Protein 3CQJ (pdb70)

B-factor: mean 32.21, std 7.66, range [15.88, 65.93]

Solvent-accessible surface area: 21437 Å² total; per-residue (Å²): 155,67,6,10,0,0,6,3,27,0,2,62,71,42,88,73,14,71,115,10,0,87,47,0,117,113,16,50,8,67,9,0,0,0,0,0,6,40,55,92,129,31,22,56,4,6,97,29,51,131,130,90,23,29,59,3,6,67,5,11,15,109,8,50,4,41,4,12,2,0,13,1,10,0,4,61,98,26,9,5,0,7,86,77,90,66,38,36,59,84,0,25,71,15,0,100,55,0,7,76,0,0,39,14,9,12,0,9,0,0,2,4,10,0,1,1,1,94,145,127,164,47,48,111,105,1,97,150,64,2,63,67,0,2,82,82,0,4,58,34,0,4,62,10,3,0,4,0,0,0,17,0,5,38,36,72,31,0,17,6,0,49,88,0,33,42,37,10,151,102,15,80,26,10,7,2,8,0,1,0,0,0,0,4,0,21,5,82,152,41,91,24,41,89,11,0,118,51,0,22,15,62,4,2,3,0,1,0,12,3,0,86,92,64,61,36,115,100,14,71,36,50,117,24,81,15,64,8,48,130,0,0,61,19,0,100,153,36,50,24,38,4,3,6,1,0,15,30,40,11,46,125,37,179,66,18,28,41,69,0,24,134,8,43,79,58,0,104,53,69,9,66,141,11,52,49,171,66,10,10,0,0,11,1,37,0,0,61,77,75,89,24,62,118,11,0,80,53,0,117,115,18,54,8,75,11,0,0,0,0,0,8,43,61,100,141,36,22,51,21,7,92,45,50,145,125,84,21,23,58,4,7,62,8,13,14,103,10,48,3,38,4,12,2,0,16,0,12,0,4,60,97,26,8,5,0,2,93,75,97,66,39,43,55,90,0,26,70,18,0,104,56,0,6,79,0,0,37,17,8,13,0,8,0,0,3,3,10,0,2,0,1,84,147,121,157,35,58,101,58,2,101,109,50,2,96,67,0,2,106,80,0,5,56,26,0,3,65,11,2,0,3,0,0,0,18,0,6,42,35,76,30,0,19,5,0,54,90,0,30,41,39,9,146,113,25,86,31,9,7,2,7,0,1,0,0,0,0,5,0,18,6,78,153,42,92,26,38,93,14,0,118,47,0,23,16,60,4,1,2,0,2,0,13,3,0,97,90,58,70,35,106,117,15,72,40,48,124,22,82,14,66,8,62,135,0,0,77,18,0,95,145,33,45,19,34,3,3,2,1,0,19,29,53,7,43,123,42,170,77,27,33,54,73,1,25,152,8,46,71,65,0,101,41,53,8,69,151,14,56,53

Structure (mmCIF, N/CA/C/O backbone):
data_3CQJ
#
_entry.id   3CQJ
#
_cell.length_a   104.208
_cell.length_b   132.596
_cell.length_c   81.798
_cell.angle_alpha   90.000
_cell.angle_beta   90.000
_cell.angle_gamma   90.000
#
_symmetry.space_group_name_H-M   'C 2 2 21'
#
loop_
_entity.id
_entity.type
_entity.pdbx_description
1 polymer 'L-ribulose-5-phosphate 3-epimerase ulaE'
2 non-polymer 'ZINC ION'
3 water water
#
loop_
_atom_site.group_PDB
_atom_site.id
_atom_site.type_symbol
_atom_site.label_atom_id
_atom_site.label_alt_id
_atom_site.label_comp_id
_atom_site.label_asym_id
_atom_site.label_entity_id
_atom_site.label_seq_id
_atom_site.pdbx_PDB_ins_code
_atom_site.Cartn_x
_atom_site.Cartn_y
_atom_site.Cartn_z
_atom_site.occupancy
_atom_site.B_iso_or_equiv
_atom_site.auth_seq_id
_atom_site.auth_comp_id
_atom_site.auth_asym_id
_atom_site.auth_atom_id
_atom_site.pdbx_PDB_model_num
ATOM 1 N N . GLN A 1 16 ? 8.171 50.890 10.940 1.00 47.27 5 GLN A N 1
ATOM 2 C CA . GLN A 1 16 ? 8.769 50.691 12.296 1.00 47.12 5 GLN A CA 1
ATOM 3 C C . GLN A 1 16 ? 9.616 51.885 12.731 1.00 45.43 5 GLN A C 1
ATOM 4 O O . GLN A 1 16 ? 10.233 52.577 11.902 1.00 46.20 5 GLN A O 1
ATOM 10 N N . ILE A 1 17 ? 9.609 52.128 14.041 1.00 42.76 6 ILE A N 1
ATOM 11 C CA . ILE A 1 17 ? 10.435 53.135 14.689 1.00 39.86 6 ILE A CA 1
ATOM 12 C C . ILE A 1 17 ? 11.132 52.410 15.846 1.00 37.03 6 ILE A C 1
ATOM 13 O O . ILE A 1 17 ? 10.482 52.055 16.833 1.00 37.06 6 ILE A O 1
ATOM 18 N N . PRO A 1 18 ? 12.441 52.139 15.709 1.00 33.93 7 PRO A N 1
ATOM 19 C CA . PRO A 1 18 ? 13.148 51.463 16.806 1.00 31.58 7 PRO A CA 1
ATOM 20 C C . PRO A 1 18 ? 13.305 52.422 17.990 1.00 29.21 7 PRO A C 1
ATOM 21 O O . PRO A 1 18 ? 13.747 53.559 17.810 1.00 27.68 7 PRO A O 1
ATOM 25 N N . LEU A 1 19 ? 12.923 51.968 19.179 1.00 27.12 8 LEU A N 1
ATOM 26 C CA . LEU A 1 19 ? 12.948 52.822 20.366 1.00 26.46 8 LEU A CA 1
ATOM 27 C C . LEU A 1 19 ? 13.801 52.214 21.469 1.00 25.57 8 LEU A C 1
ATOM 28 O O . LEU A 1 19 ? 13.612 51.058 21.851 1.00 25.46 8 LEU A O 1
ATOM 33 N N . GLY A 1 20 ? 14.764 52.991 21.954 1.00 24.79 9 GLY A N 1
ATOM 34 C CA . GLY A 1 20 ? 15.700 52.507 22.956 1.00 24.08 9 GLY A CA 1
ATOM 35 C C . GLY A 1 20 ? 15.661 53.258 24.277 1.00 23.81 9 GLY A C 1
ATOM 36 O O . GLY A 1 20 ? 15.125 54.372 24.378 1.00 23.14 9 GLY A O 1
ATOM 37 N N . ILE A 1 21 ? 16.237 52.639 25.301 1.00 23.49 10 ILE A N 1
ATOM 38 C CA . ILE A 1 21 ? 16.338 53.260 26.612 1.00 23.10 10 ILE A CA 1
ATOM 39 C C . ILE A 1 21 ? 17.805 53.316 27.039 1.00 23.96 10 ILE A C 1
ATOM 40 O O . ILE A 1 21 ? 18.559 52.356 26.828 1.00 23.15 10 ILE A O 1
ATOM 45 N N . TYR A 1 22 ? 18.201 54.462 27.599 1.00 24.63 11 TYR A N 1
ATOM 46 C CA . TYR A 1 22 ? 19.536 54.679 28.148 1.00 26.14 11 TYR A CA 1
ATOM 47 C C . TYR A 1 22 ? 19.811 53.733 29.333 1.00 26.74 11 TYR A C 1
ATOM 48 O O . TYR A 1 22 ? 18.960 53.568 30.218 1.00 26.06 11 TYR A O 1
ATOM 57 N N . GLU A 1 23 ? 20.990 53.109 29.353 1.00 27.59 12 GLU A N 1
ATOM 58 C CA . GLU A 1 23 ? 21.339 52.194 30.450 1.00 28.77 12 GLU A CA 1
ATOM 59 C C . GLU A 1 23 ? 20.990 52.810 31.814 1.00 29.09 12 GLU A C 1
ATOM 60 O O . GLU A 1 23 ? 20.446 52.145 32.698 1.00 29.04 12 GLU A O 1
ATOM 66 N N . LYS A 1 24 ? 21.302 54.092 31.971 1.00 29.54 13 LYS A N 1
ATOM 67 C CA . LYS A 1 24 ? 21.203 54.750 33.272 1.00 30.29 13 LYS A CA 1
ATOM 68 C C . LYS A 1 24 ? 19.791 55.187 33.675 1.00 30.39 13 LYS A C 1
ATOM 69 O O . LYS A 1 24 ? 19.618 55.855 34.701 1.00 30.84 13 LYS A O 1
ATOM 75 N N . ALA A 1 25 ? 18.793 54.804 32.880 1.00 29.71 14 ALA A N 1
ATOM 76 C CA . ALA A 1 25 ? 17.390 54.980 33.251 1.00 29.81 14 ALA A CA 1
ATOM 77 C C . ALA A 1 25 ? 16.873 53.780 34.058 1.00 30.12 14 ALA A C 1
ATOM 78 O O . ALA A 1 25 ? 15.828 53.862 34.709 1.00 29.28 14 ALA A O 1
ATOM 80 N N . LEU A 1 26 ? 17.605 52.669 33.978 1.00 30.61 15 LEU A N 1
ATOM 81 C CA . LEU A 1 26 ? 17.207 51.395 34.569 1.00 31.93 15 LEU A CA 1
ATOM 82 C C . LEU A 1 26 ? 18.100 51.084 35.793 1.00 32.96 15 LEU A C 1
ATOM 83 O O . LEU A 1 26 ? 19.161 51.709 35.950 1.00 33.17 15 LEU A O 1
ATOM 88 N N . PRO A 1 27 ? 17.673 50.140 36.667 1.00 33.68 16 PRO A N 1
ATOM 89 C CA . PRO A 1 27 ? 18.459 49.737 37.853 1.00 34.67 16 PRO A CA 1
ATOM 90 C C . PRO A 1 27 ? 19.911 49.357 37.539 1.00 35.53 16 PRO A C 1
ATOM 91 O O . PRO A 1 27 ? 20.180 48.772 36.494 1.00 35.03 16 PRO A O 1
ATOM 95 N N . ALA A 1 28 ? 20.815 49.651 38.475 1.00 37.06 17 ALA A N 1
ATOM 96 C CA . ALA A 1 28 ? 22.271 49.687 38.213 1.00 38.55 17 ALA A CA 1
ATOM 97 C C . ALA A 1 28 ? 23.069 48.360 38.143 1.00 39.60 17 ALA A C 1
ATOM 98 O O . ALA A 1 28 ? 24.260 48.379 37.790 1.00 40.36 17 ALA A O 1
ATOM 100 N N . GLY A 1 29 ? 22.432 47.226 38.427 1.00 40.17 18 GLY A N 1
ATOM 101 C CA . GLY A 1 29 ? 23.124 45.912 38.403 1.00 41.06 18 GLY A CA 1
ATOM 102 C C . GLY A 1 29 ? 23.829 45.471 37.116 1.00 41.57 18 GLY A C 1
ATOM 103 O O . GLY A 1 29 ? 23.214 45.441 36.047 1.00 42.23 18 GLY A O 1
ATOM 104 N N . GLU A 1 30 ? 25.113 45.098 37.225 1.00 41.28 19 GLU A N 1
ATOM 105 C CA . GLU A 1 30 ? 25.943 44.643 36.083 1.00 40.94 19 GLU A CA 1
ATOM 106 C C . GLU A 1 30 ? 25.429 43.315 35.480 1.00 40.42 19 GLU A C 1
ATOM 107 O O . GLU A 1 30 ? 26.127 42.607 34.732 1.00 40.42 19 GLU A O 1
ATOM 113 N N . CYS A 1 31 ? 24.181 43.007 35.804 1.00 39.51 20 CYS A N 1
ATOM 114 C CA . CYS A 1 31 ? 23.496 41.834 35.312 1.00 38.62 20 CYS A CA 1
ATOM 115 C C . CYS A 1 31 ? 22.772 42.178 33.989 1.00 37.21 20 CYS A C 1
ATOM 116 O O . CYS A 1 31 ? 21.619 42.626 33.986 1.00 36.72 20 CYS A O 1
ATOM 119 N N . TRP A 1 32 ? 23.460 41.967 32.870 1.00 35.69 21 TRP A N 1
ATOM 120 C CA . TRP A 1 32 ? 22.964 42.429 31.565 1.00 34.21 21 TRP A CA 1
ATOM 121 C C . TRP A 1 32 ? 21.756 41.684 31.008 1.00 33.66 21 TRP A C 1
ATOM 122 O O . TRP A 1 32 ? 20.934 42.286 30.340 1.00 33.27 21 TRP A O 1
ATOM 133 N N . LEU A 1 33 ? 21.634 40.390 31.298 1.00 32.97 22 LEU A N 1
ATOM 134 C CA . LEU A 1 33 ? 20.470 39.632 30.841 1.00 32.71 22 LEU A CA 1
ATOM 135 C C . LEU A 1 33 ? 19.194 40.170 31.486 1.00 32.34 22 LEU A C 1
ATOM 136 O O . LEU A 1 33 ? 18.167 40.326 30.822 1.00 31.98 22 LEU A O 1
ATOM 141 N N . GLU A 1 34 ? 19.288 40.461 32.779 1.00 31.91 23 GLU A N 1
ATOM 142 C CA . GLU A 1 34 ? 18.213 41.066 33.545 1.00 32.49 23 GLU A CA 1
ATOM 143 C C . GLU A 1 34 ? 17.862 42.465 32.998 1.00 31.14 23 GLU A C 1
ATOM 144 O O . GLU A 1 34 ? 16.684 42.780 32.820 1.00 30.74 23 GLU A O 1
ATOM 150 N N . ARG A 1 35 ? 18.884 43.276 32.719 1.00 29.74 24 ARG A N 1
ATOM 151 C CA . ARG A 1 35 ? 18.705 44.605 32.120 1.00 29.31 24 ARG A CA 1
ATOM 152 C C . ARG A 1 35 ? 17.916 44.551 30.798 1.00 27.92 24 ARG A C 1
ATOM 153 O O . ARG A 1 35 ? 16.976 45.326 30.585 1.00 27.58 24 ARG A O 1
ATOM 161 N N . LEU A 1 36 ? 18.299 43.622 29.929 1.00 27.17 25 LEU A N 1
ATOM 162 C CA . LEU A 1 36 ? 17.688 43.474 28.603 1.00 26.51 25 LEU A CA 1
ATOM 163 C C . LEU A 1 36 ? 16.260 42.909 28.671 1.00 26.36 25 LEU A C 1
ATOM 164 O O . LEU A 1 36 ? 15.377 43.351 27.928 1.00 25.27 25 LEU A O 1
ATOM 169 N N . GLN A 1 37 ? 16.038 41.947 29.572 1.00 26.26 26 GLN A N 1
ATOM 170 C CA . GLN A 1 37 ? 14.692 41.440 29.850 1.00 27.23 26 GLN A CA 1
ATOM 171 C C . GLN A 1 37 ? 13.777 42.557 30.328 1.00 26.42 26 GLN A C 1
ATOM 172 O O . GLN A 1 37 ? 12.615 42.613 29.939 1.00 26.34 26 GLN A O 1
ATOM 178 N N . LEU A 1 38 ? 14.294 43.430 31.190 1.00 26.79 27 LEU A N 1
ATOM 179 C CA . LEU A 1 38 ? 13.502 44.555 31.706 1.00 27.23 27 LEU A CA 1
ATOM 180 C C . LEU A 1 38 ? 13.119 45.527 30.580 1.00 27.14 27 LEU A C 1
ATOM 181 O O . LEU A 1 38 ? 11.978 45.990 30.508 1.00 26.57 27 LEU A O 1
ATOM 186 N N . ALA A 1 39 ? 14.078 45.817 29.706 1.00 26.88 28 ALA A N 1
ATOM 187 C CA . ALA A 1 39 ? 13.853 46.729 28.583 1.00 27.44 28 ALA A CA 1
ATOM 188 C C . ALA A 1 39 ? 12.792 46.161 27.634 1.00 27.81 28 ALA A C 1
ATOM 189 O O . ALA A 1 39 ? 11.908 46.883 27.167 1.00 27.69 28 ALA A O 1
ATOM 191 N N . LYS A 1 40 ? 12.859 44.851 27.395 1.00 28.32 29 LYS A N 1
ATOM 192 C CA . LYS A 1 40 ? 11.878 44.154 26.581 1.00 28.92 29 LYS A CA 1
ATOM 193 C C . LYS A 1 40 ? 10.483 44.283 27.197 1.00 29.24 29 LYS A C 1
ATOM 194 O O . LYS A 1 40 ? 9.529 44.654 26.506 1.00 28.75 29 LYS A O 1
ATOM 200 N N . THR A 1 41 ? 10.387 43.981 28.497 1.00 28.92 30 THR A N 1
ATOM 201 C CA . THR A 1 41 ? 9.155 44.125 29.273 1.00 29.90 30 THR A CA 1
ATOM 202 C C . THR A 1 41 ? 8.563 45.538 29.163 1.00 29.82 30 THR A C 1
ATOM 203 O O . THR A 1 41 ? 7.345 45.701 29.037 1.00 30.20 30 THR A O 1
ATOM 207 N N . LEU A 1 42 ? 9.434 46.545 29.191 1.00 29.99 31 LEU A N 1
ATOM 208 C CA . LEU A 1 42 ? 9.032 47.957 29.113 1.00 30.04 31 LEU A CA 1
ATOM 209 C C . LEU A 1 42 ? 8.745 48.424 27.681 1.00 30.14 31 LEU A C 1
ATOM 210 O O . LEU A 1 42 ? 8.389 49.579 27.456 1.00 30.22 31 LEU A O 1
ATOM 215 N N . GLY A 1 43 ? 8.914 47.526 26.719 1.00 30.11 32 GLY A N 1
ATOM 216 C CA . GLY A 1 43 ? 8.559 47.814 25.329 1.00 30.09 32 GLY A CA 1
ATOM 217 C C . GLY A 1 43 ? 9.667 48.408 24.473 1.00 29.75 32 GLY A C 1
ATOM 218 O O . GLY A 1 43 ? 9.393 48.952 23.410 1.00 30.70 32 GLY A O 1
ATOM 219 N N . PHE A 1 44 ? 10.915 48.298 24.915 1.00 28.68 33 PHE A N 1
ATOM 220 C CA . PHE A 1 44 ? 12.026 48.863 24.154 1.00 27.82 33 PHE A CA 1
ATOM 221 C C . PHE A 1 44 ? 12.648 47.832 23.216 1.00 27.21 33 PHE A C 1
ATOM 222 O O . PHE A 1 44 ? 12.576 46.633 23.472 1.00 27.23 33 PHE A O 1
ATOM 230 N N . ASP A 1 45 ? 13.218 48.313 22.114 1.00 26.96 34 ASP A N 1
ATOM 231 C CA . ASP A 1 45 ? 13.860 47.457 21.122 1.00 26.52 34 ASP A CA 1
ATOM 232 C C . ASP A 1 45 ? 15.334 47.298 21.430 1.00 25.71 34 ASP A C 1
ATOM 233 O O . ASP A 1 45 ? 15.956 46.345 20.976 1.00 26.03 34 ASP A O 1
ATOM 238 N N . PHE A 1 46 ? 15.902 48.258 22.156 1.00 24.00 35 PHE A N 1
ATOM 239 C CA . PHE A 1 46 ? 17.335 48.250 22.447 1.00 23.61 35 PHE A CA 1
ATOM 240 C C . PHE A 1 46 ? 17.684 49.037 23.695 1.00 23.29 35 PHE A C 1
ATOM 241 O O . PHE A 1 46 ? 16.843 49.728 24.255 1.00 23.27 35 PHE A O 1
ATOM 249 N N . VAL A 1 47 ? 18.928 48.881 24.130 1.00 23.42 36 VAL A N 1
ATOM 250 C CA . VAL A 1 47 ? 19.481 49.578 25.277 1.00 23.61 36 VAL A CA 1
ATOM 251 C C . VAL A 1 47 ? 20.792 50.167 24.794 1.00 23.62 36 VAL A C 1
ATOM 252 O O . VAL A 1 47 ? 21.561 49.494 24.101 1.00 23.04 36 VAL A O 1
ATOM 256 N N . GLU A 1 48 ? 21.033 51.432 25.119 1.00 23.43 37 GLU A N 1
ATOM 257 C CA . GLU A 1 48 ? 22.329 52.026 24.869 1.00 23.72 37 GLU A CA 1
ATOM 258 C C . GLU A 1 48 ? 23.214 51.883 26.095 1.00 24.35 37 GLU A C 1
ATOM 259 O O . GLU A 1 48 ? 22.852 52.334 27.183 1.00 23.51 37 GLU A O 1
ATOM 265 N N . MET A 1 49 ? 24.374 51.260 25.908 1.00 25.00 38 MET A N 1
ATOM 266 C CA . MET A 1 49 ? 25.323 51.078 27.001 1.00 27.28 38 MET A CA 1
ATOM 267 C C . MET A 1 49 ? 26.025 52.406 27.271 1.00 27.77 38 MET A C 1
ATOM 268 O O . MET A 1 49 ? 26.243 53.195 26.354 1.00 27.32 38 MET A O 1
ATOM 273 N N . SER A 1 50 ? 26.360 52.660 28.534 1.00 29.04 39 SER A N 1
ATOM 274 C CA . SER A 1 50 ? 27.178 53.808 28.891 1.00 30.33 39 SER A CA 1
ATOM 275 C C . SER A 1 50 ? 28.565 53.334 29.339 1.00 30.98 39 SER A C 1
ATOM 276 O O . SER A 1 50 ? 28.668 52.437 30.174 1.00 31.15 39 SER A O 1
ATOM 279 N N . VAL A 1 51 ? 29.620 53.917 28.771 1.00 31.00 40 VAL A N 1
ATOM 280 C CA . VAL A 1 51 ? 30.976 53.761 29.305 1.00 31.05 40 VAL A CA 1
ATOM 281 C C . VAL A 1 51 ? 31.432 55.160 29.724 1.00 31.76 40 VAL A C 1
ATOM 282 O O . VAL A 1 51 ? 31.968 55.932 28.920 1.00 31.71 40 VAL A O 1
ATOM 286 N N . ASP A 1 52 ? 31.176 55.483 30.991 1.00 32.34 41 ASP A N 1
ATOM 287 C CA . ASP A 1 52 ? 31.275 56.858 31.490 1.00 33.16 41 ASP A CA 1
ATOM 288 C C . ASP A 1 52 ? 32.572 57.100 32.261 1.00 33.49 41 ASP A C 1
ATOM 289 O O . ASP A 1 52 ? 33.561 56.399 32.044 1.00 33.27 41 ASP A O 1
ATOM 294 N N . GLU A 1 53 ? 32.561 58.093 33.152 1.00 34.25 42 GLU A N 1
ATOM 295 C CA . GLU A 1 53 ? 33.747 58.471 33.929 1.00 35.20 42 GLU A CA 1
ATOM 296 C C . GLU A 1 53 ? 34.016 57.537 35.118 1.00 35.01 42 GLU A C 1
ATOM 297 O O . GLU A 1 53 ? 35.096 57.599 35.715 1.00 35.21 42 GLU A O 1
ATOM 303 N N . THR A 1 54 ? 33.037 56.707 35.483 1.00 35.02 43 THR A N 1
ATOM 304 C CA . THR A 1 54 ? 33.182 55.825 36.655 1.00 35.08 43 THR A CA 1
ATOM 305 C C . THR A 1 54 ? 34.091 54.648 36.331 1.00 35.18 43 THR A C 1
ATOM 306 O O . THR A 1 54 ? 33.999 54.068 35.243 1.00 34.41 43 THR A O 1
ATOM 310 N N . ASP A 1 55 ? 34.956 54.297 37.284 1.00 35.39 44 ASP A N 1
ATOM 311 C CA . ASP A 1 55 ? 35.877 53.163 37.144 1.00 35.23 44 ASP A CA 1
ATOM 312 C C . ASP A 1 55 ? 35.127 51.860 36.901 1.00 34.82 44 ASP A C 1
ATOM 313 O O . ASP A 1 55 ? 35.636 50.965 36.226 1.00 34.88 44 ASP A O 1
ATOM 318 N N . GLU A 1 56 ? 33.922 51.764 37.457 1.00 34.50 45 GLU A N 1
ATOM 319 C CA . GLU A 1 56 ? 33.076 50.576 37.323 1.00 34.13 45 GLU A CA 1
ATOM 320 C C . GLU A 1 56 ? 32.680 50.317 35.866 1.00 33.23 45 GLU A C 1
ATOM 321 O O . GLU A 1 56 ? 32.785 49.191 35.373 1.00 32.82 45 GLU A O 1
ATOM 327 N N . ARG A 1 57 ? 32.2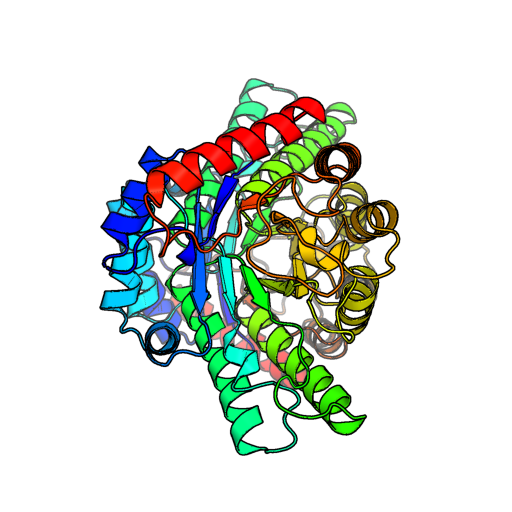29 51.360 35.172 1.00 32.18 46 ARG A N 1
ATOM 328 C CA . ARG A 1 57 ? 31.819 51.196 33.772 1.00 30.66 46 ARG A CA 1
ATOM 329 C C . ARG A 1 57 ? 33.026 51.174 32.831 1.00 30.27 46 ARG A C 1
ATOM 330 O O . ARG A 1 57 ? 33.014 50.497 31.811 1.00 29.73 46 ARG A O 1
ATOM 338 N N . LEU A 1 58 ? 34.071 51.904 33.197 1.00 29.67 47 LEU A N 1
ATOM 339 C CA . LEU A 1 58 ? 35.307 51.924 32.442 1.00 30.23 47 LEU A CA 1
ATOM 340 C C . LEU A 1 58 ? 35.936 50.530 32.401 1.00 29.96 47 LEU A C 1
ATOM 341 O O . LEU A 1 58 ? 36.545 50.134 31.398 1.00 29.85 47 LEU A O 1
ATOM 346 N N . SER A 1 59 ? 35.770 49.787 33.494 1.00 29.44 48 SER A N 1
ATOM 347 C CA . SER A 1 59 ? 36.319 48.441 33.615 1.00 29.24 48 SER A CA 1
ATOM 348 C C . SER A 1 59 ? 35.686 47.453 32.633 1.00 28.87 48 SER A C 1
ATOM 349 O O . SER A 1 59 ? 36.242 46.378 32.399 1.00 28.60 48 SER A O 1
ATOM 352 N N . ARG A 1 60 ? 34.540 47.819 32.052 1.00 28.24 49 ARG A N 1
ATOM 353 C CA . ARG A 1 60 ? 33.929 47.009 30.978 1.00 28.05 49 ARG A CA 1
ATOM 354 C C . ARG A 1 60 ? 34.889 46.813 29.798 1.00 27.83 49 ARG A C 1
ATOM 355 O O . ARG A 1 60 ? 34.882 45.770 29.153 1.00 27.60 49 ARG A O 1
ATOM 363 N N . LEU A 1 61 ? 35.723 47.820 29.541 1.00 27.30 50 LEU A N 1
ATOM 364 C CA . LEU A 1 61 ? 36.745 47.752 28.495 1.00 27.55 50 LEU A CA 1
ATOM 365 C C . LEU A 1 61 ? 37.844 46.737 28.806 1.00 27.40 50 LEU A C 1
ATOM 366 O O . LEU A 1 61 ? 38.643 46.393 27.935 1.00 27.50 50 LEU A O 1
ATOM 371 N N . ASP A 1 62 ? 37.886 46.255 30.047 1.00 27.63 51 ASP A N 1
ATOM 372 C CA . ASP A 1 62 ? 38.837 45.203 30.413 1.00 27.81 51 ASP A CA 1
ATOM 373 C C . ASP A 1 62 ? 38.163 43.855 30.636 1.00 27.22 51 ASP A C 1
ATOM 374 O O . ASP A 1 62 ? 38.797 42.922 31.132 1.00 26.67 51 ASP A O 1
ATOM 379 N N . TRP A 1 63 ? 36.879 43.758 30.270 1.00 26.52 52 TRP A N 1
ATOM 380 C CA . TRP A 1 63 ? 36.129 42.502 30.352 1.00 25.83 52 TRP A CA 1
ATOM 381 C C . TRP A 1 63 ? 36.873 41.353 29.670 1.00 25.48 52 TRP A C 1
ATOM 382 O O . TRP A 1 63 ? 37.515 41.539 28.630 1.00 24.63 52 TRP A O 1
ATOM 393 N N . SER A 1 64 ? 36.772 40.167 30.264 1.00 25.12 53 SER A N 1
ATOM 394 C CA . SER A 1 64 ? 37.270 38.941 29.649 1.00 24.78 53 SER A CA 1
ATOM 395 C C . SER A 1 64 ? 36.429 38.555 28.431 1.00 25.60 53 SER A C 1
ATOM 396 O O . SER A 1 64 ? 35.302 39.039 28.260 1.00 25.32 53 SER A O 1
ATOM 399 N N . ARG A 1 65 ? 36.970 37.650 27.616 1.00 26.28 54 ARG A N 1
ATOM 400 C CA . ARG A 1 65 ? 36.255 37.087 26.470 1.00 27.51 54 ARG A CA 1
ATOM 401 C C . ARG A 1 65 ? 34.921 36.483 26.902 1.00 26.40 54 ARG A C 1
ATOM 402 O O . ARG A 1 65 ? 33.884 36.739 26.287 1.00 26.36 54 ARG A O 1
ATOM 410 N N . GLU A 1 66 ? 34.936 35.725 27.995 1.00 25.81 55 GLU A N 1
ATOM 411 C CA . GLU A 1 66 ? 33.700 35.146 28.533 1.00 24.76 55 GLU A CA 1
ATOM 412 C C . GLU A 1 66 ? 32.673 36.196 28.957 1.00 23.91 55 GLU A C 1
ATOM 413 O O . GLU A 1 66 ? 31.484 35.992 28.773 1.00 23.54 55 GLU A O 1
ATOM 419 N N . GLN A 1 67 ? 33.122 37.311 29.525 1.00 23.46 56 GLN A N 1
ATOM 420 C CA . GLN A 1 67 ? 32.199 38.406 29.861 1.00 23.63 56 GLN A CA 1
ATOM 421 C C . GLN A 1 67 ? 31.606 39.058 28.598 1.00 23.61 56 GLN A C 1
ATOM 422 O O . GLN A 1 67 ? 30.395 39.305 28.525 1.00 23.05 56 GLN A O 1
ATOM 428 N N . ARG A 1 68 ? 32.460 39.312 27.611 1.00 23.59 57 ARG A N 1
ATOM 429 C CA . ARG A 1 68 ? 32.018 39.872 26.319 1.00 24.32 57 ARG A CA 1
ATOM 430 C C . ARG A 1 68 ? 31.000 38.950 25.656 1.00 23.86 57 ARG A C 1
ATOM 431 O O . ARG A 1 68 ? 29.935 39.392 25.214 1.00 24.33 57 ARG A O 1
ATOM 439 N N . LEU A 1 69 ? 31.300 37.655 25.658 1.00 23.64 58 LEU A N 1
ATOM 440 C CA . LEU A 1 69 ? 30.464 36.664 25.009 1.00 23.16 58 LEU A CA 1
ATOM 441 C C . LEU A 1 69 ? 29.155 36.423 25.743 1.00 23.24 58 LEU A C 1
ATOM 442 O O . LEU A 1 69 ? 28.155 36.094 25.106 1.00 23.28 58 LEU A O 1
ATOM 447 N N . ALA A 1 70 ? 29.158 36.592 27.067 1.00 22.79 59 ALA A N 1
ATOM 448 C CA . ALA A 1 70 ? 27.923 36.539 27.860 1.00 22.72 59 ALA A CA 1
ATOM 449 C C . ALA A 1 70 ? 26.976 37.675 27.488 1.00 22.45 59 ALA A C 1
ATOM 450 O O . ALA A 1 70 ? 25.765 37.484 27.446 1.00 21.87 59 ALA A O 1
ATOM 452 N N . LEU A 1 71 ? 27.520 38.868 27.262 1.00 22.64 60 LEU A N 1
ATOM 453 C CA . LEU A 1 71 ? 26.682 39.960 26.752 1.00 23.42 60 LEU A CA 1
ATOM 454 C C . LEU A 1 71 ? 26.053 39.592 25.394 1.00 22.92 60 LEU A C 1
ATOM 455 O O . LEU A 1 71 ? 24.849 39.740 25.216 1.00 22.87 60 LEU A O 1
ATOM 460 N N . VAL A 1 72 ? 26.861 39.091 24.458 1.00 23.27 61 VAL A N 1
ATOM 461 C CA . VAL A 1 72 ? 26.354 38.683 23.136 1.00 23.68 61 VAL A CA 1
ATOM 462 C C . VAL A 1 72 ? 25.239 37.643 23.289 1.00 24.53 61 VAL A C 1
ATOM 463 O O . VAL A 1 72 ? 24.180 37.749 22.658 1.00 24.27 61 VAL A O 1
ATOM 467 N N . ASN A 1 73 ? 25.468 36.663 24.166 1.00 25.04 62 ASN A N 1
ATOM 468 C CA . ASN A 1 73 ? 24.446 35.677 24.522 1.00 25.81 62 ASN A CA 1
ATOM 469 C C . ASN A 1 73 ? 23.115 36.267 24.983 1.00 25.21 62 ASN A C 1
ATOM 470 O O . ASN A 1 73 ? 22.060 35.876 24.477 1.00 24.46 62 ASN A O 1
ATOM 475 N N . ALA A 1 74 ? 23.167 37.185 25.952 1.00 24.94 63 ALA A N 1
ATOM 476 C CA . ALA A 1 74 ? 21.958 37.852 26.460 1.00 25.07 63 ALA A CA 1
ATOM 477 C C . ALA A 1 74 ? 21.190 38.643 25.381 1.00 25.11 63 ALA A C 1
ATOM 478 O O . ALA A 1 74 ? 19.948 38.653 25.367 1.00 25.15 63 ALA A O 1
ATOM 480 N N . ILE A 1 75 ? 21.927 39.310 24.502 1.00 25.32 64 ILE A N 1
ATOM 481 C CA . ILE A 1 75 ? 21.336 40.063 23.392 1.00 26.13 64 ILE A CA 1
ATOM 482 C C . ILE A 1 75 ? 20.581 39.110 22.448 1.00 27.29 64 ILE A C 1
ATOM 483 O O . ILE A 1 75 ? 19.403 39.312 22.157 1.00 27.06 64 ILE A O 1
ATOM 488 N N . VAL A 1 76 ? 21.264 38.048 22.026 1.00 28.73 65 VAL A N 1
ATOM 489 C CA . VAL A 1 76 ? 20.720 37.062 21.084 1.00 30.18 65 VAL A CA 1
ATOM 490 C C . VAL A 1 76 ? 19.516 36.316 21.683 1.00 31.09 65 VAL A C 1
ATOM 491 O O . VAL A 1 76 ? 18.512 36.110 20.997 1.00 31.46 65 VAL A O 1
ATOM 495 N N . GLU A 1 77 ? 19.605 35.953 22.965 1.00 31.73 66 GLU A N 1
ATOM 496 C CA . GLU A 1 77 ? 18.504 35.294 23.691 1.00 32.86 66 GLU A CA 1
ATOM 497 C C . GLU A 1 77 ? 17.237 36.160 23.860 1.00 32.06 66 GLU A C 1
ATOM 498 O O . GLU A 1 77 ? 16.123 35.673 23.652 1.00 32.16 66 GLU A O 1
ATOM 504 N N . THR A 1 78 ? 17.407 37.424 24.260 1.00 30.97 67 THR A N 1
ATOM 505 C CA . THR A 1 78 ? 16.268 38.316 24.509 1.00 30.33 67 THR A CA 1
ATOM 506 C C . THR A 1 78 ? 15.721 39.019 23.268 1.00 30.25 67 THR A C 1
ATOM 507 O O . THR A 1 78 ? 14.581 39.488 23.283 1.00 29.93 67 THR A O 1
ATOM 511 N N . GLY A 1 79 ? 16.536 39.122 22.216 1.00 29.47 68 GLY A N 1
ATOM 512 C CA . GLY A 1 79 ? 16.180 39.949 21.062 1.00 28.89 68 GLY A CA 1
ATOM 513 C C . GLY A 1 79 ? 16.370 41.447 21.276 1.00 28.25 68 GLY A C 1
ATOM 514 O O . GLY A 1 79 ? 16.100 42.247 20.372 1.00 28.84 68 GLY A O 1
ATOM 515 N N . VAL A 1 80 ? 16.832 41.847 22.456 1.00 27.17 69 VAL A N 1
ATOM 516 C CA . VAL A 1 80 ? 17.063 43.272 22.729 1.00 26.47 69 VAL A CA 1
ATOM 517 C C . VAL A 1 80 ? 18.507 43.650 22.421 1.00 26.22 69 VAL A C 1
ATOM 518 O O . VAL A 1 80 ? 19.452 43.167 23.074 1.00 26.64 69 VAL A O 1
ATOM 522 N N . ARG A 1 81 ? 18.679 44.536 21.445 1.00 25.78 70 ARG A N 1
ATOM 523 C CA . ARG A 1 81 ? 20.020 44.869 20.945 1.00 25.40 70 ARG A CA 1
ATOM 524 C C . ARG A 1 81 ? 20.723 45.864 21.855 1.00 24.42 70 ARG A C 1
ATOM 525 O O . ARG A 1 81 ? 20.074 46.560 22.626 1.00 23.71 70 ARG A O 1
ATOM 533 N N . VAL A 1 82 ? 22.050 45.904 21.782 1.00 23.57 71 VAL A N 1
ATOM 534 C CA . VAL A 1 82 ? 22.850 46.984 22.384 1.00 23.61 71 VAL A CA 1
ATOM 535 C C . VAL A 1 82 ? 23.648 47.557 21.215 1.00 23.68 71 VAL A C 1
ATOM 536 O O . VAL A 1 82 ? 24.807 47.205 21.016 1.00 23.39 71 VAL A O 1
ATOM 540 N N . PRO A 1 83 ? 22.983 48.380 20.381 1.00 23.92 72 PRO A N 1
ATOM 541 C CA . PRO A 1 83 ? 23.581 48.848 19.123 1.00 24.07 72 PRO A CA 1
ATOM 542 C C . PRO A 1 83 ? 24.521 50.042 19.290 1.00 24.78 72 PRO A C 1
ATOM 543 O O . PRO A 1 83 ? 25.262 50.382 18.373 1.00 24.25 72 PRO A O 1
ATOM 547 N N . SER A 1 84 ? 24.485 50.677 20.452 1.00 25.30 73 SER A N 1
ATOM 548 C CA . SER A 1 84 ? 25.244 51.892 20.647 1.00 26.41 73 SER A CA 1
ATOM 549 C C . SER A 1 84 ? 25.830 51.959 22.051 1.00 27.16 73 SER A C 1
ATOM 550 O O . SER A 1 84 ? 25.307 51.365 22.996 1.00 26.92 73 SER A O 1
ATOM 553 N N . MET A 1 85 ? 26.965 52.631 22.140 1.00 28.22 74 MET A N 1
ATOM 554 C CA . MET A 1 85 ? 27.644 52.886 23.396 1.00 29.50 74 MET A CA 1
ATOM 555 C C . MET A 1 85 ? 27.835 54.396 23.528 1.00 29.67 74 MET A C 1
ATOM 556 O O . MET A 1 85 ? 28.356 55.045 22.623 1.00 29.78 74 MET A O 1
ATOM 561 N N . CYS A 1 86 ? 27.402 54.952 24.647 1.00 31.17 75 CYS A N 1
ATOM 562 C CA . CYS A 1 86 ? 27.698 56.348 24.945 1.00 31.73 75 CYS A CA 1
ATOM 563 C C . CYS A 1 86 ? 29.052 56.380 25.636 1.00 31.37 75 CYS A C 1
ATOM 564 O O . CYS A 1 86 ? 29.198 55.826 26.727 1.00 31.27 75 CYS A O 1
ATOM 567 N N . LEU A 1 87 ? 30.040 57.015 25.009 1.00 30.86 76 LEU A N 1
ATOM 568 C CA . LEU A 1 87 ? 31.395 57.032 25.556 1.00 31.15 76 LEU A CA 1
ATOM 569 C C . LEU A 1 87 ? 31.759 58.353 26.264 1.00 31.65 76 LEU A C 1
ATOM 570 O O . LEU A 1 87 ? 32.620 59.113 25.807 1.00 32.18 76 LEU A O 1
ATOM 575 N N . SER A 1 88 ? 31.111 58.606 27.394 1.00 31.88 77 SER A N 1
ATOM 576 C CA . SER A 1 88 ? 31.283 59.877 28.104 1.00 32.66 77 SER A CA 1
ATOM 577 C C . SER A 1 88 ? 32.523 59.905 29.000 1.00 32.96 77 SER A C 1
ATOM 578 O O . SER A 1 88 ? 32.790 60.912 29.655 1.00 32.99 77 SER A O 1
ATOM 581 N N . ALA A 1 89 ? 33.273 58.797 29.007 1.00 33.04 78 ALA A N 1
ATOM 582 C CA . ALA A 1 89 ? 34.564 58.689 29.696 1.00 33.27 78 ALA A CA 1
ATOM 583 C C . ALA A 1 89 ? 35.561 59.757 29.257 1.00 33.46 78 ALA A C 1
ATOM 584 O O . ALA A 1 89 ? 36.447 60.132 30.017 1.00 33.54 78 ALA A O 1
ATOM 586 N N . HIS A 1 90 ? 35.426 60.232 28.023 1.00 33.53 79 HIS A N 1
ATOM 587 C CA . HIS A 1 90 ? 36.292 61.294 27.525 1.00 33.75 79 HIS A CA 1
ATOM 588 C C . HIS A 1 90 ? 36.099 62.639 28.242 1.00 33.98 79 HIS A C 1
ATOM 589 O O . HIS A 1 90 ? 36.968 63.501 28.165 1.00 33.89 79 HIS A O 1
ATOM 596 N N . ARG A 1 91 ? 34.986 62.804 28.960 1.00 34.21 80 ARG A N 1
ATOM 597 C CA . ARG A 1 91 ? 34.822 63.962 29.855 1.00 35.09 80 ARG A CA 1
ATOM 598 C C . ARG A 1 91 ? 35.922 63.966 30.932 1.00 35.39 80 ARG A C 1
ATOM 599 O O . ARG A 1 91 ? 36.443 65.022 31.297 1.00 35.97 80 ARG A O 1
ATOM 607 N N . ARG A 1 92 ? 36.280 62.779 31.417 1.00 35.41 81 ARG A N 1
ATOM 608 C CA . ARG A 1 92 ? 37.351 62.613 32.407 1.00 35.56 81 ARG A CA 1
ATOM 609 C C . ARG A 1 92 ? 38.744 62.534 31.767 1.00 35.25 81 ARG A C 1
ATOM 610 O O . ARG A 1 92 ? 39.728 63.029 32.325 1.00 35.25 81 ARG A O 1
ATOM 618 N N . PHE A 1 93 ? 38.827 61.892 30.606 1.00 34.95 82 PHE A N 1
ATOM 619 C CA . PHE A 1 93 ? 40.091 61.739 29.898 1.00 34.83 82 PHE A CA 1
ATOM 620 C C . PHE A 1 93 ? 39.962 62.346 28.498 1.00 35.03 82 PHE A C 1
ATOM 621 O O . PHE A 1 93 ? 39.867 61.609 27.510 1.00 35.02 82 PHE A O 1
ATOM 629 N N . PRO A 1 94 ? 39.954 63.695 28.401 1.00 35.07 83 PRO A N 1
ATOM 630 C CA . PRO A 1 94 ? 39.628 64.295 27.104 1.00 35.01 83 PRO A CA 1
ATOM 631 C C . PRO A 1 94 ? 40.769 64.209 26.104 1.00 34.98 83 PRO A C 1
ATOM 632 O O . PRO A 1 94 ? 41.950 64.267 26.491 1.00 34.79 83 PRO A O 1
ATOM 636 N N . LEU A 1 95 ? 40.396 64.088 24.829 1.00 34.44 84 LEU A N 1
ATOM 637 C CA . LEU A 1 95 ? 41.343 63.990 23.722 1.00 34.52 84 LEU A CA 1
ATOM 638 C C . LEU A 1 95 ? 42.100 65.289 23.462 1.00 34.46 84 LEU A C 1
ATOM 639 O O . LEU A 1 95 ? 43.101 65.288 22.749 1.00 34.67 84 LEU A O 1
ATOM 644 N N . GLY A 1 96 ? 41.617 66.389 24.032 1.00 34.61 85 GLY A N 1
ATOM 645 C CA . GLY A 1 96 ? 42.263 67.692 23.868 1.00 35.25 85 GLY A CA 1
ATOM 646 C C . GLY A 1 96 ? 43.175 68.101 25.018 1.00 35.85 85 GLY A C 1
ATOM 647 O O . GLY A 1 96 ? 43.763 69.178 24.985 1.00 35.07 85 GLY A O 1
ATOM 648 N N . SER A 1 97 ? 43.298 67.234 26.026 1.00 36.54 86 SER A N 1
ATOM 649 C CA . SER A 1 97 ? 44.120 67.509 27.210 1.00 37.82 86 SER A CA 1
ATOM 650 C C . SER A 1 97 ? 45.548 67.923 26.848 1.00 38.52 86 SER A C 1
ATOM 651 O O . SER A 1 97 ? 46.200 67.268 26.034 1.00 38.55 86 SER A O 1
ATOM 654 N N . GLU A 1 98 ? 46.029 69.016 27.442 1.00 39.80 87 GLU A N 1
ATOM 655 C CA . GLU A 1 98 ? 47.458 69.346 27.340 1.00 41.09 87 GLU A CA 1
ATOM 656 C C . GLU A 1 98 ? 48.320 68.534 28.317 1.00 41.70 87 GLU A C 1
ATOM 657 O O . GLU A 1 98 ? 49.553 68.656 28.331 1.00 42.03 87 GLU A O 1
ATOM 663 N N . ASP A 1 99 ? 47.670 67.708 29.132 1.00 42.34 88 ASP A N 1
ATOM 664 C CA . ASP A 1 99 ? 48.368 66.688 29.898 1.00 42.86 88 ASP A CA 1
ATOM 665 C C . ASP A 1 99 ? 48.480 65.463 29.001 1.00 43.16 88 ASP A C 1
ATOM 666 O O . ASP A 1 99 ? 47.502 64.727 28.808 1.00 42.73 88 ASP A O 1
ATOM 671 N N . ASP A 1 100 ? 49.677 65.255 28.453 1.00 43.46 89 ASP A N 1
ATOM 672 C CA . ASP A 1 100 ? 49.923 64.187 27.477 1.00 43.86 89 ASP A CA 1
ATOM 673 C C . ASP A 1 100 ? 49.617 62.783 28.006 1.00 43.60 89 ASP A C 1
ATOM 674 O O . ASP A 1 100 ? 49.249 61.892 27.231 1.00 43.47 89 ASP A O 1
ATOM 679 N N . ALA A 1 101 ? 49.756 62.604 29.320 1.00 43.00 90 ALA A N 1
ATOM 680 C CA . ALA A 1 101 ? 49.334 61.375 29.998 1.00 42.34 90 ALA A CA 1
ATOM 681 C C . ALA A 1 101 ? 47.808 61.186 29.972 1.00 41.70 90 ALA A C 1
ATOM 682 O O . ALA A 1 101 ? 47.314 60.086 29.693 1.00 41.58 90 ALA A O 1
ATOM 684 N N . VAL A 1 102 ? 47.074 62.255 30.277 1.00 40.70 91 VAL A N 1
ATOM 685 C CA . VAL A 1 102 ? 45.611 62.222 30.287 1.00 39.88 91 VAL A CA 1
ATOM 686 C C . VAL A 1 102 ? 45.068 61.970 28.873 1.00 39.47 91 VAL A C 1
ATOM 687 O O . VAL A 1 102 ? 44.126 61.193 28.694 1.00 39.38 91 VAL A O 1
ATOM 691 N N . ARG A 1 103 ? 45.694 62.607 27.883 1.00 38.76 92 ARG A N 1
ATOM 692 C CA . ARG A 1 103 ? 45.342 62.441 26.473 1.00 38.36 92 ARG A CA 1
ATOM 693 C C . ARG A 1 103 ? 45.641 61.026 25.949 1.00 38.09 92 ARG A C 1
ATOM 694 O O . ARG A 1 103 ? 44.838 60.452 25.207 1.00 37.93 92 ARG A O 1
ATOM 702 N N . ALA A 1 104 ? 46.797 60.476 26.320 1.00 37.54 93 ALA A N 1
ATOM 703 C CA . ALA A 1 104 ? 47.135 59.103 25.960 1.00 36.91 93 ALA A CA 1
ATOM 704 C C . ALA A 1 104 ? 46.109 58.124 26.528 1.00 36.79 93 ALA A C 1
ATOM 705 O O . ALA A 1 104 ? 45.774 57.129 25.872 1.00 36.77 93 ALA A O 1
ATOM 707 N N . GLN A 1 105 ? 45.614 58.419 27.732 1.00 36.00 94 GLN A N 1
ATOM 708 C CA . GLN A 1 105 ? 44.567 57.626 28.383 1.00 36.19 94 GLN A CA 1
ATOM 709 C C . GLN A 1 105 ? 43.227 57.696 27.637 1.00 35.31 94 GLN A C 1
ATOM 710 O O . GLN A 1 105 ? 42.500 56.703 27.576 1.00 35.10 94 GLN A O 1
ATOM 716 N N . GLY A 1 106 ? 42.906 58.870 27.091 1.00 34.28 95 GLY A N 1
ATOM 717 C CA . GLY A 1 106 ? 41.695 59.053 26.285 1.00 34.00 95 GLY A CA 1
ATOM 718 C C . GLY A 1 106 ? 41.769 58.256 24.995 1.00 33.58 95 GLY A C 1
ATOM 719 O O . GLY A 1 106 ? 40.770 57.701 24.534 1.00 33.54 95 GLY A O 1
ATOM 720 N N . LEU A 1 107 ? 42.969 58.195 24.423 1.00 33.21 96 LEU A N 1
ATOM 721 C CA . LEU A 1 107 ? 43.194 57.472 23.179 1.00 32.98 96 LEU A CA 1
ATOM 722 C C . LEU A 1 107 ? 43.204 55.957 23.362 1.00 32.70 96 LEU A C 1
ATOM 723 O O . LEU A 1 107 ? 42.825 55.228 22.445 1.00 32.55 96 LEU A O 1
ATOM 728 N N . GLU A 1 108 ? 43.653 55.486 24.528 1.00 32.00 97 GLU A N 1
ATOM 729 C CA . GLU A 1 108 ? 43.614 54.059 24.816 1.00 31.54 97 GLU A CA 1
ATOM 730 C C . GLU A 1 108 ? 42.184 53.613 25.089 1.00 30.40 97 GLU A C 1
ATOM 731 O O . GLU A 1 108 ? 41.777 52.549 24.645 1.00 29.99 97 GLU A O 1
ATOM 737 N N . ILE A 1 109 ? 41.432 54.429 25.820 1.00 29.23 98 ILE A N 1
ATOM 738 C CA . ILE A 1 109 ? 40.004 54.182 26.014 1.00 29.00 98 ILE A CA 1
ATOM 739 C C . ILE A 1 109 ? 39.292 54.072 24.654 1.00 28.46 98 ILE A C 1
ATOM 740 O O . ILE A 1 109 ? 38.542 53.132 24.434 1.00 28.98 98 ILE A O 1
ATOM 745 N N . MET A 1 110 ? 39.575 54.996 23.740 1.00 28.06 99 MET A N 1
ATOM 746 C CA . MET A 1 110 ? 38.999 54.962 22.376 1.00 28.05 99 MET A CA 1
ATOM 747 C C . MET A 1 110 ? 39.271 53.622 21.662 1.00 27.84 99 MET A C 1
ATOM 748 O O . MET A 1 110 ? 38.351 52.966 21.167 1.00 27.54 99 MET A O 1
ATOM 753 N N . ARG A 1 111 ? 40.539 53.229 21.638 1.00 28.01 100 ARG A N 1
ATOM 754 C CA . ARG A 1 111 ? 40.981 51.939 21.104 1.00 28.64 100 ARG A CA 1
ATOM 755 C C . ARG A 1 111 ? 40.268 50.764 21.771 1.00 27.41 100 ARG A C 1
ATOM 756 O O . ARG A 1 111 ? 39.788 49.858 21.100 1.00 27.42 100 ARG A O 1
ATOM 764 N N . LYS A 1 112 ? 40.209 50.771 23.095 1.00 26.35 101 LYS A N 1
ATOM 765 C CA . LYS A 1 112 ? 39.592 49.658 23.811 1.00 26.28 101 LYS A CA 1
ATOM 766 C C . LYS A 1 112 ? 38.073 49.640 23.573 1.00 25.37 101 LYS A C 1
ATOM 767 O O . LYS A 1 112 ? 37.471 48.568 23.485 1.00 25.39 101 LYS A O 1
ATOM 773 N N . ALA A 1 113 ? 37.471 50.823 23.457 1.00 24.52 102 ALA A N 1
ATOM 774 C CA . ALA A 1 113 ? 36.026 50.927 23.133 1.00 24.66 102 ALA A CA 1
ATOM 775 C C . ALA A 1 113 ? 35.699 50.385 21.732 1.00 24.83 102 ALA A C 1
ATOM 776 O O . ALA A 1 113 ? 34.667 49.725 21.528 1.00 24.54 102 ALA A O 1
ATOM 778 N N . ILE A 1 114 ? 36.587 50.661 20.774 1.00 25.18 103 ILE A N 1
ATOM 779 C CA . ILE A 1 114 ? 36.460 50.147 19.411 1.00 25.47 103 ILE A CA 1
ATOM 780 C C . ILE A 1 114 ? 36.587 48.609 19.382 1.00 25.91 103 ILE A C 1
ATOM 781 O O . ILE A 1 114 ? 35.749 47.933 18.779 1.00 25.20 103 ILE A O 1
ATOM 786 N N . GLN A 1 115 ? 37.613 48.067 20.043 1.00 26.40 104 GLN A N 1
ATOM 787 C CA . GLN A 1 115 ? 37.767 46.606 20.164 1.00 27.98 104 GLN A CA 1
ATOM 788 C C . GLN A 1 115 ? 36.549 45.964 20.847 1.00 26.71 104 GLN A C 1
ATOM 789 O O . GLN A 1 115 ? 36.068 44.922 20.402 1.00 26.78 104 GLN A O 1
ATOM 795 N N . PHE A 1 116 ? 36.060 46.604 21.910 1.00 25.60 105 PHE A N 1
ATOM 796 C CA . PHE A 1 116 ? 34.888 46.145 22.648 1.00 25.36 105 PHE A CA 1
ATOM 797 C C . PHE A 1 116 ? 33.662 46.089 21.719 1.00 24.64 105 PHE A C 1
ATOM 798 O O . PHE A 1 116 ? 32.979 45.077 21.652 1.00 23.28 105 PHE A O 1
ATOM 806 N N . ALA A 1 117 ? 33.418 47.182 20.988 1.00 24.41 106 ALA A N 1
ATOM 807 C CA . ALA A 1 117 ? 32.354 47.233 19.984 1.00 24.47 106 ALA A CA 1
ATOM 808 C C . ALA A 1 117 ? 32.487 46.127 18.924 1.00 24.63 106 ALA A C 1
ATOM 809 O O . ALA A 1 117 ? 31.487 45.535 18.526 1.00 24.32 106 ALA A O 1
ATOM 811 N N . GLN A 1 118 ? 33.712 45.864 18.463 1.00 24.45 107 GLN A N 1
ATOM 812 C CA . GLN A 1 118 ? 33.969 44.757 17.542 1.00 25.79 107 GLN A CA 1
ATOM 813 C C . GLN A 1 118 ? 33.555 43.420 18.162 1.00 25.38 107 GLN A C 1
ATOM 814 O O . GLN A 1 118 ? 32.974 42.580 17.492 1.00 25.03 107 GLN A O 1
ATOM 820 N N . ASP A 1 119 ? 33.878 43.240 19.441 1.00 25.63 108 ASP A N 1
ATOM 821 C CA . ASP A 1 119 ? 33.614 41.991 20.162 1.00 25.65 108 ASP A CA 1
ATOM 822 C C . ASP A 1 119 ? 32.129 41.694 20.391 1.00 25.73 108 ASP A C 1
ATOM 823 O O . ASP A 1 119 ? 31.670 40.574 20.159 1.00 25.47 108 ASP A O 1
ATOM 828 N N . VAL A 1 120 ? 31.389 42.691 20.867 1.00 25.29 109 VAL A N 1
ATOM 829 C CA . VAL A 1 120 ? 29.993 42.480 21.230 1.00 25.46 109 VAL A CA 1
ATOM 830 C C . VAL A 1 120 ? 29.002 42.945 20.148 1.00 25.58 109 VAL A C 1
ATOM 831 O O . VAL A 1 120 ? 27.792 42.824 20.324 1.00 26.24 109 VAL A O 1
ATOM 835 N N . GLY A 1 121 ? 29.522 43.445 19.029 1.00 25.20 110 GLY A N 1
ATOM 836 C CA . GLY A 1 121 ? 28.681 43.838 17.899 1.00 25.15 110 GLY A CA 1
ATOM 837 C C . GLY A 1 121 ? 27.942 45.149 18.094 1.00 24.85 110 GLY A C 1
ATOM 838 O O . GLY A 1 121 ? 26.828 45.330 17.572 1.00 24.62 110 GLY A O 1
ATOM 839 N N . ILE A 1 122 ? 28.540 46.061 18.862 1.00 24.53 111 ILE A N 1
ATOM 840 C CA . ILE A 1 122 ? 27.991 47.419 18.980 1.00 24.20 111 ILE A CA 1
ATOM 841 C C . ILE A 1 122 ? 28.170 48.122 17.624 1.00 23.27 111 ILE A C 1
ATOM 842 O O . ILE A 1 122 ? 29.254 48.088 17.051 1.00 23.66 111 ILE A O 1
ATOM 847 N N . ARG A 1 123 ? 27.093 48.718 17.113 1.00 23.35 112 ARG A N 1
ATOM 848 C CA . ARG A 1 123 ? 27.088 49.393 15.803 1.00 22.94 112 ARG A CA 1
ATOM 849 C C . ARG A 1 123 ? 27.726 50.790 15.821 1.00 23.41 112 ARG A C 1
ATOM 850 O O . ARG A 1 123 ? 28.430 51.169 14.882 1.00 22.52 112 ARG A O 1
ATOM 858 N N . VAL A 1 124 ? 27.425 51.555 16.868 1.00 23.16 113 VAL A N 1
ATOM 859 C CA . VAL A 1 124 ? 27.742 52.968 16.922 1.00 23.77 113 VAL A CA 1
ATOM 860 C C . VAL A 1 124 ? 28.378 53.336 18.266 1.00 24.08 113 VAL A C 1
ATOM 861 O O . VAL A 1 124 ? 27.826 53.046 19.310 1.00 23.95 113 VAL A O 1
ATOM 865 N N . ILE A 1 125 ? 29.544 53.970 18.237 1.00 25.45 114 ILE A N 1
ATOM 866 C CA . ILE A 1 125 ? 30.077 54.583 19.452 1.00 26.00 114 ILE A CA 1
ATOM 867 C C . ILE A 1 125 ? 29.815 56.077 19.426 1.00 27.22 114 ILE A C 1
ATOM 868 O O . ILE A 1 125 ? 30.331 56.795 18.556 1.00 27.53 114 ILE A O 1
ATOM 873 N N . GLN A 1 126 ? 29.021 56.543 20.388 1.00 28.20 115 GLN A N 1
ATOM 874 C CA . GLN A 1 126 ? 28.717 57.966 20.514 1.00 29.48 115 GLN A CA 1
ATOM 875 C C . GLN A 1 126 ? 29.828 58.676 21.273 1.00 29.93 115 GLN A C 1
ATOM 876 O O . GLN A 1 126 ? 30.089 58.385 22.450 1.00 29.07 115 GLN A O 1
ATOM 882 N N . LEU A 1 127 ? 30.481 59.597 20.573 1.00 30.97 116 LEU A N 1
ATOM 883 C CA . LEU A 1 127 ? 31.582 60.368 21.103 1.00 31.96 116 LEU A CA 1
ATOM 884 C C . LEU A 1 127 ? 31.092 61.636 21.776 1.00 32.86 116 LEU A C 1
ATOM 885 O O . LEU A 1 127 ? 30.086 62.240 21.356 1.00 32.72 116 LEU A O 1
ATOM 890 N N . ALA A 1 128 ? 31.819 62.039 22.810 1.00 33.10 117 ALA A N 1
ATOM 891 C CA . ALA A 1 128 ? 31.575 63.305 23.481 1.00 33.95 117 ALA A CA 1
ATOM 892 C C . ALA A 1 128 ? 32.462 64.394 22.862 1.00 34.16 117 ALA A C 1
ATOM 893 O O . ALA A 1 128 ? 33.682 64.235 22.775 1.00 34.35 117 ALA A O 1
ATOM 895 N N . GLY A 1 129 ? 31.844 65.487 22.420 1.00 34.54 118 GLY A N 1
ATOM 896 C CA . GLY A 1 129 ? 32.580 66.596 21.810 1.00 35.04 118 GLY A CA 1
ATOM 897 C C . GLY A 1 129 ? 33.181 67.586 22.799 1.00 35.64 118 GLY A C 1
ATOM 898 O O . GLY A 1 129 ? 32.929 68.792 22.708 1.00 35.38 118 GLY A O 1
ATOM 899 N N . TYR A 1 130 ? 33.966 67.069 23.747 1.00 36.00 119 TYR A N 1
ATOM 900 C CA . TYR A 1 130 ? 34.752 67.889 24.668 1.00 36.50 119 TYR A CA 1
ATOM 901 C C . TYR A 1 130 ? 36.212 67.826 24.255 1.00 36.68 119 TYR A C 1
ATOM 902 O O . TYR A 1 130 ? 36.781 66.732 24.153 1.00 36.49 119 TYR A O 1
ATOM 911 N N . ASP A 1 131 ? 36.825 68.986 24.031 1.00 36.77 120 ASP A N 1
ATOM 912 C CA . ASP A 1 131 ? 38.272 69.037 23.895 1.00 36.81 120 ASP A CA 1
ATOM 913 C C . ASP A 1 131 ? 38.898 68.944 25.287 1.00 37.17 120 ASP A C 1
ATOM 914 O O . ASP A 1 131 ? 39.927 68.301 25.465 1.00 36.92 120 ASP A O 1
ATOM 919 N N . VAL A 1 132 ? 38.250 69.595 26.253 1.00 37.69 121 VAL A N 1
ATOM 920 C CA . VAL A 1 132 ? 38.503 69.459 27.691 1.00 38.81 121 VAL A CA 1
ATOM 921 C C . VAL A 1 132 ? 37.218 69.876 28.407 1.00 39.71 121 VAL A C 1
ATOM 922 O O . VAL A 1 132 ? 36.470 70.711 27.899 1.00 39.61 121 VAL A O 1
ATOM 926 N N . TYR A 1 133 ? 36.959 69.302 29.576 1.00 40.95 122 TYR A N 1
ATOM 927 C CA . TYR A 1 133 ? 35.747 69.637 30.317 1.00 42.21 122 TYR A CA 1
ATOM 928 C C . TYR A 1 133 ? 36.061 70.331 31.639 1.00 42.66 122 TYR A C 1
ATOM 929 O O . TYR A 1 133 ? 35.620 71.461 31.874 1.00 42.62 122 TYR A O 1
ATOM 938 N N . TYR A 1 134 ? 36.814 69.641 32.494 1.00 43.23 123 TYR A N 1
ATOM 939 C CA . TYR A 1 134 ? 37.199 70.161 33.811 1.00 43.80 123 TYR A CA 1
ATOM 940 C C . TYR A 1 134 ? 38.315 71.206 33.751 1.00 44.15 123 TYR A C 1
ATOM 941 O O . TYR A 1 134 ? 38.509 71.967 34.704 1.00 44.45 123 TYR A O 1
ATOM 950 N N . GLN A 1 135 ? 39.037 71.237 32.633 1.00 44.49 124 GLN A N 1
ATOM 951 C CA . GLN A 1 135 ? 40.088 72.226 32.389 1.00 44.83 124 GLN A CA 1
ATOM 952 C C . GLN A 1 135 ? 39.588 73.272 31.396 1.00 44.87 124 GLN A C 1
ATOM 953 O O . GLN A 1 135 ? 38.679 72.997 30.602 1.00 44.85 124 GLN A O 1
ATOM 959 N N . GLU A 1 136 ? 40.189 74.462 31.430 1.00 44.56 125 GLU A N 1
ATOM 960 C CA . GLU A 1 136 ? 39.797 75.549 30.528 1.00 44.53 125 GLU A CA 1
ATOM 961 C C . GLU A 1 136 ? 40.327 75.321 29.114 1.00 43.83 125 GLU A C 1
ATOM 962 O O . GLU A 1 136 ? 41.459 74.871 28.926 1.00 43.34 125 GLU A O 1
ATOM 968 N N . ALA A 1 137 ? 39.484 75.621 28.128 1.00 43.32 126 ALA A N 1
ATOM 969 C CA . ALA A 1 137 ? 39.811 75.393 26.725 1.00 42.88 126 ALA A CA 1
ATOM 970 C C . ALA A 1 137 ? 40.626 76.537 26.119 1.00 42.66 126 ALA A C 1
ATOM 971 O O . ALA A 1 137 ? 40.557 77.684 26.575 1.00 42.55 126 ALA A O 1
ATOM 973 N N . ASN A 1 138 ? 41.402 76.202 25.094 1.00 42.30 127 ASN A N 1
ATOM 974 C CA . ASN A 1 138 ? 42.192 77.167 24.333 1.00 42.08 127 ASN A CA 1
ATOM 975 C C . ASN A 1 138 ? 42.533 76.572 22.969 1.00 41.99 127 ASN A C 1
ATOM 976 O O . ASN A 1 138 ? 42.065 75.474 22.645 1.00 42.05 127 ASN A O 1
ATOM 981 N N . ASN A 1 139 ? 43.340 77.285 22.178 1.00 41.90 128 ASN A N 1
ATOM 982 C CA . ASN A 1 139 ? 43.748 76.817 20.846 1.00 41.83 128 ASN A CA 1
ATOM 983 C C . ASN A 1 139 ? 44.530 75.510 20.885 1.00 41.25 128 ASN A C 1
ATOM 984 O O . ASN A 1 139 ? 44.442 74.701 19.956 1.00 40.99 128 ASN A O 1
ATOM 989 N N . GLU A 1 140 ? 45.292 75.322 21.962 1.00 40.38 129 GLU A N 1
ATOM 990 C CA . GLU A 1 140 ? 46.083 74.111 22.185 1.00 40.33 129 GLU A CA 1
ATOM 991 C C . GLU A 1 140 ? 45.189 72.868 22.381 1.00 38.87 129 GLU A C 1
ATOM 992 O O . GLU A 1 140 ? 45.474 71.802 21.835 1.00 37.98 129 GLU A O 1
ATOM 998 N N . THR A 1 141 ? 44.117 73.016 23.158 1.00 37.96 130 THR A N 1
ATOM 999 C CA . THR A 1 141 ? 43.211 71.897 23.434 1.00 37.26 130 THR A CA 1
ATOM 1000 C C . THR A 1 141 ? 42.369 71.544 22.191 1.00 37.20 130 THR A C 1
ATOM 1001 O O . THR A 1 141 ? 42.109 70.367 21.923 1.00 36.55 130 THR A O 1
ATOM 1005 N N . ARG A 1 142 ? 41.969 72.561 21.429 1.00 36.96 131 ARG A N 1
ATOM 1006 C CA . ARG A 1 142 ? 41.189 72.334 20.206 1.00 37.19 131 ARG A CA 1
ATOM 1007 C C . ARG A 1 142 ? 42.011 71.604 19.138 1.00 37.24 131 ARG A C 1
ATOM 1008 O O . ARG A 1 142 ? 41.525 70.671 18.507 1.00 37.18 131 ARG A O 1
ATOM 1016 N N . ARG A 1 143 ?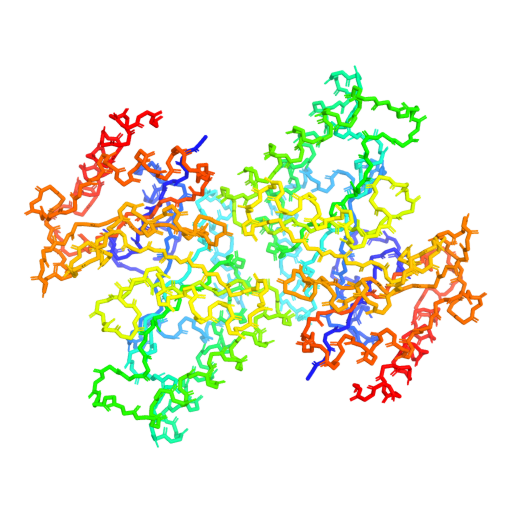 43.263 72.009 18.965 1.00 37.56 132 ARG A N 1
ATOM 1017 C CA . ARG A 1 143 ? 44.154 71.345 18.014 1.00 38.21 132 ARG A CA 1
ATOM 1018 C C . ARG A 1 143 ? 44.431 69.886 18.405 1.00 37.70 132 ARG A C 1
ATOM 1019 O O . ARG A 1 143 ? 44.492 69.007 17.543 1.00 37.82 132 ARG A O 1
ATOM 1027 N N . ARG A 1 144 ? 44.603 69.641 19.704 1.00 36.80 133 ARG A N 1
ATOM 1028 C CA . ARG A 1 144 ? 44.848 68.294 20.223 1.00 35.95 133 ARG A CA 1
ATOM 1029 C C . ARG A 1 144 ? 43.613 67.406 20.080 1.00 34.77 133 ARG A C 1
ATOM 1030 O O . ARG A 1 144 ? 43.724 66.241 19.722 1.00 34.27 133 ARG A O 1
ATOM 1038 N N . PHE A 1 145 ? 42.448 67.974 20.370 1.00 34.27 134 PHE A N 1
ATOM 1039 C CA . PHE A 1 145 ? 41.165 67.306 20.153 1.00 34.09 134 PHE A CA 1
ATOM 1040 C C . PHE A 1 145 ? 40.984 66.918 18.681 1.00 33.72 134 PHE A C 1
ATOM 1041 O O . PHE A 1 145 ? 40.639 65.782 18.376 1.00 33.45 134 PHE A O 1
ATOM 1049 N N . ARG A 1 146 ? 41.251 67.857 17.781 1.00 33.48 135 ARG A N 1
ATOM 1050 C CA . ARG A 1 146 ? 41.110 67.619 16.349 1.00 33.87 135 ARG A CA 1
ATOM 1051 C C . ARG A 1 146 ? 41.978 66.451 15.902 1.00 33.68 135 ARG A C 1
ATOM 1052 O O . ARG A 1 146 ? 41.499 65.559 15.199 1.00 33.77 135 ARG A O 1
ATOM 1060 N N . ASP A 1 147 ? 43.243 66.456 16.329 1.00 33.24 136 ASP A N 1
ATOM 1061 C CA . ASP A 1 147 ? 44.186 65.385 15.998 1.00 33.12 136 ASP A CA 1
ATOM 1062 C C . ASP A 1 147 ? 43.819 64.047 16.649 1.00 32.31 136 ASP A C 1
ATOM 1063 O O . ASP A 1 147 ? 44.006 62.991 16.047 1.00 31.47 136 ASP A O 1
ATOM 1068 N N . GLY A 1 148 ? 43.304 64.108 17.878 1.00 31.85 137 GLY A N 1
ATOM 1069 C CA . GLY A 1 148 ? 42.819 62.925 18.586 1.00 31.41 137 GLY A CA 1
ATOM 1070 C C . GLY A 1 148 ? 41.631 62.295 17.877 1.00 31.43 137 GLY A C 1
ATOM 1071 O O . GLY A 1 148 ? 41.511 61.064 17.797 1.00 30.97 137 GLY A O 1
ATOM 1072 N N . LEU A 1 149 ? 40.749 63.152 17.375 1.00 31.12 138 LEU A N 1
ATOM 1073 C CA . LEU A 1 149 ? 39.566 62.730 16.636 1.00 31.81 138 LEU A CA 1
ATOM 1074 C C . LEU A 1 149 ? 39.939 62.060 15.310 1.00 31.83 138 LEU A C 1
ATOM 1075 O O . LEU A 1 149 ? 39.352 61.039 14.936 1.00 30.93 138 LEU A O 1
ATOM 1080 N N . LYS A 1 150 ? 40.927 62.626 14.617 1.00 31.98 139 LYS A N 1
ATOM 1081 C CA . LYS A 1 150 ? 41.410 62.058 13.362 1.00 32.63 139 LYS A CA 1
ATOM 1082 C C . LYS A 1 150 ? 42.033 60.687 13.607 1.00 32.66 139 LYS A C 1
ATOM 1083 O O . LYS A 1 150 ? 41.746 59.738 12.880 1.00 32.48 139 LYS A O 1
ATOM 1089 N N . GLU A 1 151 ? 42.847 60.587 14.658 1.00 32.28 140 GLU A N 1
ATOM 1090 C CA . GLU A 1 151 ? 43.433 59.319 15.081 1.00 32.69 140 GLU A CA 1
ATOM 1091 C C . GLU A 1 151 ? 42.361 58.277 15.427 1.00 31.61 140 GLU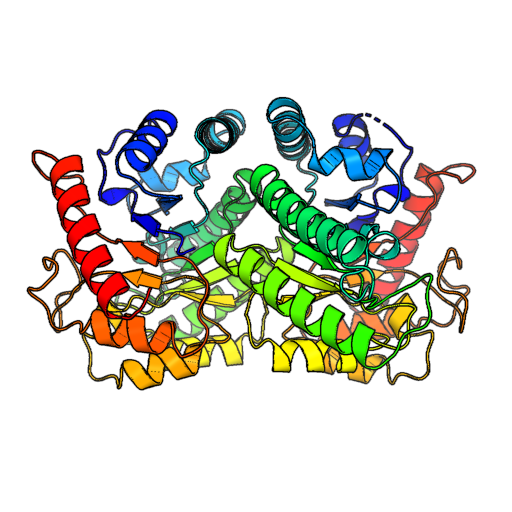 A C 1
ATOM 1092 O O . GLU A 1 151 ? 42.468 57.122 15.014 1.00 31.01 140 GLU A O 1
ATOM 1098 N N . SER A 1 152 ? 41.335 58.698 16.166 1.00 30.77 141 SER A N 1
ATOM 1099 C CA . SER A 1 152 ? 40.197 57.833 16.527 1.00 30.56 141 SER A CA 1
ATOM 1100 C C . SER A 1 152 ? 39.445 57.284 15.306 1.00 30.16 141 SER A C 1
ATOM 1101 O O . SER A 1 152 ? 39.050 56.109 15.288 1.00 29.87 141 SER A O 1
ATOM 1104 N N . VAL A 1 153 ? 39.243 58.141 14.306 1.00 29.64 142 VAL A N 1
ATOM 1105 C CA . VAL A 1 153 ? 38.500 57.790 13.085 1.00 29.76 142 VAL A CA 1
ATOM 1106 C C . VAL A 1 153 ? 39.311 56.834 12.208 1.00 30.16 142 VAL A C 1
ATOM 1107 O O . VAL A 1 153 ? 38.747 56.009 11.482 1.00 30.05 142 VAL A O 1
ATOM 1111 N N . GLU A 1 154 ? 40.635 56.957 12.283 1.00 30.28 143 GLU A N 1
ATOM 1112 C CA . GLU A 1 154 ? 41.534 56.026 11.630 1.00 30.83 143 GLU A CA 1
ATOM 1113 C C . GLU A 1 154 ? 41.404 54.635 12.241 1.00 29.64 143 GLU A C 1
ATOM 1114 O O . GLU A 1 154 ? 41.310 53.650 11.507 1.00 28.54 143 GLU A O 1
ATOM 1120 N N . MET A 1 155 ? 41.383 54.554 13.576 1.00 28.90 144 MET A N 1
ATOM 1121 C CA . MET A 1 155 ? 41.151 53.276 14.246 1.00 29.16 144 MET A CA 1
ATOM 1122 C C . MET A 1 155 ? 39.785 52.728 13.847 1.00 27.56 144 MET A C 1
ATOM 1123 O O . MET A 1 155 ? 39.647 51.529 13.579 1.00 26.19 144 MET A O 1
ATOM 1128 N N . ALA A 1 156 ? 38.786 53.617 13.807 1.00 26.26 145 ALA A N 1
ATOM 1129 C CA . ALA A 1 156 ? 37.432 53.247 13.414 1.00 26.16 145 ALA A CA 1
ATOM 1130 C C . ALA A 1 156 ? 37.364 52.715 11.974 1.00 26.10 145 ALA A C 1
ATOM 1131 O O . ALA A 1 156 ? 36.627 51.774 11.710 1.00 25.46 145 ALA A O 1
ATOM 1133 N N . SER A 1 157 ? 38.118 53.326 11.058 1.00 26.46 146 SER A N 1
ATOM 1134 C CA . SER A 1 157 ? 38.152 52.893 9.646 1.00 27.31 146 SER A CA 1
ATOM 1135 C C . SER A 1 157 ? 38.756 51.501 9.469 1.00 27.45 146 SER A C 1
ATOM 1136 O O . SER A 1 157 ? 38.352 50.743 8.590 1.00 27.98 146 SER A O 1
ATOM 1139 N N . ARG A 1 158 ? 39.753 51.186 10.289 1.00 27.52 147 ARG A N 1
ATOM 1140 C CA . ARG A 1 158 ? 40.379 49.876 10.270 1.00 28.18 147 ARG A CA 1
ATOM 1141 C C . ARG A 1 158 ? 39.418 48.813 10.793 1.00 27.75 147 ARG A C 1
ATOM 1142 O O . ARG A 1 158 ? 39.340 47.707 10.246 1.00 27.39 147 ARG A O 1
ATOM 1150 N N . ALA A 1 159 ? 38.665 49.179 11.827 1.00 27.00 148 ALA A N 1
ATOM 1151 C CA . ALA A 1 159 ? 37.783 48.245 12.525 1.00 26.92 148 ALA A CA 1
ATOM 1152 C C . ALA A 1 159 ? 36.418 48.167 11.857 1.00 26.38 148 ALA A C 1
ATOM 1153 O O . ALA A 1 159 ? 35.673 47.208 12.083 1.00 26.38 148 ALA A O 1
ATOM 1155 N N . GLN A 1 160 ? 36.112 49.181 11.045 1.00 25.67 149 GLN A N 1
ATOM 1156 C CA . GLN A 1 160 ? 34.784 49.385 10.441 1.00 25.15 149 GLN A CA 1
ATOM 1157 C C . GLN A 1 160 ? 33.669 49.539 11.479 1.00 24.75 149 GLN A C 1
ATOM 1158 O O . GLN A 1 160 ? 32.653 48.845 11.448 1.00 24.88 149 GLN A O 1
ATOM 1164 N N . VAL A 1 161 ? 33.877 50.490 12.381 1.00 24.31 150 VAL A N 1
ATOM 1165 C CA . VAL A 1 161 ? 32.974 50.786 13.479 1.00 23.91 150 VAL A CA 1
ATOM 1166 C C . VAL A 1 161 ? 32.625 52.263 13.358 1.00 23.75 150 VAL A C 1
ATOM 1167 O O . VAL A 1 161 ? 33.503 53.107 13.179 1.00 24.03 150 VAL A O 1
ATOM 1171 N N . THR A 1 162 ? 31.341 52.567 13.442 1.00 23.67 151 THR A N 1
ATOM 1172 C CA . THR A 1 162 ? 30.867 53.944 13.315 1.00 23.76 151 THR A CA 1
ATOM 1173 C C . THR A 1 162 ? 31.114 54.722 14.595 1.00 23.88 151 THR A C 1
ATOM 1174 O O . THR A 1 162 ? 30.766 54.276 15.707 1.00 23.61 151 THR A O 1
ATOM 1178 N N . LEU A 1 163 ? 31.746 55.878 14.432 1.00 24.14 152 LEU A N 1
ATOM 1179 C CA . LEU A 1 163 ? 31.821 56.849 15.510 1.00 24.57 152 LEU A CA 1
ATOM 1180 C C . LEU A 1 163 ? 30.881 57.984 15.140 1.00 25.05 152 LEU A C 1
ATOM 1181 O O . LEU A 1 163 ? 30.863 58.444 13.993 1.00 24.28 152 LEU A O 1
ATOM 1186 N N . ALA A 1 164 ? 30.085 58.412 16.108 1.00 25.60 153 ALA A N 1
ATOM 1187 C CA . ALA A 1 164 ? 29.059 59.404 15.847 1.00 27.28 153 ALA A CA 1
ATOM 1188 C C . ALA A 1 164 ? 29.129 60.465 16.911 1.00 27.53 153 ALA A C 1
ATOM 1189 O O . ALA A 1 164 ? 28.951 60.187 18.093 1.00 28.53 153 ALA A O 1
ATOM 1191 N N . MET A 1 165 ? 29.403 61.684 16.483 1.00 27.90 154 MET A N 1
ATOM 1192 C CA . MET A 1 165 ? 29.584 62.794 17.405 1.00 28.44 154 MET A CA 1
ATOM 1193 C C . MET A 1 165 ? 28.238 63.281 17.940 1.00 28.53 154 MET A C 1
ATOM 1194 O O . MET A 1 165 ? 27.328 63.612 17.161 1.00 28.04 154 MET A O 1
ATOM 1199 N N . GLU A 1 166 ? 28.109 63.324 19.263 1.00 28.97 155 GLU A N 1
ATOM 1200 C CA . GLU A 1 166 ? 26.910 63.860 19.869 1.00 29.81 155 GLU A CA 1
ATOM 1201 C C . GLU A 1 166 ? 26.920 65.382 19.822 1.00 30.21 155 GLU A C 1
ATOM 1202 O O . GLU A 1 166 ? 27.974 66.012 19.962 1.00 30.55 155 GLU A O 1
ATOM 1208 N N . ILE A 1 167 ? 25.741 65.967 19.644 1.00 30.56 156 ILE A N 1
ATOM 1209 C CA . ILE A 1 167 ? 25.562 67.413 19.821 1.00 30.74 156 ILE A CA 1
ATOM 1210 C C . ILE A 1 167 ? 25.496 67.674 21.331 1.00 31.15 156 ILE A C 1
ATOM 1211 O O . ILE A 1 167 ? 24.696 67.056 22.039 1.00 30.96 156 ILE A O 1
ATOM 1216 N N . MET A 1 168 ? 26.333 68.599 21.809 1.00 31.85 157 MET A N 1
ATOM 1217 C CA . MET A 1 168 ? 26.763 68.637 23.218 1.00 32.36 157 MET A CA 1
ATOM 1218 C C . MET A 1 168 ? 26.251 69.792 24.069 1.00 32.70 157 MET A C 1
ATOM 1219 O O . MET A 1 168 ? 25.774 70.826 23.565 1.00 32.02 157 MET A O 1
ATOM 1224 N N . ASP A 1 169 ? 26.419 69.599 25.377 1.00 33.24 158 ASP A N 1
ATOM 1225 C CA . ASP A 1 169 ? 26.194 70.612 26.402 1.00 33.81 158 ASP A CA 1
ATOM 1226 C C . ASP A 1 169 ? 27.421 71.521 26.543 1.00 33.60 158 ASP A C 1
ATOM 1227 O O . ASP A 1 169 ? 27.740 71.995 27.638 1.00 33.93 158 ASP A O 1
ATOM 1232 N N . TYR A 1 170 ? 28.101 71.769 25.428 1.00 33.15 159 TYR A N 1
ATOM 1233 C CA . TYR A 1 170 ? 29.426 72.373 25.433 1.00 32.80 159 TYR A CA 1
ATOM 1234 C C . TYR A 1 170 ? 29.627 73.128 24.117 1.00 32.66 159 TYR A C 1
ATOM 1235 O O . TYR A 1 170 ? 29.289 72.595 23.054 1.00 32.47 159 TYR A O 1
ATOM 1244 N N . PRO A 1 171 ? 30.159 74.377 24.178 1.00 32.70 160 PRO A N 1
ATOM 1245 C CA . PRO A 1 171 ? 30.161 75.263 22.995 1.00 32.81 160 PRO A CA 1
ATOM 1246 C C . PRO A 1 171 ? 30.874 74.733 21.747 1.00 32.76 160 PRO A C 1
ATOM 1247 O O . PRO A 1 171 ? 30.488 75.106 20.639 1.00 33.11 160 PRO A O 1
ATOM 1251 N N . LEU A 1 172 ? 31.900 73.899 21.916 1.00 32.55 161 LEU A N 1
ATOM 1252 C CA . LEU A 1 172 ? 32.684 73.396 20.772 1.00 32.52 161 LEU A CA 1
ATOM 1253 C C . LEU A 1 172 ? 31.848 72.532 19.817 1.00 31.90 161 LEU A C 1
ATOM 1254 O O . LEU A 1 172 ? 32.131 72.467 18.614 1.00 31.92 161 LEU A O 1
ATOM 1259 N N . MET A 1 173 ? 30.834 71.867 20.369 1.00 31.44 162 MET A N 1
ATOM 1260 C CA . MET A 1 173 ? 29.985 70.941 19.613 1.00 30.81 162 MET A CA 1
ATOM 1261 C C . MET A 1 173 ? 28.501 71.143 19.934 1.00 30.50 162 MET A C 1
ATOM 1262 O O . MET A 1 173 ? 27.767 70.172 20.130 1.00 30.13 162 MET A O 1
ATOM 1267 N N . ASN A 1 174 ? 28.054 72.399 19.981 1.00 29.92 163 ASN A N 1
ATOM 1268 C CA . ASN A 1 174 ? 26.698 72.687 20.442 1.00 29.50 163 ASN A CA 1
ATOM 1269 C C . ASN A 1 174 ? 25.631 72.802 19.331 1.00 29.24 163 ASN A C 1
ATOM 1270 O O . ASN A 1 174 ? 24.497 73.259 19.574 1.00 28.71 163 ASN A O 1
ATOM 1275 N N . SER A 1 175 ? 25.994 72.374 18.119 1.00 28.40 164 SER A N 1
ATOM 1276 C CA . SER A 1 175 ? 25.029 72.312 17.027 1.00 28.13 164 SER A CA 1
ATOM 1277 C C . SER A 1 175 ? 25.405 71.237 16.016 1.00 27.49 164 SER A C 1
ATOM 1278 O O . SER A 1 175 ? 26.555 70.803 15.959 1.00 26.95 164 SER A O 1
ATOM 1281 N N . ILE A 1 176 ? 24.422 70.825 15.217 1.00 27.04 165 ILE A N 1
ATOM 1282 C CA . 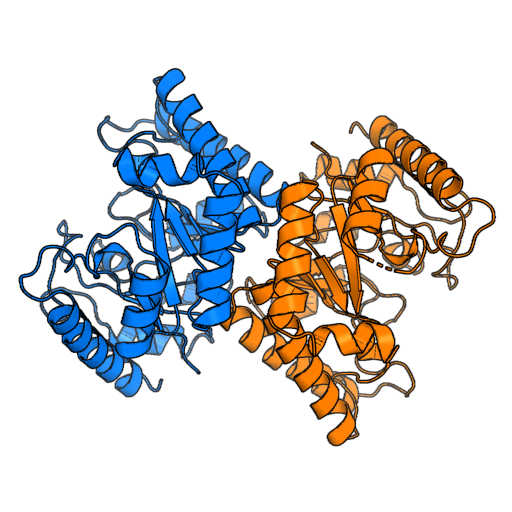ILE A 1 176 ? 24.654 69.904 14.104 1.00 26.40 165 ILE A CA 1
ATOM 1283 C C . ILE A 1 176 ? 25.679 70.509 13.137 1.00 26.32 165 ILE A C 1
ATOM 1284 O O . ILE A 1 176 ? 26.565 69.814 12.661 1.00 26.76 165 ILE A O 1
ATOM 1289 N N . SER A 1 177 ? 25.575 71.813 12.889 1.00 26.06 166 SER A N 1
ATOM 1290 C CA . SER A 1 177 ? 26.509 72.534 12.015 1.00 25.88 166 SER A CA 1
ATOM 1291 C C . SER A 1 177 ? 27.980 72.369 12.402 1.00 25.97 166 SER A C 1
ATOM 1292 O O . SER A 1 177 ? 28.830 72.106 11.544 1.00 25.04 166 SER A O 1
ATOM 1295 N N . LYS A 1 178 ? 28.281 72.522 13.692 1.00 25.59 167 LYS A N 1
ATOM 1296 C CA . LYS A 1 178 ? 29.653 72.374 14.167 1.00 26.48 167 LYS A CA 1
ATOM 1297 C C . LYS A 1 178 ? 30.133 70.927 13.993 1.00 26.31 167 LYS A C 1
ATOM 1298 O O . LYS A 1 178 ? 31.272 70.692 13.582 1.00 26.46 167 LYS A O 1
ATOM 1304 N N . ALA A 1 179 ? 29.268 69.967 14.293 1.00 25.95 168 ALA A N 1
ATOM 1305 C CA . ALA A 1 179 ? 29.592 68.565 14.000 1.00 26.00 168 ALA A CA 1
ATOM 1306 C C . ALA A 1 179 ? 29.828 68.326 12.492 1.00 25.78 168 ALA A C 1
ATOM 1307 O O . ALA A 1 179 ? 30.712 67.551 12.120 1.00 26.05 168 ALA A O 1
ATOM 1309 N N . LEU A 1 180 ? 29.040 68.990 11.642 1.00 25.38 169 LEU A N 1
ATOM 1310 C CA . LEU A 1 180 ? 29.187 68.877 10.180 1.00 25.85 169 LEU A CA 1
ATOM 1311 C C . LEU A 1 180 ? 30.518 69.443 9.695 1.00 25.34 169 LEU A C 1
ATOM 1312 O O . LEU A 1 180 ? 31.061 68.984 8.684 1.00 24.89 169 LEU A O 1
ATOM 1317 N N . GLY A 1 181 ? 31.003 70.467 10.397 1.00 25.72 170 GLY A N 1
ATOM 1318 C CA . GLY A 1 181 ? 32.329 71.033 10.166 1.00 25.99 170 GLY A CA 1
ATOM 1319 C C . GLY A 1 181 ? 33.358 69.942 10.367 1.00 26.42 170 GLY A C 1
ATOM 1320 O O . GLY A 1 181 ? 34.156 69.682 9.465 1.00 27.31 170 GLY A O 1
ATOM 1321 N N . TYR A 1 182 ? 33.313 69.272 11.526 1.00 26.21 171 TYR A N 1
ATOM 1322 C CA . TYR A 1 182 ? 34.223 68.146 11.791 1.00 26.60 171 TYR A CA 1
ATOM 1323 C C . TYR A 1 182 ? 34.070 67.024 10.750 1.00 26.63 171 TYR A C 1
ATOM 1324 O O . TYR A 1 182 ? 35.071 66.490 10.271 1.00 26.01 171 TYR A O 1
ATOM 1333 N N . ALA A 1 183 ? 32.827 66.726 10.361 1.00 26.71 172 ALA A N 1
ATOM 1334 C CA . ALA A 1 183 ? 32.554 65.679 9.354 1.00 27.07 172 ALA A CA 1
ATOM 1335 C C . ALA A 1 183 ? 33.157 65.985 7.980 1.00 27.74 172 ALA A C 1
ATOM 1336 O O . ALA A 1 183 ? 33.652 65.081 7.312 1.00 28.21 172 ALA A O 1
ATOM 1338 N N . HIS A 1 184 ? 33.107 67.252 7.569 1.00 27.95 173 HIS A N 1
ATOM 1339 C CA . HIS A 1 184 ? 33.757 67.721 6.342 1.00 29.29 173 HIS A CA 1
ATOM 1340 C C . HIS A 1 184 ? 35.281 67.653 6.407 1.00 29.31 173 HIS A C 1
ATOM 1341 O O . HIS A 1 184 ? 35.929 67.288 5.412 1.00 28.88 173 HIS A O 1
ATOM 1348 N N . TYR A 1 185 ? 35.844 68.039 7.563 1.00 28.87 174 TYR A N 1
ATOM 1349 C CA . TYR A 1 185 ? 37.292 67.968 7.794 1.00 28.69 174 TYR A CA 1
ATOM 1350 C C . TYR A 1 185 ? 37.763 66.533 7.657 1.00 28.57 174 TYR A C 1
ATOM 1351 O O . TYR A 1 185 ? 38.752 66.264 6.967 1.00 28.76 174 TYR A O 1
ATOM 1360 N N . LEU A 1 186 ? 37.056 65.628 8.332 1.00 27.45 175 LEU A N 1
ATOM 1361 C CA . LEU A 1 186 ? 37.456 64.230 8.410 1.00 27.53 175 LEU A CA 1
ATOM 1362 C C . LEU A 1 186 ? 37.227 63.478 7.091 1.00 27.17 175 LEU A C 1
ATOM 1363 O O . LEU A 1 186 ? 38.057 62.650 6.704 1.00 27.03 175 LEU A O 1
ATOM 1368 N N . ASN A 1 187 ? 36.131 63.805 6.404 1.00 26.65 176 ASN A N 1
ATOM 1369 C CA . ASN A 1 187 ? 35.752 63.181 5.136 1.00 27.03 176 ASN A CA 1
ATOM 1370 C C . ASN A 1 187 ? 35.903 61.655 5.188 1.00 26.59 176 ASN A C 1
ATOM 1371 O O . ASN A 1 187 ? 36.573 61.053 4.346 1.00 26.34 176 ASN A O 1
ATOM 1376 N N . ASN A 1 188 ? 35.283 61.047 6.196 1.00 25.93 177 ASN A N 1
ATOM 1377 C CA . ASN A 1 188 ? 35.411 59.610 6.446 1.00 25.21 177 ASN A CA 1
ATOM 1378 C C . ASN A 1 188 ? 34.029 58.995 6.689 1.00 24.52 177 ASN A C 1
ATOM 1379 O O . ASN A 1 188 ? 33.235 59.536 7.471 1.00 24.42 177 ASN A O 1
ATOM 1384 N N . PRO A 1 189 ? 33.728 57.867 6.021 1.00 23.88 178 PRO A N 1
ATOM 1385 C CA . PRO A 1 189 ? 32.397 57.245 6.168 1.00 23.53 178 PRO A CA 1
ATOM 1386 C C . PRO A 1 189 ? 32.086 56.796 7.609 1.00 23.14 178 PRO A C 1
ATOM 1387 O O . PRO A 1 189 ? 30.918 56.665 7.980 1.00 22.84 178 PRO A O 1
ATOM 1391 N N . TRP A 1 190 ? 33.126 56.580 8.410 1.00 22.51 179 TRP A N 1
ATOM 1392 C CA . TRP A 1 190 ? 32.954 56.069 9.774 1.00 22.39 179 TRP A CA 1
ATOM 1393 C C . TRP A 1 190 ? 32.784 57.162 10.824 1.00 22.65 179 TRP A C 1
ATOM 1394 O O . TRP A 1 190 ? 32.719 56.879 12.021 1.00 23.77 179 TRP A O 1
ATOM 1405 N N . PHE A 1 191 ? 32.701 58.416 10.382 1.00 22.69 180 PHE A N 1
ATOM 1406 C CA . PHE A 1 191 ? 32.408 59.521 11.296 1.00 22.75 180 PHE A CA 1
ATOM 1407 C C . PHE A 1 191 ? 31.069 60.135 10.935 1.00 22.50 180 PHE A C 1
ATOM 1408 O O . PHE A 1 191 ? 30.899 60.686 9.843 1.00 22.71 180 PHE A O 1
ATOM 1416 N N . GLN A 1 192 ? 30.103 60.014 11.831 1.00 22.14 181 GLN A N 1
ATOM 1417 C CA . GLN A 1 192 ? 28.748 60.447 11.511 1.00 22.24 181 GLN A CA 1
ATOM 1418 C C . GLN A 1 192 ? 28.215 61.279 12.666 1.00 22.62 181 GLN A C 1
ATOM 1419 O O . GLN A 1 192 ? 28.993 61.668 13.536 1.00 22.34 181 GLN A O 1
ATOM 1425 N N . LEU A 1 193 ? 26.909 61.559 12.654 1.00 22.72 182 LEU A N 1
ATOM 1426 C CA . LEU A 1 193 ? 26.280 62.444 13.642 1.00 23.53 182 LEU A CA 1
ATOM 1427 C C . LEU A 1 193 ? 25.227 61.760 14.518 1.00 23.34 182 LEU A C 1
ATOM 1428 O O . LEU A 1 193 ? 24.450 60.954 14.048 1.00 22.24 182 LEU A O 1
ATOM 1433 N N . TYR A 1 194 ? 25.209 62.136 15.791 1.00 23.71 183 TYR A N 1
ATOM 1434 C CA . TYR A 1 194 ? 24.283 61.594 16.755 1.00 24.94 183 TYR A CA 1
ATOM 1435 C C . TYR A 1 194 ? 23.658 62.768 17.513 1.00 25.43 183 TYR A C 1
ATOM 1436 O O . TYR A 1 194 ? 24.052 63.062 18.641 1.00 25.28 183 TYR A O 1
ATOM 1445 N N . PRO A 1 195 ? 22.676 63.447 16.898 1.00 26.02 184 PRO A N 1
ATOM 1446 C CA . PRO A 1 195 ? 22.140 64.628 17.577 1.00 26.07 184 PRO A CA 1
ATOM 1447 C C . PRO A 1 195 ? 21.364 64.282 18.846 1.00 26.46 184 PRO A C 1
ATOM 1448 O O . PRO A 1 195 ? 20.721 63.228 18.933 1.00 25.75 184 PRO A O 1
ATOM 1452 N N . ASP A 1 196 ? 21.477 65.159 19.832 1.00 25.88 185 ASP A N 1
ATOM 1453 C CA . ASP A 1 196 ? 20.646 65.106 21.015 1.00 25.87 185 ASP A CA 1
ATOM 1454 C C . ASP A 1 196 ? 19.752 66.325 20.899 1.00 25.30 185 ASP A C 1
ATOM 1455 O O . ASP A 1 196 ? 20.244 67.440 20.935 1.00 25.29 185 ASP A O 1
ATOM 1460 N N . ILE A 1 197 ? 18.450 66.116 20.717 1.00 25.10 186 ILE A N 1
ATOM 1461 C CA . ILE A 1 197 ? 17.557 67.232 20.439 1.00 24.94 186 ILE A CA 1
ATOM 1462 C C . ILE A 1 197 ? 17.391 68.154 21.649 1.00 25.29 186 ILE A C 1
ATOM 1463 O O . ILE A 1 197 ? 17.055 69.323 21.490 1.00 24.77 186 ILE A O 1
ATOM 1468 N N . GLY A 1 198 ? 17.638 67.621 22.843 1.00 25.29 187 GLY A N 1
ATOM 1469 C CA . GLY A 1 198 ? 17.721 68.434 24.043 1.00 25.94 187 GLY A CA 1
ATOM 1470 C C . GLY A 1 198 ? 18.878 69.412 23.989 1.00 26.04 187 GLY A C 1
ATOM 1471 O O . GLY A 1 198 ? 18.681 70.617 24.100 1.00 26.49 187 GLY A O 1
ATOM 1472 N N . ASN A 1 199 ? 20.087 68.893 23.818 1.00 25.68 188 ASN A N 1
ATOM 1473 C CA . ASN A 1 199 ? 21.278 69.741 23.710 1.00 25.67 188 ASN A CA 1
ATOM 1474 C C . ASN A 1 199 ? 21.192 70.741 22.556 1.00 25.73 188 ASN A C 1
ATOM 1475 O O . ASN A 1 199 ? 21.627 71.876 22.689 1.00 24.82 188 ASN A O 1
ATOM 1480 N N . LEU A 1 200 ? 20.614 70.309 21.429 1.00 25.20 189 LEU A N 1
ATOM 1481 C CA . LEU A 1 200 ? 20.480 71.161 20.247 1.00 25.05 189 LEU A CA 1
ATOM 1482 C C . LEU A 1 200 ? 19.557 72.367 20.493 1.00 25.04 189 LEU A C 1
ATOM 1483 O O . LEU A 1 200 ? 19.748 73.445 19.918 1.00 24.67 189 LEU A O 1
ATOM 1488 N N . SER A 1 201 ? 18.565 72.155 21.353 1.00 25.27 190 SER A N 1
ATOM 1489 C CA . SER A 1 201 ? 17.560 73.148 21.709 1.00 26.08 190 SER A CA 1
ATOM 1490 C C . SER A 1 201 ? 17.946 74.126 22.840 1.00 26.71 190 SER A C 1
ATOM 1491 O O . SER A 1 201 ? 17.228 75.085 23.093 1.00 26.61 190 SER A O 1
ATOM 1494 N N . ALA A 1 202 ? 19.061 73.871 23.522 1.00 27.82 191 ALA A N 1
ATOM 1495 C CA . ALA A 1 202 ? 19.405 74.604 24.756 1.00 28.67 191 ALA A CA 1
ATOM 1496 C C . ALA A 1 202 ? 20.374 75.778 24.532 1.00 29.08 191 ALA A C 1
ATOM 1497 O O . ALA A 1 202 ? 20.918 76.339 25.484 1.00 29.05 191 ALA A O 1
ATOM 1499 N N . TRP A 1 203 ? 20.571 76.142 23.269 1.00 29.57 192 TRP A N 1
ATOM 1500 C CA . TRP A 1 203 ? 21.458 77.242 22.884 1.00 29.99 192 TRP A CA 1
ATOM 1501 C C . TRP A 1 203 ? 20.674 78.270 22.051 1.00 29.77 192 TRP A C 1
ATOM 1502 O O . TRP A 1 203 ? 19.519 78.570 22.367 1.00 30.28 192 TRP A O 1
ATOM 1513 N N . ASP A 1 204 ? 21.278 78.811 20.995 1.00 29.05 193 ASP A N 1
ATOM 1514 C CA . ASP A 1 204 ? 20.558 79.721 20.099 1.00 29.21 193 ASP A CA 1
ATOM 1515 C C . ASP A 1 204 ? 20.510 79.200 18.655 1.00 28.45 193 ASP A C 1
ATOM 1516 O O . ASP A 1 204 ? 20.667 79.975 17.708 1.00 28.54 193 ASP A O 1
ATOM 1521 N N . ASN A 1 205 ? 20.297 77.895 18.492 1.00 27.53 194 ASN A N 1
ATOM 1522 C CA . ASN A 1 205 ? 20.280 77.279 17.157 1.00 26.57 194 ASN A CA 1
ATOM 1523 C C . ASN A 1 205 ? 18.916 77.389 16.514 1.00 26.05 194 ASN A C 1
ATOM 1524 O O . ASN A 1 205 ? 17.912 77.474 17.218 1.00 25.55 194 ASN A O 1
ATOM 1529 N N . ASP A 1 206 ? 18.890 77.375 15.175 1.00 25.21 195 ASP A N 1
ATOM 1530 C CA . ASP A 1 206 ? 17.672 77.119 14.414 1.00 24.26 195 ASP A CA 1
ATOM 1531 C C . ASP A 1 206 ? 17.555 75.591 14.332 1.00 24.25 195 ASP A C 1
ATOM 1532 O O . ASP A 1 206 ? 18.103 74.959 13.408 1.00 23.39 195 ASP A O 1
ATOM 1537 N N . VAL A 1 207 ? 16.851 75.010 15.301 1.00 23.27 196 VAL A N 1
ATOM 1538 C CA . VAL A 1 207 ? 16.867 73.551 15.530 1.00 22.79 196 VAL A CA 1
ATOM 1539 C C . VAL A 1 207 ? 16.359 72.747 14.324 1.00 22.78 196 VAL A C 1
ATOM 1540 O O . VAL A 1 207 ? 16.983 71.754 13.922 1.00 22.51 196 VAL A O 1
ATOM 1544 N N . GLN A 1 208 ? 15.242 73.195 13.760 1.00 22.15 197 GLN A N 1
ATOM 1545 C CA . GLN A 1 208 ? 14.572 72.506 12.665 1.00 22.91 197 GLN A CA 1
ATOM 1546 C C . GLN A 1 208 ? 15.381 72.565 11.378 1.00 23.25 197 GLN A C 1
ATOM 1547 O O . GLN A 1 208 ? 15.412 71.607 10.591 1.00 22.53 197 GLN A O 1
ATOM 1553 N N . MET A 1 209 ? 16.066 73.682 11.181 1.00 23.53 198 MET A N 1
ATOM 1554 C CA . MET A 1 209 ? 16.972 73.779 10.070 1.00 24.37 198 MET A CA 1
ATOM 1555 C C . MET A 1 209 ? 18.209 72.882 10.254 1.00 24.14 198 MET A C 1
ATOM 1556 O O . MET A 1 209 ? 18.639 72.256 9.286 1.00 23.65 198 MET A O 1
ATOM 1561 N N . GLU A 1 210 ? 18.748 72.818 11.482 1.00 23.26 199 GLU A N 1
ATOM 1562 C CA . GLU A 1 210 ? 19.886 71.963 11.823 1.00 23.10 199 GLU A CA 1
ATOM 1563 C C . GLU A 1 210 ? 19.549 70.482 11.575 1.00 22.09 199 GLU A C 1
ATOM 1564 O O . GLU A 1 210 ? 20.347 69.764 10.981 1.00 21.40 199 GLU A O 1
ATOM 1570 N N . LEU A 1 211 ? 18.370 70.044 12.017 1.00 21.02 200 LEU A N 1
ATOM 1571 C CA . LEU A 1 211 ? 17.951 68.637 11.854 1.00 21.96 200 LEU A CA 1
ATOM 1572 C C . LEU A 1 211 ? 17.905 68.236 10.383 1.00 22.35 200 LEU A C 1
ATOM 1573 O O . LEU A 1 211 ? 18.420 67.187 10.012 1.00 23.74 200 LEU A O 1
ATOM 1578 N N . GLN A 1 212 ? 17.320 69.097 9.560 1.00 22.98 201 GLN A N 1
ATOM 1579 C CA . GLN A 1 212 ? 17.254 68.913 8.114 1.00 23.73 201 GLN A CA 1
ATOM 1580 C C . GLN A 1 212 ? 18.640 68.951 7.456 1.00 23.91 201 GLN A C 1
ATOM 1581 O O . GLN A 1 212 ? 18.948 68.110 6.603 1.00 23.79 201 GLN A O 1
ATOM 1587 N N . ALA A 1 213 ? 19.469 69.911 7.859 1.00 23.61 202 ALA A N 1
ATOM 1588 C CA . ALA A 1 213 ? 20.841 70.029 7.340 1.00 24.48 202 ALA A CA 1
ATOM 1589 C C . ALA A 1 213 ? 21.700 68.773 7.572 1.00 24.35 202 ALA A C 1
ATOM 1590 O O . ALA A 1 213 ? 22.470 68.370 6.696 1.00 24.92 202 ALA A O 1
ATOM 1592 N N . GLY A 1 214 ? 21.554 68.146 8.730 1.00 23.98 203 GLY A N 1
ATOM 1593 C CA . GLY A 1 214 ? 22.364 66.970 9.067 1.00 24.41 203 GLY A CA 1
ATOM 1594 C C . GLY A 1 214 ? 21.893 65.624 8.542 1.00 24.85 203 GLY A C 1
ATOM 1595 O O . GLY A 1 214 ? 22.597 64.625 8.701 1.00 23.89 203 GLY A O 1
ATOM 1596 N N . ILE A 1 215 ? 20.719 65.596 7.909 1.00 25.49 204 ILE A N 1
ATOM 1597 C CA . ILE A 1 215 ? 20.016 64.340 7.587 1.00 27.68 204 ILE A CA 1
ATOM 1598 C C . ILE A 1 215 ? 20.839 63.149 7.034 1.00 28.10 204 ILE A C 1
ATOM 1599 O O . ILE A 1 215 ? 20.717 62.013 7.540 1.00 29.08 204 ILE A O 1
ATOM 1604 N N . GLY A 1 216 ? 21.667 63.394 6.028 1.00 27.58 205 GLY A N 1
ATOM 1605 C CA . GLY A 1 216 ?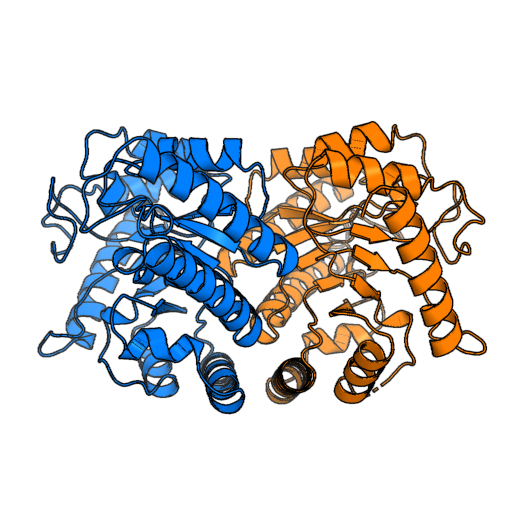 22.451 62.302 5.439 1.00 26.68 205 GLY A CA 1
ATOM 1606 C C . GLY A 1 216 ? 23.609 61.852 6.302 1.00 26.81 205 GLY A C 1
ATOM 1607 O O . GLY A 1 216 ? 24.403 61.005 5.878 1.00 26.83 205 GLY A O 1
ATOM 1608 N N . HIS A 1 217 ? 23.715 62.429 7.501 1.00 25.78 206 HIS A N 1
ATOM 1609 C CA . HIS A 1 217 ? 24.733 62.053 8.462 1.00 25.67 206 HIS A CA 1
ATOM 1610 C C . HIS A 1 217 ? 24.181 61.549 9.797 1.00 24.45 206 HIS A C 1
ATOM 1611 O O . HIS A 1 217 ? 24.945 61.079 10.630 1.00 24.13 206 HIS A O 1
ATOM 1618 N N . ILE A 1 218 ? 22.868 61.626 9.992 1.00 23.17 207 ILE A N 1
ATOM 1619 C CA . ILE A 1 218 ? 22.285 61.290 11.306 1.00 22.59 207 ILE A CA 1
ATOM 1620 C C . ILE A 1 218 ? 22.039 59.790 11.394 1.00 21.95 207 ILE A C 1
ATOM 1621 O O . ILE A 1 218 ? 21.274 59.248 10.599 1.00 21.82 207 ILE A O 1
ATOM 1626 N N . VAL A 1 219 ? 22.688 59.138 12.362 1.00 21.82 208 VAL A N 1
ATOM 1627 C CA . VAL A 1 219 ? 22.604 57.672 12.536 1.00 21.42 208 VAL A CA 1
ATOM 1628 C C . VAL A 1 219 ? 21.773 57.252 13.757 1.00 22.07 208 VAL A C 1
ATOM 1629 O O . VAL A 1 219 ? 21.386 56.083 13.886 1.00 22.51 208 VAL A O 1
ATOM 1633 N N . ALA A 1 220 ? 21.531 58.210 14.655 1.00 21.60 209 ALA A N 1
ATOM 1634 C CA . ALA A 1 220 ? 20.798 57.981 15.892 1.00 21.57 209 ALA A CA 1
ATOM 1635 C C . ALA A 1 220 ? 20.380 59.321 16.495 1.00 21.66 209 ALA A C 1
ATOM 1636 O O . ALA A 1 220 ? 20.969 60.362 16.177 1.00 21.54 209 ALA A O 1
ATOM 1638 N N . VAL A 1 221 ? 19.341 59.312 17.326 1.00 22.15 210 VAL A N 1
ATOM 1639 C CA . VAL A 1 221 ? 18.847 60.549 17.945 1.00 22.03 210 VAL A CA 1
ATOM 1640 C C . VAL A 1 221 ? 18.592 60.308 19.428 1.00 23.03 210 VAL A C 1
ATOM 1641 O O . VAL A 1 221 ? 17.836 59.384 19.797 1.00 22.37 210 VAL A O 1
ATOM 1645 N N . HIS A 1 222 ? 19.252 61.114 20.267 1.00 22.60 211 HIS A N 1
ATOM 1646 C CA . HIS A 1 222 ? 18.955 61.184 21.706 1.00 23.62 211 HIS A CA 1
ATOM 1647 C C . HIS A 1 222 ? 17.737 62.067 21.943 1.00 23.49 211 HIS A C 1
ATOM 1648 O O . HIS A 1 222 ? 17.660 63.190 21.439 1.00 23.65 211 HIS A O 1
ATOM 1655 N N . VAL A 1 223 ? 16.789 61.547 22.718 1.00 24.45 212 VAL A N 1
ATOM 1656 C CA . VAL A 1 223 ? 15.539 62.230 23.026 1.00 24.18 212 VAL A CA 1
ATOM 1657 C C . VAL A 1 223 ? 15.515 62.595 24.513 1.00 25.57 212 VAL A C 1
ATOM 1658 O O . VAL A 1 223 ? 15.412 61.720 25.385 1.00 25.75 212 VAL A O 1
ATOM 1662 N N . LYS A 1 224 ? 15.629 63.890 24.792 1.00 26.19 213 LYS A N 1
ATOM 1663 C CA . LYS A 1 224 ? 15.517 64.407 26.151 1.00 27.51 213 LYS A CA 1
ATOM 1664 C C . LYS A 1 224 ? 15.160 65.884 26.147 1.00 27.61 213 LYS A C 1
ATOM 1665 O O . LYS A 1 224 ? 15.355 66.569 25.140 1.00 27.57 213 LYS A O 1
ATOM 1671 N N . ASP A 1 225 ? 14.622 66.363 27.264 1.00 28.46 214 ASP A N 1
ATOM 1672 C CA . ASP A 1 225 ? 14.264 67.777 27.397 1.00 29.52 214 ASP A CA 1
ATOM 1673 C C . ASP A 1 225 ? 15.397 68.513 28.103 1.00 30.17 214 ASP A C 1
ATOM 1674 O O . ASP A 1 225 ? 16.225 67.890 28.780 1.00 30.05 214 ASP A O 1
ATOM 1679 N N . THR A 1 226 ? 15.445 69.834 27.914 1.00 31.15 215 THR A N 1
ATOM 1680 C CA . THR A 1 226 ? 16.484 70.690 28.478 1.00 32.10 215 THR A CA 1
ATOM 1681 C C . THR A 1 226 ? 15.974 72.110 28.707 1.00 32.85 215 THR A C 1
ATOM 1682 O O . THR A 1 226 ? 14.893 72.487 28.258 1.00 31.93 215 THR A O 1
ATOM 1686 N N . LYS A 1 227 ? 16.795 72.896 29.390 1.00 34.82 216 LYS A N 1
ATOM 1687 C CA . LYS A 1 227 ? 16.612 74.338 29.483 1.00 36.82 216 LYS A CA 1
ATOM 1688 C C . LYS A 1 227 ? 17.983 74.967 29.226 1.00 38.08 216 LYS A C 1
ATOM 1689 O O . LYS A 1 227 ? 19.008 74.306 29.417 1.00 38.77 216 LYS A O 1
ATOM 1695 N N . PRO A 1 228 ? 18.023 76.231 28.767 1.00 39.55 217 PRO A N 1
ATOM 1696 C CA . PRO A 1 228 ? 19.322 76.907 28.677 1.00 40.35 217 PRO A CA 1
ATOM 1697 C C . PRO A 1 228 ? 20.196 76.706 29.925 1.00 41.37 217 PRO A C 1
ATOM 1698 O O . PRO A 1 228 ? 19.791 77.053 31.034 1.00 41.71 217 PRO A O 1
ATOM 1702 N N . GLY A 1 229 ? 21.372 76.108 29.734 1.00 42.16 218 GLY A N 1
ATOM 1703 C CA . GLY A 1 229 ? 22.309 75.859 30.830 1.00 43.06 218 GLY A CA 1
ATOM 1704 C C . GLY A 1 229 ? 21.892 74.756 31.789 1.00 43.76 218 GLY A C 1
ATOM 1705 O O . GLY A 1 229 ? 22.496 74.593 32.858 1.00 43.76 218 GLY A O 1
ATOM 1706 N N . VAL A 1 230 ? 20.848 74.010 31.417 1.00 44.17 219 VAL A N 1
ATOM 1707 C CA . VAL A 1 230 ? 20.393 72.853 32.190 1.00 44.34 219 VAL A CA 1
ATOM 1708 C C . VAL A 1 230 ? 20.199 71.678 31.223 1.00 44.55 219 VAL A C 1
ATOM 1709 O O . VAL A 1 230 ? 19.198 71.603 30.499 1.00 44.03 219 VAL A O 1
ATOM 1713 N N . PHE A 1 231 ? 21.168 70.767 31.226 1.00 44.83 220 PHE A N 1
ATOM 1714 C CA . PHE A 1 231 ? 21.250 69.712 30.216 1.00 45.22 220 PHE A CA 1
ATOM 1715 C C . PHE A 1 231 ? 20.959 68.323 30.777 1.00 45.48 220 PHE A C 1
ATOM 1716 O O . PHE A 1 231 ? 20.969 67.328 30.038 1.00 45.57 220 PHE A O 1
ATOM 1724 N N . LYS A 1 232 ? 20.696 68.262 32.080 1.00 45.59 221 LYS A N 1
ATOM 1725 C CA . LYS A 1 232 ? 20.493 66.992 32.772 1.00 45.63 221 LYS A CA 1
ATOM 1726 C C . LYS A 1 232 ? 19.267 67.081 33.681 1.00 45.22 221 LYS A C 1
ATOM 1727 O O . LYS A 1 232 ? 19.009 68.123 34.278 1.00 45.11 221 LYS A O 1
ATOM 1733 N N . ASN A 1 233 ? 18.511 65.983 33.750 1.00 44.99 222 ASN A N 1
ATOM 1734 C CA . ASN A 1 233 ? 17.362 65.835 34.658 1.00 44.38 222 ASN A CA 1
ATOM 1735 C C . ASN A 1 233 ? 16.276 66.917 34.575 1.00 43.27 222 ASN A C 1
ATOM 1736 O O . ASN A 1 233 ? 15.677 67.298 35.591 1.00 43.45 222 ASN A O 1
ATOM 1741 N N . VAL A 1 234 ? 16.031 67.415 33.363 1.00 41.47 223 VAL A N 1
ATOM 1742 C CA . VAL A 1 234 ? 14.857 68.243 33.099 1.00 39.72 223 VAL A CA 1
ATOM 1743 C C . VAL A 1 234 ? 13.717 67.311 32.670 1.00 38.63 223 VAL A C 1
ATOM 1744 O O . VAL A 1 234 ? 13.833 66.641 31.649 1.00 38.23 223 VAL A O 1
ATOM 1748 N N . PRO A 1 235 ? 12.618 67.259 33.454 1.00 37.70 224 PRO A N 1
ATOM 1749 C CA . PRO A 1 235 ? 11.509 66.347 33.152 1.00 36.72 224 PRO A CA 1
ATOM 1750 C C . PRO A 1 235 ? 10.876 66.654 31.794 1.00 35.71 224 PRO A C 1
ATOM 1751 O O . PRO A 1 235 ? 10.751 67.824 31.438 1.00 35.29 224 PRO A O 1
ATOM 1755 N N . PHE A 1 236 ? 10.514 65.605 31.046 1.00 34.59 225 PHE A N 1
ATOM 1756 C CA . PHE A 1 236 ? 9.837 65.744 29.757 1.00 33.81 225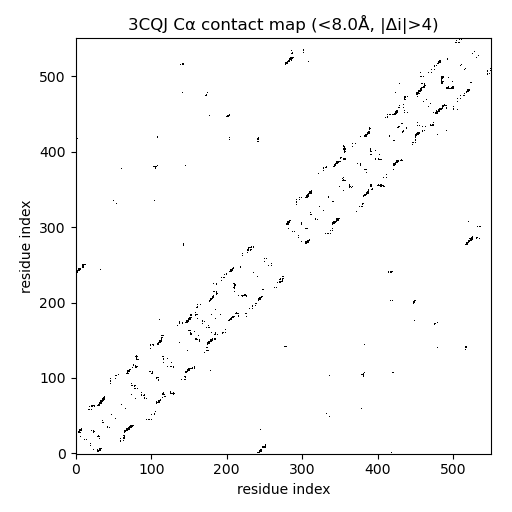 PHE A CA 1
ATOM 1757 C C . PHE A 1 236 ? 8.618 66.669 29.855 1.00 33.87 225 PHE A C 1
ATOM 1758 O O . PHE A 1 236 ? 7.718 66.435 30.660 1.00 33.31 225 PHE A O 1
ATOM 1766 N N . GLY A 1 237 ? 8.612 67.722 29.037 1.00 34.25 226 GLY A N 1
ATOM 1767 C CA . GLY A 1 237 ? 7.548 68.734 29.070 1.00 34.63 226 GLY A CA 1
ATOM 1768 C C . GLY A 1 237 ? 7.868 69.989 29.875 1.00 35.09 226 GLY A C 1
ATOM 1769 O O . GLY A 1 237 ? 7.193 71.011 29.724 1.00 35.65 226 GLY A O 1
ATOM 1770 N N . GLU A 1 238 ? 8.891 69.932 30.724 1.00 34.75 227 GLU A N 1
ATOM 1771 C CA . GLU A 1 238 ? 9.227 71.087 31.559 1.00 35.29 227 GLU A CA 1
ATOM 1772 C C . GLU A 1 238 ? 10.323 71.974 30.952 1.00 34.43 227 GLU A C 1
ATOM 1773 O O . GLU A 1 238 ? 10.633 73.047 31.486 1.00 33.93 227 GLU A O 1
ATOM 1779 N N . GLY A 1 239 ? 10.885 71.529 29.826 1.00 33.19 228 GLY A N 1
ATOM 1780 C CA . GLY A 1 239 ? 11.915 72.287 29.131 1.00 32.04 228 GLY A CA 1
ATOM 1781 C C . GLY A 1 239 ? 11.421 73.045 27.915 1.00 31.54 228 GLY A C 1
ATOM 1782 O O . GLY A 1 239 ? 10.237 73.393 27.816 1.00 31.30 228 GLY A O 1
ATOM 1783 N N . VAL A 1 240 ? 12.345 73.286 26.982 1.00 30.52 229 VAL A N 1
ATOM 1784 C CA . VAL A 1 240 ? 12.108 74.119 25.803 1.00 29.36 229 VAL A CA 1
ATOM 1785 C C . VAL A 1 240 ? 12.089 73.315 24.495 1.00 28.62 229 VAL A C 1
ATOM 1786 O O . VAL A 1 240 ? 11.867 73.880 23.422 1.00 27.85 229 VAL A O 1
ATOM 1790 N N . VAL A 1 241 ? 12.337 72.007 24.576 1.00 27.61 230 VAL A N 1
ATOM 1791 C CA . VAL A 1 241 ? 12.322 71.162 23.373 1.00 26.83 230 VAL A CA 1
ATOM 1792 C C . VAL A 1 241 ? 10.906 71.049 22.813 1.00 27.10 230 VAL A C 1
ATOM 1793 O O . VAL A 1 241 ? 9.971 70.688 23.541 1.00 26.26 230 VAL A O 1
ATOM 1797 N N . ASP A 1 242 ? 10.766 71.385 21.527 1.00 27.18 231 ASP A N 1
ATOM 1798 C CA . ASP A 1 242 ? 9.542 71.140 20.762 1.00 27.40 231 ASP A CA 1
ATOM 1799 C C . ASP A 1 242 ? 9.628 69.751 20.128 1.00 27.08 231 ASP A C 1
ATOM 1800 O O . ASP A 1 242 ? 10.088 69.591 18.976 1.00 27.01 231 ASP A O 1
ATOM 1805 N N . PHE A 1 243 ? 9.203 68.748 20.891 1.00 26.14 232 PHE A N 1
ATOM 1806 C CA . PHE A 1 243 ? 9.351 67.351 20.479 1.00 26.33 232 PHE A CA 1
ATOM 1807 C C . PHE A 1 243 ? 8.590 67.032 19.198 1.00 26.29 232 PHE A C 1
ATOM 1808 O O . PHE A 1 243 ? 9.144 66.436 18.270 1.00 25.50 232 PHE A O 1
ATOM 1816 N N . GLU A 1 244 ? 7.331 67.462 19.145 1.00 26.21 233 GLU A N 1
ATOM 1817 C CA . GLU A 1 244 ? 6.493 67.203 17.996 1.00 27.01 233 GLU A CA 1
ATOM 1818 C C . GLU A 1 244 ? 7.114 67.773 16.732 1.00 26.73 233 GLU A C 1
ATOM 1819 O O . GLU A 1 244 ? 7.099 67.119 15.697 1.00 27.20 233 GLU A O 1
ATOM 1825 N N . ARG A 1 245 ? 7.659 68.984 16.824 1.00 26.21 234 ARG A N 1
ATOM 1826 C CA . ARG A 1 245 ? 8.256 69.640 15.659 1.00 26.13 234 ARG A CA 1
ATOM 1827 C C . ARG A 1 245 ? 9.499 68.898 15.174 1.00 24.90 234 ARG A C 1
ATOM 1828 O O . ARG A 1 245 ? 9.647 68.665 13.971 1.00 23.63 234 ARG A O 1
ATOM 1836 N N . CYS A 1 246 ? 10.381 68.555 16.119 1.00 24.12 235 CYS A N 1
ATOM 1837 C CA . CYS A 1 246 ? 11.591 67.766 15.851 1.00 24.95 235 CYS A CA 1
ATOM 1838 C C . CYS A 1 246 ? 11.290 66.431 15.168 1.00 25.07 235 CYS A C 1
ATOM 1839 O O . CYS A 1 246 ? 11.925 66.087 14.158 1.00 24.73 235 CYS A O 1
ATOM 1842 N N . PHE A 1 247 ? 10.324 65.688 15.717 1.00 25.25 236 PHE A N 1
ATOM 1843 C CA . PHE A 1 247 ? 9.872 64.425 15.128 1.00 25.49 236 PHE A CA 1
ATOM 1844 C C . PHE A 1 247 ? 9.285 64.626 13.721 1.00 25.94 236 PHE A C 1
ATOM 1845 O O . PHE A 1 247 ? 9.583 63.841 12.811 1.00 25.48 236 PHE A O 1
ATOM 1853 N N . GLU A 1 248 ? 8.448 65.659 13.555 1.00 26.07 237 GLU A N 1
ATOM 1854 C CA . GLU A 1 248 ? 7.909 66.030 12.236 1.00 27.11 237 GLU A CA 1
ATOM 1855 C C . GLU A 1 248 ? 9.022 66.301 11.219 1.00 25.44 237 GLU A C 1
ATOM 1856 O O . GLU A 1 248 ? 9.002 65.761 10.111 1.00 24.48 237 GLU A O 1
ATOM 1862 N N . THR A 1 249 ? 9.979 67.147 11.596 1.00 24.43 238 THR A N 1
ATOM 1863 C CA . THR A 1 249 ? 11.104 67.488 10.718 1.00 23.80 238 THR A CA 1
ATOM 1864 C C . THR A 1 249 ? 11.921 66.256 10.294 1.00 23.97 238 THR A C 1
ATOM 1865 O O . THR A 1 249 ? 12.212 66.082 9.096 1.00 23.35 238 THR A O 1
ATOM 1869 N N . LEU A 1 250 ? 12.297 65.430 11.274 1.00 22.52 239 LEU A N 1
ATOM 1870 C CA . LEU A 1 250 ? 13.078 64.218 11.004 1.00 23.26 239 LEU A CA 1
ATOM 1871 C C . LEU A 1 250 ? 12.299 63.254 10.104 1.00 23.16 239 LEU A C 1
ATOM 1872 O O . LEU A 1 250 ? 12.807 62.822 9.073 1.00 22.97 239 LEU A O 1
ATOM 1877 N N . LYS A 1 251 ? 11.049 62.979 10.457 1.00 24.33 240 LYS A N 1
ATOM 1878 C CA . LYS A 1 251 ? 10.218 62.100 9.635 1.00 25.51 240 LYS A CA 1
ATOM 1879 C C . LYS A 1 251 ? 10.045 62.624 8.199 1.00 25.90 240 LYS A C 1
ATOM 1880 O O . LYS A 1 251 ? 10.144 61.852 7.235 1.00 25.60 240 LYS A O 1
ATOM 1886 N N . GLN A 1 252 ? 9.810 63.928 8.057 1.00 25.83 241 GLN A N 1
ATOM 1887 C CA A GLN A 1 252 ? 9.581 64.527 6.739 0.50 26.27 241 GLN A CA 1
ATOM 1888 C CA B GLN A 1 252 ? 9.580 64.515 6.736 0.50 26.49 241 GLN A CA 1
ATOM 1889 C C . GLN A 1 252 ? 10.864 64.600 5.912 1.00 26.54 241 GLN A C 1
ATOM 1890 O O . GLN A 1 252 ? 10.822 64.604 4.691 1.00 26.12 241 GLN A O 1
ATOM 1901 N N . SER A 1 253 ? 12.009 64.653 6.591 1.00 26.07 242 SER A N 1
ATOM 1902 C CA . SER A 1 253 ? 13.291 64.671 5.902 1.00 26.41 242 SER A CA 1
ATOM 1903 C C . SER A 1 253 ? 13.809 63.259 5.542 1.00 26.64 242 SER A C 1
ATOM 1904 O O . SER A 1 253 ? 14.890 63.116 4.959 1.00 27.07 242 SER A O 1
ATOM 1907 N N . GLY A 1 254 ? 13.024 62.236 5.877 1.00 26.45 243 GLY A N 1
ATOM 1908 C CA . GLY A 1 254 ? 13.336 60.852 5.527 1.00 26.40 243 GLY A CA 1
ATOM 1909 C C . GLY A 1 254 ? 14.128 60.043 6.539 1.00 26.40 243 GLY A C 1
ATOM 1910 O O . GLY A 1 254 ? 14.651 58.974 6.191 1.00 26.08 243 GLY A O 1
ATOM 1911 N N . TYR A 1 255 ? 14.231 60.527 7.785 1.00 25.67 244 TYR A N 1
ATOM 1912 C CA . TYR A 1 255 ? 14.969 59.791 8.825 1.00 25.51 244 TYR A CA 1
ATOM 1913 C C . TYR A 1 255 ? 14.266 58.495 9.147 1.00 25.78 244 TYR A C 1
ATOM 1914 O O . TYR A 1 255 ? 13.062 58.499 9.413 1.00 25.71 244 TYR A O 1
ATOM 1923 N N . CYS A 1 256 ? 15.006 57.389 9.140 1.00 26.07 245 CYS A N 1
ATOM 1924 C CA A CYS A 1 256 ? 14.454 56.063 9.411 0.70 27.10 245 CYS A CA 1
ATOM 1925 C CA B CYS A 1 256 ? 14.403 56.097 9.474 0.30 26.63 245 CYS A CA 1
ATOM 1926 C C . CYS A 1 256 ? 15.179 55.321 10.537 1.00 26.56 245 CYS A C 1
ATOM 1927 O O . CYS A 1 256 ? 14.977 54.125 10.713 1.00 27.26 245 CYS A O 1
ATOM 1932 N N . GLY A 1 257 ? 16.034 56.016 11.274 1.00 25.75 246 GLY A N 1
ATOM 1933 C CA . GLY A 1 257 ? 16.833 55.382 12.313 1.00 24.71 246 GLY A CA 1
ATOM 1934 C C . GLY A 1 257 ? 16.227 55.334 13.712 1.00 24.39 246 GLY A C 1
ATOM 1935 O O . GLY A 1 257 ? 15.069 55.710 13.922 1.00 24.22 246 GLY A O 1
ATOM 1936 N N . PRO A 1 258 ? 17.011 54.846 14.686 1.00 24.36 247 PRO A N 1
ATOM 1937 C CA . PRO A 1 258 ? 16.514 54.708 16.065 1.00 23.77 247 PRO A CA 1
ATOM 1938 C C . PRO A 1 258 ? 16.422 56.014 16.858 1.00 23.79 247 PRO A C 1
ATOM 1939 O O . PRO A 1 258 ? 17.079 57.017 16.516 1.00 23.35 247 PRO A O 1
ATOM 1943 N N . TYR A 1 259 ? 15.576 55.986 17.894 1.00 23.61 248 TYR A N 1
ATOM 1944 C CA . TYR A 1 259 ? 15.444 57.070 18.871 1.00 23.47 248 TYR A CA 1
ATOM 1945 C C . TYR A 1 259 ? 15.750 56.466 20.243 1.00 23.60 248 TYR A C 1
ATOM 1946 O O . TYR A 1 259 ? 15.261 55.377 20.573 1.00 22.64 248 TYR A O 1
ATOM 1955 N N . LEU A 1 260 ? 16.555 57.174 21.026 1.00 23.53 249 LEU A N 1
ATOM 1956 C CA . LEU A 1 260 ? 16.964 56.713 22.348 1.00 24.12 249 LEU A CA 1
ATOM 1957 C C . LEU A 1 260 ? 16.504 57.725 23.382 1.00 24.80 249 LEU A C 1
ATOM 1958 O O . LEU A 1 260 ? 16.865 58.917 23.321 1.00 24.07 249 LEU A O 1
ATOM 1963 N N . ILE A 1 261 ? 15.680 57.247 24.311 1.00 25.24 250 ILE A N 1
ATOM 1964 C CA . ILE A 1 261 ? 15.210 58.056 25.419 1.00 26.15 250 ILE A CA 1
ATOM 1965 C C . ILE A 1 261 ? 16.291 58.130 26.483 1.00 27.40 250 ILE A C 1
ATOM 1966 O O . ILE A 1 261 ? 16.665 57.120 27.098 1.00 27.51 250 ILE A O 1
ATOM 1971 N N . GLU A 1 262 ? 16.793 59.342 26.684 1.00 28.43 251 GLU A N 1
ATOM 1972 C CA . GLU A 1 262 ? 17.873 59.574 27.610 1.00 30.01 251 GLU A CA 1
ATOM 1973 C C . GLU A 1 262 ? 17.345 60.172 28.913 1.00 30.71 251 GLU A C 1
ATOM 1974 O O . GLU A 1 262 ? 16.836 61.300 28.941 1.00 31.08 251 GLU A O 1
ATOM 1980 N N . MET A 1 263 ? 17.458 59.391 29.981 1.00 31.57 252 MET A N 1
ATOM 1981 C CA . MET A 1 263 ? 17.070 59.827 31.317 1.00 32.65 252 MET A CA 1
ATOM 1982 C C . MET A 1 263 ? 17.904 59.089 32.368 1.00 34.17 252 MET A C 1
ATOM 1983 O O . MET A 1 263 ? 18.558 58.090 32.054 1.00 34.07 252 MET A O 1
ATOM 1988 N N . TRP A 1 264 ? 17.890 59.593 33.603 1.00 35.93 253 TRP A N 1
ATOM 1989 C CA . TRP A 1 264 ? 18.734 59.052 34.676 1.00 37.67 253 TRP A CA 1
ATOM 1990 C C . TRP A 1 264 ? 17.923 58.520 35.853 1.00 38.30 253 TRP A C 1
ATOM 1991 O O . TRP A 1 264 ? 18.317 58.679 37.013 1.00 38.46 253 TRP A O 1
ATOM 2002 N N . SER A 1 265 ? 16.805 57.866 35.554 1.00 38.70 254 SER A N 1
ATOM 2003 C CA . SER A 1 265 ? 15.914 57.356 36.595 1.00 39.25 254 SER A CA 1
ATOM 2004 C C . SER A 1 265 ? 16.444 56.147 37.384 1.00 39.57 254 SER A C 1
ATOM 2005 O O . SER A 1 265 ? 15.706 55.574 38.192 1.00 39.41 254 SER A O 1
ATOM 2008 N N . GLU A 1 266 ? 17.709 55.769 37.168 1.00 40.24 255 GLU A N 1
ATOM 2009 C CA . GLU A 1 266 ? 18.338 54.678 37.945 1.00 41.21 255 GLU A CA 1
ATOM 2010 C C . GLU A 1 266 ? 18.257 54.895 39.461 1.00 41.52 255 GLU A C 1
ATOM 2011 O O . GLU A 1 266 ? 18.203 53.928 40.222 1.00 41.71 255 GLU A O 1
ATOM 2017 N N . THR A 1 267 ? 18.254 56.165 39.874 1.00 42.09 256 THR A N 1
ATOM 2018 C CA . THR A 1 267 ? 18.237 56.564 41.288 1.00 42.74 256 THR A CA 1
ATOM 2019 C C . THR A 1 267 ? 16.836 56.728 41.879 1.00 42.71 256 THR A C 1
ATOM 2020 O O . THR A 1 267 ? 16.687 56.857 43.095 1.00 42.69 256 THR A O 1
ATOM 2024 N N . ALA A 1 268 ? 15.815 56.728 41.023 1.00 42.71 257 ALA A N 1
ATOM 2025 C CA . ALA A 1 268 ? 14.430 56.887 41.470 1.00 42.80 257 ALA A CA 1
ATOM 2026 C C . ALA A 1 268 ? 13.991 55.699 42.326 1.00 42.77 257 ALA A C 1
ATOM 2027 O O . ALA A 1 268 ? 14.594 54.628 42.265 1.00 42.65 257 ALA A O 1
ATOM 2029 N N . GLU A 1 269 ? 12.943 55.897 43.121 1.00 43.18 258 GLU A N 1
ATOM 2030 C CA . GLU A 1 269 ? 12.386 54.832 43.963 1.00 43.43 258 GLU A CA 1
ATOM 2031 C C . GLU A 1 269 ? 11.943 53.650 43.094 1.00 42.71 258 GLU A C 1
ATOM 2032 O O . GLU A 1 269 ? 12.104 52.485 43.470 1.00 42.78 258 GLU A O 1
ATOM 2038 N N . ASP A 1 270 ? 11.394 53.971 41.924 1.00 41.72 259 ASP A N 1
ATOM 2039 C CA . ASP A 1 270 ? 10.895 52.975 40.984 1.00 40.43 259 ASP A CA 1
ATOM 2040 C C . ASP A 1 270 ? 11.319 53.364 39.559 1.00 39.43 259 ASP A C 1
ATOM 2041 O O . ASP A 1 270 ? 10.544 53.998 38.842 1.00 38.58 259 ASP A O 1
ATOM 2046 N N . PRO A 1 271 ? 12.551 52.975 39.152 1.00 38.66 260 PRO A N 1
ATOM 2047 C CA . PRO A 1 271 ? 13.108 53.308 37.838 1.00 38.02 260 PRO A CA 1
ATOM 2048 C C . PRO A 1 271 ? 12.212 52.878 36.682 1.00 37.42 260 PRO A C 1
ATOM 2049 O O . PRO A 1 271 ? 12.040 53.639 35.738 1.00 37.44 260 PRO A O 1
ATOM 2053 N N . ALA A 1 272 ? 11.650 51.672 36.766 1.00 36.40 261 ALA A N 1
ATOM 2054 C CA . ALA A 1 272 ? 10.782 51.133 35.721 1.00 35.64 261 ALA A CA 1
ATOM 2055 C C . ALA A 1 272 ? 9.524 51.969 35.525 1.00 35.03 261 ALA A C 1
ATOM 2056 O O . ALA A 1 272 ? 9.060 52.151 34.393 1.00 34.65 261 ALA A O 1
ATOM 2058 N N . ALA A 1 273 ? 8.973 52.468 36.631 1.00 34.41 262 ALA A N 1
ATOM 2059 C CA . ALA A 1 273 ? 7.778 53.306 36.583 1.00 33.48 262 ALA A CA 1
ATOM 2060 C C . ALA A 1 273 ? 8.057 54.660 35.940 1.00 32.90 262 ALA A C 1
ATOM 2061 O O . ALA A 1 273 ? 7.234 55.150 35.171 1.00 32.22 262 ALA A O 1
ATOM 2063 N N . GLU A 1 274 ? 9.211 55.253 36.249 1.00 32.18 263 GLU A N 1
ATOM 2064 C CA . GLU A 1 274 ? 9.598 56.527 35.643 1.00 32.27 263 GLU A CA 1
ATOM 2065 C C . GLU A 1 274 ? 9.782 56.343 34.138 1.00 31.15 263 GLU A C 1
ATOM 2066 O O . GLU A 1 274 ? 9.270 57.134 33.340 1.00 31.03 263 GLU A O 1
ATOM 2072 N N . VAL A 1 275 ? 10.473 55.269 33.767 1.00 30.32 264 VAL A N 1
ATOM 2073 C CA . VAL A 1 275 ? 10.733 54.940 32.364 1.00 29.88 264 VAL A CA 1
ATOM 2074 C C . VAL A 1 275 ? 9.426 54.716 31.562 1.00 30.00 264 VAL A C 1
ATOM 2075 O O . VAL A 1 275 ? 9.270 55.244 30.457 1.00 29.59 264 VAL A O 1
ATOM 2079 N N . ALA A 1 276 ? 8.491 53.952 32.130 1.00 29.81 265 ALA A N 1
ATOM 2080 C CA . ALA A 1 276 ? 7.197 53.705 31.485 1.00 29.52 265 ALA A CA 1
ATOM 2081 C C . ALA A 1 276 ? 6.412 54.994 31.186 1.00 29.65 265 ALA A C 1
ATOM 2082 O O . ALA A 1 276 ? 5.786 55.106 30.135 1.00 29.65 265 ALA A O 1
ATOM 2084 N N . LYS A 1 277 ? 6.452 55.957 32.107 1.00 29.45 266 LYS A N 1
ATOM 2085 C CA . LYS A 1 277 ? 5.780 57.243 31.920 1.00 29.66 266 LYS A CA 1
ATOM 2086 C C . LYS A 1 277 ? 6.433 58.117 30.836 1.00 28.64 266 LYS A C 1
ATOM 2087 O O . LYS A 1 277 ? 5.733 58.723 30.020 1.00 28.11 266 LYS A O 1
ATOM 2093 N N . ALA A 1 278 ? 7.763 58.183 30.838 1.00 27.52 267 ALA A N 1
ATOM 2094 C CA . ALA A 1 278 ? 8.506 58.898 29.794 1.00 27.74 267 ALA A CA 1
ATOM 2095 C C . ALA A 1 278 ? 8.288 58.252 28.419 1.00 27.26 267 ALA A C 1
ATOM 2096 O O . ALA A 1 278 ? 8.116 58.949 27.429 1.00 27.71 267 ALA A O 1
ATOM 2098 N N . ARG A 1 279 ? 8.286 56.923 28.376 1.00 26.65 268 ARG A N 1
ATOM 2099 C CA . ARG A 1 279 ? 8.027 56.177 27.142 1.00 26.19 268 ARG A CA 1
ATOM 2100 C C . ARG A 1 279 ? 6.686 56.534 26.502 1.00 25.86 268 ARG A C 1
ATOM 2101 O O . ARG A 1 279 ? 6.622 56.823 25.304 1.00 26.12 268 ARG A O 1
ATOM 2109 N N . ASP A 1 280 ? 5.617 56.518 27.293 1.00 25.39 269 ASP A N 1
ATOM 2110 C CA . ASP A 1 280 ? 4.296 56.849 26.769 1.00 25.27 269 ASP A CA 1
ATOM 2111 C C . ASP A 1 280 ? 4.191 58.322 26.378 1.00 24.50 269 ASP A C 1
ATOM 2112 O O . ASP A 1 280 ? 3.518 58.663 25.404 1.00 24.46 269 ASP A O 1
ATOM 2117 N N . TRP A 1 281 ? 4.871 59.174 27.134 1.00 23.80 270 TRP A N 1
ATOM 2118 C CA . TRP A 1 281 ? 4.912 60.601 26.872 1.00 23.93 270 TRP A CA 1
ATOM 2119 C C . TRP A 1 281 ? 5.586 60.881 25.525 1.00 23.37 270 TRP A C 1
ATOM 2120 O O . TRP A 1 281 ? 5.037 61.585 24.689 1.00 22.43 270 TRP A O 1
ATOM 2131 N N . VAL A 1 282 ? 6.772 60.307 25.336 1.00 23.68 271 VAL A N 1
ATOM 2132 C CA . VAL A 1 282 ? 7.534 60.459 24.105 1.00 23.68 271 VAL A CA 1
ATOM 2133 C C . VAL A 1 282 ? 6.764 59.874 22.918 1.00 24.08 271 VAL A C 1
ATOM 2134 O O . VAL A 1 282 ? 6.653 60.519 21.872 1.00 24.23 271 VAL A O 1
ATOM 2138 N N . LYS A 1 283 ? 6.205 58.677 23.102 1.00 24.40 272 LYS A N 1
ATOM 2139 C CA . LYS A 1 283 ? 5.466 57.983 22.045 1.00 24.83 272 LYS A CA 1
ATOM 2140 C C . LYS A 1 283 ? 4.220 58.723 21.554 1.00 24.59 272 LYS A C 1
ATOM 2141 O O . LYS A 1 283 ? 3.920 58.683 20.357 1.00 24.43 272 LYS A O 1
ATOM 2147 N N . ALA A 1 284 ? 3.502 59.383 22.471 1.00 24.29 273 ALA A N 1
ATOM 2148 C CA . ALA A 1 284 ? 2.368 60.254 22.121 1.00 24.45 273 ALA A CA 1
ATOM 2149 C C . ALA A 1 284 ? 2.807 61.386 21.178 1.00 24.51 273 ALA A C 1
ATOM 2150 O O . ALA A 1 284 ? 2.106 61.721 20.227 1.00 24.22 273 ALA A O 1
ATOM 2152 N N . ARG A 1 285 ? 3.972 61.974 21.448 1.00 24.83 274 ARG A N 1
ATOM 2153 C CA . ARG A 1 285 ? 4.489 63.045 20.583 1.00 25.14 274 ARG A CA 1
ATOM 2154 C C . ARG A 1 285 ? 4.958 62.553 19.209 1.00 25.04 274 ARG A C 1
ATOM 2155 O O . ARG A 1 285 ? 4.758 63.244 18.213 1.00 25.18 274 ARG A O 1
ATOM 2163 N N . MET A 1 286 ? 5.563 61.366 19.163 1.00 24.93 275 MET A N 1
ATOM 2164 C CA . MET A 1 286 ? 5.940 60.732 17.894 1.00 25.40 275 MET A CA 1
ATOM 2165 C C . MET A 1 286 ? 4.703 60.420 17.057 1.00 25.68 275 MET A C 1
ATOM 2166 O O . MET A 1 286 ? 4.700 60.642 15.857 1.00 25.20 275 MET A O 1
ATOM 2171 N N . ALA A 1 287 ? 3.656 59.924 17.708 1.00 26.14 276 ALA A N 1
ATOM 2172 C CA . ALA A 1 287 ? 2.399 59.595 17.044 1.00 27.31 276 ALA A CA 1
ATOM 2173 C C . ALA A 1 287 ? 1.723 60.830 16.455 1.00 28.11 276 ALA A C 1
ATOM 2174 O O . ALA A 1 287 ? 1.178 60.776 15.352 1.00 27.76 276 ALA A O 1
ATOM 2176 N N . LYS A 1 288 ? 1.741 61.927 17.216 1.00 29.16 277 LYS A N 1
ATOM 2177 C CA . LYS A 1 288 ? 1.258 63.226 16.757 1.00 30.79 277 LYS A CA 1
ATOM 2178 C C . LYS A 1 288 ? 2.012 63.697 15.516 1.00 31.63 277 LYS A C 1
ATOM 2179 O O . LYS A 1 288 ? 1.416 64.262 14.596 1.00 31.22 277 LYS A O 1
ATOM 2185 N N . ALA A 1 289 ? 3.326 63.464 15.506 1.00 32.62 278 ALA A N 1
ATOM 2186 C CA . ALA A 1 289 ? 4.176 63.871 14.393 1.00 34.19 278 ALA A CA 1
ATOM 2187 C C . ALA A 1 289 ? 4.016 62.968 13.159 1.00 35.36 278 ALA A C 1
ATOM 2188 O O . ALA A 1 289 ? 4.684 63.171 12.151 1.00 35.59 278 ALA A O 1
ATOM 2190 N N . GLY A 1 290 ? 3.128 61.979 13.245 1.00 36.46 279 GLY A N 1
ATOM 2191 C CA . GLY A 1 290 ? 2.848 61.088 12.130 1.00 38.12 279 GLY A CA 1
ATOM 2192 C C . GLY A 1 290 ? 3.584 59.764 12.172 1.00 39.49 279 GLY A C 1
ATOM 2193 O O . GLY A 1 290 ? 3.495 58.987 11.228 1.00 39.98 279 GLY A O 1
ATOM 2194 N N . MET A 1 291 ? 4.313 59.502 13.258 1.00 40.44 280 MET A N 1
ATOM 2195 C CA . MET A 1 291 ? 5.088 58.264 13.400 1.00 41.65 280 MET A CA 1
ATOM 2196 C C . MET A 1 291 ? 4.597 57.414 14.569 1.00 42.24 280 MET A C 1
ATOM 2197 O O . MET A 1 291 ? 3.870 56.443 14.363 1.00 42.94 280 MET A O 1
ATOM 2202 N N . GLN B 1 16 ? 48.606 50.606 10.581 1.00 45.75 5 GLN B N 1
ATOM 2203 C CA . GLN B 1 16 ? 48.053 49.320 10.063 1.00 45.34 5 GLN B CA 1
ATOM 2204 C C . GLN B 1 16 ? 47.493 49.443 8.656 1.00 44.18 5 GLN B C 1
ATOM 2205 O O . GLN B 1 16 ? 46.980 50.489 8.258 1.00 44.29 5 GLN B O 1
ATOM 2211 N N . ILE B 1 17 ? 47.635 48.355 7.909 1.00 42.65 6 ILE B N 1
ATOM 2212 C CA . ILE B 1 17 ? 46.864 48.101 6.714 1.00 40.96 6 ILE B CA 1
ATOM 2213 C C . ILE B 1 17 ? 46.167 46.772 7.025 1.00 39.58 6 ILE B C 1
ATOM 2214 O O . ILE B 1 17 ? 46.791 45.713 6.937 1.00 39.49 6 ILE B O 1
ATOM 2219 N N . PRO B 1 18 ? 44.887 46.825 7.460 1.00 37.98 7 PRO B N 1
ATOM 2220 C CA . PRO B 1 18 ? 44.161 45.583 7.765 1.00 36.48 7 PRO B CA 1
ATOM 2221 C C . PRO B 1 18 ? 44.016 44.768 6.490 1.00 35.15 7 PRO B C 1
ATOM 2222 O O . PRO B 1 18 ? 43.584 45.302 5.470 1.00 34.84 7 PRO B O 1
ATOM 2226 N N . LEU B 1 19 ? 44.424 43.504 6.535 1.00 33.73 8 LEU B N 1
ATOM 2227 C CA . LEU B 1 19 ? 44.443 42.667 5.338 1.00 32.40 8 LEU B CA 1
ATOM 2228 C C . LEU B 1 19 ? 43.610 41.422 5.557 1.00 31.35 8 LEU B C 1
ATOM 2229 O O . LEU B 1 19 ? 43.782 40.710 6.549 1.00 30.60 8 LEU B O 1
ATOM 2234 N N . GLY B 1 20 ? 42.703 41.169 4.620 1.00 29.81 9 GLY B N 1
ATOM 2235 C CA . GLY B 1 20 ? 41.781 40.066 4.753 1.00 29.16 9 GLY B CA 1
ATOM 2236 C C . GLY B 1 20 ? 41.790 39.103 3.586 1.00 28.08 9 GLY B C 1
ATOM 2237 O O . GLY B 1 20 ? 42.259 39.423 2.495 1.00 28.55 9 GLY B O 1
ATOM 2238 N N . ILE B 1 21 ? 41.239 37.928 3.825 1.00 27.11 10 ILE B N 1
ATOM 2239 C CA . ILE B 1 21 ? 41.166 36.898 2.810 1.00 27.42 10 ILE B CA 1
ATOM 2240 C C . ILE B 1 21 ? 39.713 36.497 2.569 1.00 27.67 10 ILE B C 1
ATOM 2241 O O . ILE B 1 21 ? 38.944 36.292 3.503 1.00 27.53 10 ILE B O 1
ATOM 2246 N N . TYR B 1 22 ? 39.347 36.415 1.299 1.00 28.73 11 TYR B N 1
ATOM 2247 C CA . TYR B 1 22 ? 38.035 35.953 0.894 1.00 29.92 11 TYR B CA 1
ATOM 2248 C C . TYR B 1 22 ? 37.834 34.520 1.360 1.00 30.69 11 TYR B C 1
ATOM 2249 O O . TYR B 1 22 ? 38.746 33.692 1.259 1.00 30.47 11 TYR B O 1
ATOM 2258 N N . GLU B 1 23 ? 36.646 34.237 1.891 1.00 31.33 12 GLU B N 1
ATOM 2259 C CA . GLU B 1 23 ? 36.293 32.901 2.362 1.00 32.13 12 GLU B CA 1
ATOM 2260 C C . GLU B 1 23 ? 36.713 31.807 1.366 1.00 32.66 12 GLU B C 1
ATOM 2261 O O . GLU B 1 23 ? 37.347 30.815 1.739 1.00 33.11 12 GLU B O 1
ATOM 2267 N N . LYS B 1 24 ? 36.369 32.015 0.099 1.00 33.47 13 LYS B N 1
ATOM 2268 C CA . LYS B 1 24 ? 36.562 31.007 -0.949 1.00 34.16 13 LYS B CA 1
ATOM 2269 C C . LYS B 1 24 ? 38.010 30.817 -1.396 1.00 34.45 13 LYS B C 1
ATOM 2270 O O . LYS B 1 24 ? 38.297 29.939 -2.206 1.00 34.01 13 LYS B O 1
ATOM 2276 N N . ALA B 1 25 ? 38.925 31.627 -0.870 1.00 35.44 14 ALA B N 1
ATOM 2277 C CA . ALA B 1 25 ? 40.351 31.380 -1.081 1.00 36.37 14 ALA B CA 1
ATOM 2278 C C . ALA B 1 25 ? 40.850 30.198 -0.246 1.00 37.57 14 ALA B C 1
ATOM 2279 O O . ALA B 1 25 ? 41.861 29.590 -0.579 1.00 37.19 14 ALA B O 1
ATOM 2281 N N . LEU B 1 26 ? 40.121 29.876 0.822 1.00 39.00 15 LEU B N 1
ATOM 2282 C CA . LEU B 1 26 ? 40.502 28.825 1.765 1.00 40.48 15 LEU B CA 1
ATOM 2283 C C . LEU B 1 26 ? 39.644 27.572 1.560 1.00 41.92 15 LEU B C 1
ATOM 2284 O O . LEU B 1 26 ? 38.554 27.664 0.993 1.00 41.93 15 LEU B O 1
ATOM 2289 N N . PRO B 1 27 ? 40.148 26.387 1.981 1.00 43.56 16 PRO B N 1
ATOM 2290 C CA . PRO B 1 27 ? 39.405 25.118 1.899 1.00 44.57 16 PRO B CA 1
ATOM 2291 C C . PRO B 1 27 ? 37.996 25.171 2.492 1.00 45.73 16 PRO B C 1
ATOM 2292 O O . PRO B 1 27 ? 37.783 25.791 3.539 1.00 46.09 16 PRO B O 1
ATOM 2296 N N . ALA B 1 28 ? 37.053 24.513 1.815 1.00 47.10 17 ALA B N 1
ATOM 2297 C CA . ALA B 1 28 ? 35.638 24.511 2.200 1.00 48.04 17 ALA B CA 1
ATOM 2298 C C . ALA B 1 28 ? 35.381 23.708 3.470 1.00 48.82 17 ALA B C 1
ATOM 2299 O O . ALA B 1 28 ? 36.054 22.709 3.728 1.00 49.20 17 ALA B O 1
ATOM 2301 N N . GLY B 1 29 ? 34.404 24.147 4.262 1.00 49.62 18 GLY B N 1
ATOM 2302 C CA . GLY B 1 29 ? 34.084 23.485 5.530 1.00 50.18 18 GLY B CA 1
ATOM 2303 C C . GLY B 1 29 ? 32.966 24.169 6.289 1.00 50.59 18 GLY B C 1
ATOM 2304 O O . GLY B 1 29 ? 32.162 23.507 6.950 1.00 51.13 18 GLY B O 1
ATOM 2305 N N . CYS B 1 31 ? 34.491 23.562 9.600 1.00 38.62 20 CYS B N 1
ATOM 2306 C CA A CYS B 1 31 ? 33.960 24.529 10.563 0.70 38.30 20 CYS B CA 1
ATOM 2307 C CA B CYS B 1 31 ? 33.969 24.522 10.571 0.30 38.00 20 CYS B CA 1
ATOM 2308 C C . CYS B 1 31 ? 34.643 25.884 10.420 1.00 37.68 20 CYS B C 1
ATOM 2309 O O . CYS B 1 31 ? 35.702 25.993 9.801 1.00 37.37 20 CYS B O 1
ATOM 2314 N N . TRP B 1 32 ? 34.022 26.917 10.989 1.00 36.73 21 TRP B N 1
ATOM 2315 C CA . TRP B 1 32 ? 34.563 28.270 10.933 1.00 35.34 21 TRP B CA 1
ATOM 2316 C C . TRP B 1 32 ? 35.785 28.486 11.831 1.00 35.00 21 TRP B C 1
ATOM 2317 O O . TRP B 1 32 ? 36.660 29.277 11.480 1.00 34.37 21 TRP B O 1
ATOM 2328 N N . LEU B 1 33 ? 35.844 27.793 12.973 1.00 34.54 22 LEU B N 1
ATOM 2329 C CA . LEU B 1 33 ? 37.026 27.861 13.849 1.00 34.73 22 LEU B CA 1
ATOM 2330 C C . LEU B 1 33 ? 38.306 27.472 13.097 1.00 34.60 22 LEU B C 1
ATOM 2331 O O . LEU B 1 33 ? 39.315 28.169 13.184 1.00 34.36 22 LEU B O 1
ATOM 2336 N N . GLU B 1 34 ? 38.233 26.370 12.352 1.00 34.84 23 GLU B N 1
ATOM 2337 C CA . GLU B 1 34 ? 39.336 25.866 11.534 1.00 35.77 23 GLU B CA 1
ATOM 2338 C C . GLU B 1 34 ? 39.758 26.874 10.452 1.00 34.98 23 GLU B C 1
ATOM 2339 O O . GLU B 1 34 ? 40.951 27.130 10.258 1.00 34.79 23 GLU B O 1
ATOM 2345 N N . ARG B 1 35 ? 38.771 27.449 9.764 1.00 34.43 24 ARG B N 1
ATOM 2346 C CA . ARG B 1 35 ? 39.014 28.453 8.724 1.00 34.00 24 ARG B CA 1
ATOM 2347 C C . ARG B 1 35 ? 39.643 29.727 9.288 1.00 32.96 24 ARG B C 1
ATOM 2348 O O . ARG B 1 35 ? 40.565 30.272 8.695 1.00 32.48 24 ARG B O 1
ATOM 2356 N N . LEU B 1 36 ? 39.148 30.190 10.433 1.00 32.33 25 LEU B N 1
ATOM 2357 C CA . LEU B 1 36 ? 39.678 31.403 11.072 1.00 31.86 25 LEU B CA 1
ATOM 2358 C C . LEU B 1 36 ? 41.108 31.189 11.597 1.00 32.07 25 LEU B C 1
ATOM 2359 O O . LEU B 1 36 ? 41.980 32.060 11.443 1.00 31.12 25 LEU B O 1
ATOM 2364 N N . GLN B 1 37 ? 41.345 30.019 12.194 1.00 32.63 26 GLN B N 1
ATOM 2365 C CA . GLN B 1 37 ? 42.699 29.615 12.612 1.00 33.68 26 GLN B CA 1
ATOM 2366 C C . GLN B 1 37 ? 43.667 29.515 11.427 1.00 33.35 26 GLN B C 1
ATOM 2367 O O . GLN B 1 37 ? 44.818 29.934 11.536 1.00 33.46 26 GLN B O 1
ATOM 2373 N N . LEU B 1 38 ? 43.202 28.978 10.297 1.00 33.47 27 LEU B N 1
ATOM 2374 C CA . LEU B 1 38 ? 44.020 28.965 9.079 1.00 33.41 27 LEU B CA 1
ATOM 2375 C C . LEU B 1 38 ? 44.384 30.385 8.651 1.00 33.25 27 LEU B C 1
ATOM 2376 O O . LEU B 1 38 ? 45.554 30.676 8.426 1.00 32.95 27 LEU B O 1
ATOM 2381 N N . ALA B 1 39 ? 43.390 31.274 8.568 1.00 33.19 28 ALA B N 1
ATOM 2382 C CA . ALA B 1 39 ? 43.651 32.668 8.194 1.00 33.28 28 ALA B CA 1
ATOM 2383 C C . ALA B 1 39 ? 44.688 33.326 9.110 1.00 33.48 28 ALA B C 1
ATOM 2384 O O . ALA B 1 39 ? 45.561 34.068 8.638 1.00 33.40 28 ALA B O 1
ATOM 2386 N N . LYS B 1 40 ? 44.604 33.030 10.407 1.00 33.68 29 LYS B N 1
ATOM 2387 C CA . LYS B 1 40 ? 45.541 33.564 11.395 1.00 34.93 29 LYS B CA 1
ATOM 2388 C C . LYS B 1 40 ? 46.986 33.127 11.084 1.00 35.05 29 LYS B C 1
ATOM 2389 O O . LYS B 1 40 ? 47.899 33.956 11.052 1.00 35.09 29 LYS B O 1
ATOM 2395 N N . THR B 1 41 ? 47.177 31.838 10.816 1.00 35.61 30 THR B N 1
ATOM 2396 C CA . THR B 1 41 ? 48.519 31.317 10.508 1.00 36.24 30 THR B CA 1
ATOM 2397 C C . THR B 1 41 ? 49.053 31.864 9.171 1.00 36.04 30 THR B C 1
ATOM 2398 O O . THR B 1 41 ? 50.261 31.993 8.986 1.00 36.11 30 THR B O 1
ATOM 2402 N N . LEU B 1 42 ? 48.145 32.229 8.263 1.00 35.86 31 LEU B N 1
ATOM 2403 C CA . LEU B 1 42 ? 48.529 32.857 6.994 1.00 35.31 31 LEU B CA 1
ATOM 2404 C C . LEU B 1 42 ? 48.757 34.371 7.100 1.00 34.84 31 LEU B C 1
ATOM 2405 O O . LEU B 1 42 ? 49.117 35.015 6.121 1.00 34.98 31 LEU B O 1
ATOM 2410 N N . GLY B 1 43 ? 48.553 34.928 8.292 1.00 34.40 32 GLY B N 1
ATOM 2411 C CA . GLY B 1 43 ? 48.866 36.333 8.567 1.00 33.97 32 GLY B CA 1
ATOM 2412 C C . GLY B 1 43 ? 47.764 37.338 8.258 1.00 33.63 32 GLY B C 1
ATOM 2413 O O . GLY B 1 43 ? 48.018 38.544 8.188 1.00 33.73 32 GLY B O 1
ATOM 2414 N N . PHE B 1 44 ? 46.536 36.856 8.090 1.00 33.20 33 PHE B N 1
ATOM 2415 C CA . PHE B 1 44 ? 45.411 37.752 7.789 1.00 32.85 33 PHE B CA 1
ATOM 2416 C C . PHE B 1 44 ? 44.695 38.222 9.051 1.00 32.66 33 PHE B C 1
ATOM 2417 O O . PHE B 1 44 ? 44.607 37.484 10.040 1.00 32.52 33 PHE B O 1
ATOM 2425 N N . ASP B 1 45 ? 44.185 39.452 9.006 1.00 32.53 34 ASP B N 1
ATOM 2426 C CA . ASP B 1 45 ? 43.431 40.028 10.124 1.00 32.40 34 ASP B CA 1
ATOM 2427 C C . ASP B 1 45 ? 41.956 39.617 10.128 1.00 31.36 34 ASP B C 1
ATOM 2428 O O . ASP B 1 45 ? 41.296 39.648 11.169 1.00 31.19 34 ASP B O 1
ATOM 2433 N N . PHE B 1 46 ? 41.449 39.222 8.965 1.00 29.92 35 PHE B N 1
ATOM 2434 C CA . PHE B 1 46 ? 40.034 38.937 8.823 1.00 29.05 35 PHE B CA 1
ATOM 2435 C C . PHE B 1 46 ? 39.716 38.061 7.621 1.00 28.35 35 PHE B C 1
ATOM 2436 O O . PHE B 1 46 ? 40.550 37.852 6.746 1.00 28.69 35 PHE B O 1
ATOM 2444 N N . VAL B 1 47 ? 38.497 37.547 7.612 1.00 27.84 36 VAL B N 1
ATOM 2445 C CA . VAL B 1 47 ? 37.978 36.740 6.522 1.00 27.55 36 VAL B CA 1
ATOM 2446 C C . VAL B 1 47 ? 36.646 37.365 6.128 1.00 27.51 36 VAL B C 1
ATOM 2447 O O . VAL B 1 47 ? 35.859 37.742 7.002 1.00 27.08 36 VAL B O 1
ATOM 2451 N N . GLU B 1 48 ? 36.412 37.506 4.825 1.00 27.04 37 GLU B N 1
ATOM 2452 C CA . GLU B 1 48 ? 35.127 37.985 4.326 1.00 27.21 37 GLU B CA 1
ATOM 2453 C C . GLU B 1 48 ? 34.244 36.791 4.004 1.00 27.57 37 GLU B C 1
ATOM 2454 O O . GLU B 1 48 ? 34.616 35.947 3.195 1.00 27.52 37 GLU B O 1
ATOM 2460 N N . MET B 1 49 ? 33.084 36.712 4.647 1.00 27.74 38 MET B N 1
ATOM 2461 C CA . MET B 1 49 ? 32.146 35.613 4.425 1.00 29.14 38 MET B CA 1
ATOM 2462 C C . MET B 1 49 ? 31.393 35.776 3.092 1.00 28.46 38 MET B C 1
ATOM 2463 O O . MET B 1 49 ? 31.122 36.885 2.664 1.00 28.24 38 MET B O 1
ATOM 2468 N N . SER B 1 50 ? 31.070 34.667 2.438 1.00 28.18 39 SER B N 1
ATOM 2469 C CA . SER B 1 50 ? 30.257 34.713 1.222 1.00 28.61 39 SER B CA 1
ATOM 2470 C C . SER B 1 50 ? 28.842 34.200 1.479 1.00 28.01 39 SER B C 1
ATOM 2471 O O . SER B 1 50 ? 28.661 33.134 2.058 1.00 27.73 39 SER B O 1
ATOM 2474 N N . VAL B 1 51 ? 27.832 34.966 1.065 1.00 27.62 40 VAL B N 1
ATOM 2475 C CA . VAL B 1 51 ? 26.463 34.439 1.023 1.00 27.03 40 VAL B CA 1
ATOM 2476 C C . VAL B 1 51 ? 26.034 34.534 -0.431 1.00 27.33 40 VAL B C 1
ATOM 2477 O O . VAL B 1 51 ? 25.492 35.558 -0.865 1.00 27.07 40 VAL B O 1
ATOM 2481 N N . ASP B 1 52 ? 26.309 33.455 -1.168 1.00 27.20 41 ASP B N 1
ATOM 2482 C CA . ASP B 1 52 ? 26.198 33.418 -2.613 1.00 27.57 41 ASP B CA 1
ATOM 2483 C C . ASP B 1 52 ? 24.860 32.831 -3.082 1.00 27.81 41 ASP B C 1
ATOM 2484 O O . ASP B 1 52 ? 23.879 32.812 -2.328 1.00 27.85 41 ASP B O 1
ATOM 2489 N N . GLU B 1 53 ? 24.842 32.338 -4.316 1.00 27.57 42 GLU B N 1
ATOM 2490 C CA . GLU B 1 53 ? 23.637 31.795 -4.938 1.00 28.26 42 GLU B CA 1
ATOM 2491 C C . GLU B 1 53 ? 23.311 30.349 -4.540 1.00 28.70 42 GLU B C 1
ATOM 2492 O O . GLU B 1 53 ? 22.242 29.834 -4.893 1.00 28.77 42 GLU B O 1
ATOM 2498 N N . THR B 1 54 ? 24.237 29.693 -3.840 1.00 29.27 43 THR B N 1
ATOM 2499 C CA . THR B 1 54 ? 24.044 28.308 -3.410 1.00 30.04 43 THR B CA 1
ATOM 2500 C C . THR B 1 54 ? 23.075 28.242 -2.227 1.00 30.86 43 THR B C 1
ATOM 2501 O O . THR B 1 54 ? 23.053 29.140 -1.367 1.00 30.53 43 THR B O 1
ATOM 2505 N N . ASP B 1 55 ? 22.271 27.183 -2.189 1.00 31.29 44 ASP B N 1
ATOM 2506 C CA . ASP B 1 55 ? 21.435 26.897 -1.022 1.00 32.25 44 ASP B CA 1
ATOM 2507 C C . ASP B 1 55 ? 22.282 26.673 0.233 1.00 32.39 44 ASP B C 1
ATOM 2508 O O . ASP B 1 55 ? 21.866 27.046 1.329 1.00 32.44 44 ASP B O 1
ATOM 2513 N N . GLU B 1 56 ? 23.469 26.087 0.065 1.00 32.67 45 GLU B N 1
ATOM 2514 C CA . GLU B 1 56 ? 24.402 25.846 1.177 1.00 33.15 45 GLU B CA 1
ATOM 2515 C C . GLU B 1 56 ? 24.819 27.133 1.909 1.00 32.58 45 GLU B C 1
ATOM 2516 O O . GLU B 1 56 ? 24.717 27.208 3.139 1.00 33.19 45 GLU B O 1
ATOM 2522 N N . ARG B 1 57 ? 25.294 28.135 1.167 1.00 31.10 46 ARG B N 1
ATOM 2523 C CA . ARG B 1 57 ? 25.668 29.404 1.789 1.00 30.46 46 ARG B CA 1
ATOM 2524 C C . ARG B 1 57 ? 24.447 30.276 2.136 1.00 29.91 46 ARG B C 1
ATOM 2525 O O . ARG B 1 57 ? 24.456 30.990 3.135 1.00 29.37 46 ARG B O 1
ATOM 2533 N N . LEU B 1 58 ? 23.383 30.167 1.345 1.00 29.30 47 LEU B N 1
ATOM 2534 C CA . LEU B 1 58 ? 22.128 30.820 1.697 1.00 29.11 47 LEU B CA 1
ATOM 2535 C C . LEU B 1 58 ? 21.534 30.349 3.019 1.00 28.73 47 LEU B C 1
ATOM 2536 O O . LEU B 1 58 ? 20.950 31.159 3.761 1.00 28.36 47 LEU B O 1
ATOM 2541 N N . SER B 1 59 ? 21.713 29.059 3.322 1.00 27.71 48 SER B N 1
ATOM 2542 C CA . SER B 1 59 ? 21.194 28.461 4.552 1.00 27.65 48 SER B CA 1
ATOM 2543 C C . SER B 1 59 ? 21.736 29.141 5.801 1.00 26.69 48 SER B C 1
ATOM 2544 O O . SER B 1 59 ? 21.105 29.083 6.850 1.00 26.63 48 SER B O 1
ATOM 2547 N N . ARG B 1 60 ? 22.882 29.813 5.679 1.00 26.86 49 ARG B N 1
ATOM 2548 C CA . ARG B 1 60 ? 23.455 30.601 6.788 1.00 26.67 49 ARG B CA 1
ATOM 2549 C C . ARG B 1 60 ? 22.479 31.640 7.358 1.00 26.51 49 ARG B C 1
ATOM 2550 O O . ARG B 1 60 ? 22.429 31.862 8.570 1.00 26.19 49 ARG B O 1
ATOM 2558 N N . LEU B 1 61 ? 21.685 32.255 6.488 1.00 26.84 50 LEU B N 1
ATOM 2559 C CA . LEU B 1 61 ? 20.697 33.266 6.915 1.00 27.08 50 LEU B CA 1
ATOM 2560 C C . LEU B 1 61 ? 19.554 32.630 7.722 1.00 27.38 50 LEU B C 1
ATOM 2561 O O . LEU B 1 61 ? 18.744 33.339 8.344 1.00 26.62 50 LEU B O 1
ATOM 2566 N N . ASP B 1 62 ? 19.512 31.292 7.708 1.00 27.36 51 ASP B N 1
ATOM 2567 C CA . ASP B 1 62 ? 18.550 30.517 8.493 1.00 28.09 51 ASP B CA 1
ATOM 2568 C C . ASP B 1 62 ? 19.202 29.771 9.660 1.00 28.11 51 ASP B C 1
ATOM 2569 O O . ASP B 1 62 ? 18.554 28.931 10.299 1.00 27.92 51 ASP B O 1
ATOM 2574 N N . TRP B 1 63 ? 20.475 30.065 9.929 1.00 27.78 52 TRP B N 1
ATOM 2575 C CA . TRP B 1 63 ? 21.176 29.503 11.089 1.00 28.01 52 TRP B CA 1
ATOM 2576 C C . TRP B 1 63 ? 20.406 29.763 12.379 1.00 28.25 52 TRP B C 1
ATOM 2577 O O . TRP B 1 63 ? 19.769 30.799 12.535 1.00 28.61 52 TRP B O 1
ATOM 2588 N N . SER B 1 64 ? 20.476 28.814 13.304 1.00 28.80 53 SER B N 1
ATOM 2589 C CA . SER B 1 64 ? 19.894 28.986 14.626 1.00 28.77 53 SER B CA 1
ATOM 2590 C C . SER B 1 64 ? 20.764 29.926 15.465 1.00 29.32 53 SER B C 1
ATOM 2591 O O . SER B 1 64 ? 21.907 30.230 15.109 1.00 28.94 53 SER B O 1
ATOM 2594 N N . ARG B 1 65 ? 20.224 30.362 16.598 1.00 30.40 54 ARG B N 1
ATOM 2595 C CA . ARG B 1 65 ? 20.962 31.218 17.525 1.00 31.55 54 ARG B CA 1
ATOM 2596 C C . ARG B 1 65 ? 22.276 30.564 17.951 1.00 30.99 54 ARG B C 1
ATOM 2597 O O . ARG B 1 65 ? 23.311 31.227 17.998 1.00 30.65 54 ARG B O 1
ATOM 2605 N N . GLU B 1 66 ? 22.221 29.257 18.221 1.00 30.71 55 GLU B N 1
ATOM 2606 C CA . GLU B 1 66 ? 23.375 28.455 18.621 1.00 30.85 55 GLU B CA 1
ATOM 2607 C C . GLU B 1 66 ? 24.484 28.476 17.569 1.00 29.82 55 GLU B C 1
ATOM 2608 O O . GLU B 1 66 ? 25.657 28.599 17.905 1.00 29.60 55 GLU B O 1
ATOM 2614 N N . GLN B 1 67 ? 24.102 28.345 16.301 1.00 29.06 56 GLN B N 1
ATOM 2615 C CA . GLN B 1 67 ? 25.058 28.403 15.189 1.00 28.85 56 GLN B CA 1
ATOM 2616 C C . GLN B 1 67 ? 25.673 29.802 15.049 1.00 28.07 56 GLN B C 1
ATOM 2617 O O . GLN B 1 67 ? 26.876 29.943 14.836 1.00 27.92 56 GLN B O 1
ATOM 2623 N N . ARG B 1 68 ? 24.842 30.831 15.172 1.00 27.66 57 ARG B N 1
ATOM 2624 C CA . ARG B 1 68 ? 25.328 32.227 15.136 1.00 27.41 57 ARG B CA 1
ATOM 2625 C C . ARG B 1 68 ? 26.316 32.488 16.286 1.00 27.54 57 ARG B C 1
ATOM 2626 O O . ARG B 1 68 ? 27.396 33.050 16.091 1.00 27.51 57 ARG B O 1
ATOM 2634 N N . LEU B 1 69 ? 25.952 32.037 17.479 1.00 27.37 58 LEU B N 1
ATOM 2635 C CA . LEU B 1 69 ? 26.796 32.230 18.653 1.00 27.56 58 LEU B CA 1
ATOM 2636 C C . LEU B 1 69 ? 28.137 31.495 18.565 1.00 27.38 58 LEU B C 1
ATOM 2637 O O . LEU B 1 69 ? 29.150 32.020 19.021 1.00 27.81 58 LEU B O 1
ATOM 2642 N N . ALA B 1 70 ? 28.144 30.298 17.968 1.00 27.06 59 ALA B N 1
ATOM 2643 C CA . ALA B 1 70 ? 29.382 29.543 17.748 1.00 26.71 59 ALA B CA 1
ATOM 2644 C C . ALA B 1 70 ? 30.350 30.300 16.838 1.00 26.87 59 ALA B C 1
ATOM 2645 O O . ALA B 1 70 ? 31.568 30.233 17.032 1.00 26.46 59 ALA B O 1
ATOM 2647 N N . LEU B 1 71 ? 29.815 31.020 15.842 1.00 26.08 60 LEU B N 1
ATOM 2648 C CA . LEU B 1 71 ? 30.674 31.819 14.974 1.00 25.98 60 LEU B CA 1
ATOM 2649 C C . LEU B 1 71 ? 31.296 32.973 15.755 1.00 25.62 60 LEU B C 1
ATOM 2650 O O . LEU B 1 71 ? 32.511 33.170 15.711 1.00 24.84 60 LEU B O 1
ATOM 2655 N N . VAL B 1 72 ? 30.460 33.720 16.470 1.00 25.56 61 VAL B N 1
ATOM 2656 C CA . VAL B 1 72 ? 30.940 34.785 17.358 1.00 26.34 61 VAL B CA 1
ATOM 2657 C C . VAL B 1 72 ? 32.060 34.291 18.304 1.00 26.84 61 VAL B C 1
ATOM 2658 O O . VAL B 1 72 ? 33.121 34.918 18.396 1.00 26.19 61 VAL B O 1
ATOM 2662 N N . ASN B 1 73 ? 31.823 33.158 18.973 1.00 27.64 62 ASN B N 1
ATOM 2663 C CA . ASN B 1 73 ? 32.819 32.545 19.875 1.00 28.30 62 ASN B CA 1
ATOM 2664 C C . ASN B 1 73 ? 34.160 32.294 19.206 1.00 28.63 62 ASN B C 1
ATOM 2665 O O . ASN B 1 73 ? 35.211 32.637 19.765 1.00 28.48 62 ASN B O 1
ATOM 2670 N N . ALA B 1 74 ? 34.107 31.713 18.004 1.00 28.57 63 ALA B N 1
ATOM 2671 C CA . ALA B 1 74 ? 35.297 31.410 17.206 1.00 28.54 63 ALA B CA 1
ATOM 2672 C C . ALA B 1 74 ? 36.070 32.663 16.783 1.00 28.75 63 ALA B C 1
ATOM 2673 O O . ALA B 1 74 ? 37.300 32.674 16.819 1.00 28.61 63 ALA B O 1
ATOM 2675 N N . ILE B 1 75 ? 35.345 33.708 16.376 1.00 28.91 64 ILE B N 1
ATOM 2676 C CA . ILE B 1 75 ? 35.947 35.001 16.050 1.00 29.10 64 ILE B CA 1
ATOM 2677 C C . ILE B 1 75 ? 36.673 35.576 17.270 1.00 29.86 64 ILE B C 1
ATOM 2678 O O . ILE B 1 75 ? 37.817 36.012 17.180 1.00 29.27 64 ILE B O 1
ATOM 2683 N N . VAL B 1 76 ? 35.995 35.566 18.409 1.00 30.66 65 VAL B N 1
ATOM 2684 C CA . VAL B 1 76 ? 36.573 36.091 19.637 1.00 32.45 65 VAL B CA 1
ATOM 2685 C C . VAL B 1 76 ? 37.789 35.268 20.123 1.00 32.92 65 VAL B C 1
ATOM 2686 O O . VAL B 1 76 ? 38.767 35.846 20.590 1.00 33.19 65 VAL B O 1
ATOM 2690 N N . GLU B 1 77 ? 37.739 33.944 19.962 1.00 34.08 66 GLU B N 1
ATOM 2691 C CA . GLU B 1 77 ? 38.846 33.053 20.365 1.00 35.53 66 GLU B CA 1
ATOM 2692 C C . GLU B 1 77 ? 40.099 33.236 19.505 1.00 35.11 66 GLU B C 1
ATOM 2693 O O . GLU B 1 77 ? 41.213 33.240 20.030 1.00 35.56 66 GLU B O 1
ATOM 2699 N N . THR B 1 78 ? 39.912 33.357 18.190 1.00 34.23 67 THR B N 1
ATOM 2700 C CA . THR B 1 78 ? 41.027 33.479 17.244 1.00 33.51 67 THR B CA 1
ATOM 2701 C C . THR B 1 78 ? 41.500 34.923 17.098 1.00 33.31 67 THR B C 1
ATOM 2702 O O . THR B 1 78 ? 42.665 35.173 16.810 1.00 33.68 67 THR B O 1
ATOM 2706 N N . GLY B 1 79 ? 40.589 35.872 17.287 1.00 32.83 68 GLY B N 1
ATOM 2707 C CA . GLY B 1 79 ? 40.898 37.272 17.060 1.00 31.98 68 GLY B CA 1
ATOM 2708 C C . GLY B 1 79 ? 40.915 37.605 15.579 1.00 31.50 68 GLY B C 1
ATOM 2709 O O . GLY B 1 79 ? 41.325 38.693 15.198 1.00 31.68 68 GLY B O 1
ATOM 2710 N N . VAL B 1 80 ? 40.500 36.654 14.744 1.00 30.88 69 VAL B N 1
ATOM 2711 C CA . VAL B 1 80 ? 40.304 36.895 13.316 1.00 30.30 69 VAL B CA 1
ATOM 2712 C C . VAL B 1 80 ? 38.845 37.309 13.112 1.00 29.83 69 VAL B C 1
ATOM 2713 O O . VAL B 1 80 ? 37.937 36.534 13.393 1.00 29.73 69 VAL B O 1
ATOM 2717 N N . ARG B 1 81 ? 38.626 38.532 12.630 1.00 29.21 70 ARG B N 1
ATOM 2718 C CA . ARG B 1 81 ? 37.272 39.064 12.486 1.00 28.57 70 ARG B CA 1
ATOM 2719 C C . ARG B 1 81 ? 36.567 38.552 11.222 1.00 27.60 70 ARG B C 1
ATOM 2720 O O . ARG B 1 81 ? 37.216 38.076 10.285 1.00 27.19 70 ARG B O 1
ATOM 2728 N N . VAL B 1 82 ? 35.236 38.604 11.230 1.00 26.80 71 VAL B N 1
ATOM 2729 C CA . VAL B 1 82 ? 34.431 38.423 10.014 1.00 25.84 71 VAL B CA 1
ATOM 2730 C C . VAL B 1 82 ? 33.617 39.711 9.876 1.00 26.19 71 VAL B C 1
ATOM 2731 O O . VAL B 1 82 ? 32.420 39.742 10.197 1.00 25.34 71 VAL B O 1
ATOM 2735 N N . PRO B 1 83 ? 34.274 40.794 9.406 1.00 26.26 72 PRO B N 1
ATOM 2736 C CA . PRO B 1 83 ? 33.657 42.120 9.442 1.00 26.43 72 PRO B CA 1
ATOM 2737 C C . PRO B 1 83 ? 32.782 42.422 8.231 1.00 26.50 72 PRO B C 1
ATOM 2738 O O . PRO B 1 83 ? 32.076 43.420 8.224 1.00 26.00 72 PRO B O 1
ATOM 2742 N N . SER B 1 84 ? 32.839 41.580 7.210 1.00 27.15 73 SER B N 1
ATOM 2743 C CA . SER B 1 84 ? 32.061 41.829 6.014 1.00 27.61 73 SER B CA 1
ATOM 2744 C C . SER B 1 84 ? 31.494 40.559 5.408 1.00 28.12 73 SER B C 1
ATOM 2745 O O . SER B 1 84 ? 32.044 39.459 5.586 1.00 28.21 73 SER B O 1
ATOM 2748 N N . MET B 1 85 ? 30.387 40.747 4.702 1.00 28.18 74 MET B N 1
ATOM 2749 C CA . MET B 1 85 ? 29.669 39.702 4.017 1.00 30.12 74 MET B CA 1
ATOM 2750 C C . MET B 1 85 ? 29.460 40.111 2.549 1.00 30.24 74 MET B C 1
ATOM 2751 O O . MET B 1 85 ? 28.874 41.157 2.260 1.00 30.67 74 MET B O 1
ATOM 2756 N N . CYS B 1 86 ? 29.938 39.285 1.631 1.00 30.98 75 CYS B N 1
ATOM 2757 C CA . CYS B 1 86 ? 29.636 39.461 0.220 1.00 31.12 75 CYS B CA 1
ATOM 2758 C C . CYS B 1 86 ? 28.278 38.807 -0.034 1.00 30.53 75 CYS B C 1
ATOM 2759 O O . CYS B 1 86 ? 28.120 37.601 0.161 1.00 31.33 75 CYS B O 1
ATOM 2762 N N . LEU B 1 87 ? 27.292 39.600 -0.431 1.00 29.49 76 LEU B N 1
ATOM 2763 C CA . LEU B 1 87 ? 25.937 39.079 -0.651 1.00 28.68 76 LEU B CA 1
ATOM 2764 C C . LEU B 1 87 ? 25.624 38.917 -2.139 1.00 28.42 76 LEU B C 1
ATOM 2765 O O . LEU B 1 87 ? 24.815 39.656 -2.714 1.00 28.60 76 LEU B O 1
ATOM 2770 N N . SER B 1 88 ? 26.242 37.915 -2.760 1.00 28.22 77 SER B N 1
ATOM 2771 C CA . SER B 1 88 ? 26.054 37.692 -4.188 1.00 28.09 77 SER B CA 1
ATOM 2772 C C . SER B 1 88 ? 24.760 36.936 -4.516 1.00 28.11 77 SER B C 1
ATOM 2773 O O . SER B 1 88 ? 24.432 36.742 -5.691 1.00 27.22 77 SER B O 1
ATOM 2776 N N . ALA B 1 89 ? 24.013 36.554 -3.470 1.00 27.84 78 ALA B N 1
ATOM 2777 C CA . ALA B 1 89 ? 22.712 35.883 -3.604 1.00 27.65 78 ALA B CA 1
ATOM 2778 C C . ALA B 1 89 ? 21.714 36.657 -4.455 1.00 27.38 78 ALA B C 1
ATOM 2779 O O . ALA B 1 89 ? 20.814 36.067 -5.061 1.00 27.14 78 ALA B O 1
ATOM 2781 N N . HIS B 1 90 ? 21.860 37.977 -4.492 1.00 27.17 79 HIS B N 1
ATOM 2782 C CA . HIS B 1 90 ? 20.987 38.808 -5.326 1.00 27.39 79 HIS B CA 1
ATOM 2783 C C . HIS B 1 90 ? 21.086 38.571 -6.848 1.00 27.63 79 HIS B C 1
ATOM 2784 O O . HIS B 1 90 ? 20.170 38.933 -7.566 1.00 27.12 79 HIS B O 1
ATOM 2791 N N . ARG B 1 91 ? 22.172 37.961 -7.338 1.00 28.14 80 ARG B N 1
ATOM 2792 C CA . ARG B 1 91 ? 22.210 37.466 -8.732 1.00 28.55 80 ARG B CA 1
ATOM 2793 C C . ARG B 1 91 ? 21.036 36.536 -9.025 1.00 27.80 80 ARG B C 1
ATOM 2794 O O . ARG B 1 91 ? 20.429 36.604 -10.095 1.00 27.84 80 ARG B O 1
ATOM 2802 N N . ARG B 1 92 ? 20.734 35.669 -8.057 1.00 27.44 81 ARG B N 1
ATOM 2803 C CA . ARG B 1 92 ? 19.679 34.664 -8.164 1.00 27.04 81 ARG B CA 1
ATOM 2804 C C . ARG B 1 92 ? 18.289 35.236 -7.833 1.00 26.92 81 ARG B C 1
ATOM 2805 O O . ARG B 1 92 ? 17.290 34.873 -8.471 1.00 26.78 81 ARG B O 1
ATOM 2813 N N . PHE B 1 93 ? 18.236 36.127 -6.838 1.00 26.52 82 PHE B N 1
ATOM 2814 C CA . PHE B 1 93 ? 17.000 36.776 -6.417 1.00 26.27 82 PHE B CA 1
ATOM 2815 C C . PHE B 1 93 ? 17.201 38.308 -6.447 1.00 26.52 82 PHE B C 1
ATOM 2816 O O . PHE B 1 93 ? 17.270 38.943 -5.387 1.00 26.17 82 PHE B O 1
ATOM 2824 N N . PRO B 1 94 ? 17.302 38.899 -7.661 1.00 26.46 83 PRO B N 1
ATOM 2825 C CA . PRO B 1 94 ? 17.634 40.328 -7.799 1.00 26.30 83 PRO B CA 1
ATOM 2826 C C . PRO B 1 94 ? 16.489 41.253 -7.417 1.00 25.99 83 PRO B C 1
ATOM 2827 O O . PRO B 1 94 ? 15.339 40.921 -7.629 1.00 25.94 83 PRO B O 1
ATOM 2831 N N . LEU B 1 95 ? 16.828 42.409 -6.852 1.00 26.10 84 LEU B N 1
ATOM 2832 C CA . LEU B 1 95 ? 15.832 43.390 -6.395 1.00 26.24 84 LEU B CA 1
ATOM 2833 C C . LEU B 1 95 ? 15.089 44.069 -7.547 1.00 25.81 84 LEU B C 1
ATOM 2834 O O . LEU B 1 95 ? 14.046 44.673 -7.346 1.00 26.71 84 LEU B O 1
ATOM 2839 N N . GLY B 1 96 ? 15.634 43.973 -8.753 1.00 25.69 85 GLY B N 1
ATOM 2840 C CA . GLY B 1 96 ? 14.983 44.529 -9.927 1.00 25.25 85 GLY B CA 1
ATOM 2841 C C . GLY B 1 96 ? 14.062 43.561 -10.664 1.00 25.63 85 GLY B C 1
ATOM 2842 O O . GLY B 1 96 ? 13.449 43.939 -11.656 1.00 24.53 85 GLY B O 1
ATOM 2843 N N . SER B 1 97 ? 13.953 42.321 -10.187 1.00 25.92 86 SER B N 1
ATOM 2844 C CA . SER B 1 97 ? 13.136 41.325 -10.887 1.00 27.12 86 SER B CA 1
ATOM 2845 C C . SER B 1 97 ? 11.715 41.836 -11.126 1.00 27.83 86 SER B C 1
ATOM 2846 O O . SER B 1 97 ? 11.070 42.374 -10.215 1.00 27.27 86 SER B O 1
ATOM 2849 N N . GLU B 1 98 ? 11.246 41.676 -12.361 1.00 28.79 87 GLU B N 1
ATOM 2850 C CA . GLU B 1 98 ? 9.861 41.958 -12.707 1.00 30.20 87 GLU B CA 1
ATOM 2851 C C . GLU B 1 98 ? 8.911 40.852 -12.215 1.00 30.70 87 GLU B C 1
ATOM 2852 O O . GLU B 1 98 ? 7.703 40.999 -12.308 1.00 31.11 87 GLU B O 1
ATOM 2858 N N . ASP B 1 99 ? 9.461 39.755 -11.700 1.00 31.24 88 ASP B N 1
ATOM 2859 C CA . ASP B 1 99 ? 8.657 38.724 -11.040 1.00 32.20 88 ASP B CA 1
ATOM 2860 C C . ASP B 1 99 ? 8.561 39.089 -9.560 1.00 32.33 88 ASP B C 1
ATOM 2861 O O . ASP B 1 99 ? 9.558 39.011 -8.842 1.00 31.30 88 ASP B O 1
ATOM 2866 N N . ASP B 1 100 ? 7.361 39.484 -9.125 1.00 32.76 89 ASP B N 1
ATOM 2867 C CA . ASP B 1 100 ? 7.108 39.900 -7.741 1.00 33.36 89 ASP B CA 1
ATOM 2868 C C . ASP B 1 100 ? 7.539 38.887 -6.680 1.00 33.39 89 ASP B C 1
ATOM 2869 O O . ASP B 1 100 ? 7.938 39.280 -5.582 1.00 33.91 89 ASP B O 1
ATOM 2874 N N . ALA B 1 101 ? 7.463 37.595 -7.005 1.00 32.98 90 ALA B N 1
ATOM 2875 C CA . ALA B 1 101 ? 7.872 36.531 -6.081 1.00 32.37 90 ALA B CA 1
ATOM 2876 C C . ALA B 1 101 ? 9.390 36.443 -5.921 1.00 31.77 90 ALA B C 1
ATOM 2877 O O . ALA B 1 101 ? 9.884 36.199 -4.826 1.00 31.94 90 ALA B O 1
ATOM 2879 N N . VAL B 1 102 ? 10.117 36.637 -7.019 1.00 30.78 91 VAL B N 1
ATOM 2880 C CA . VAL B 1 102 ? 11.570 36.629 -7.009 1.00 29.48 91 VAL B CA 1
ATOM 2881 C C . VAL B 1 102 ? 12.094 37.886 -6.303 1.00 29.24 91 VAL B C 1
ATOM 2882 O O . VAL B 1 102 ? 13.048 37.825 -5.509 1.00 28.51 91 VAL B O 1
ATOM 2886 N N . ARG B 1 103 ? 11.461 39.022 -6.599 1.00 28.09 92 ARG B N 1
ATOM 2887 C CA . ARG B 1 103 ? 11.824 40.285 -5.971 1.00 27.58 92 ARG B CA 1
ATOM 2888 C C . ARG B 1 103 ? 11.593 40.227 -4.455 1.00 27.33 92 ARG B C 1
ATOM 2889 O O . ARG B 1 103 ? 12.450 40.668 -3.688 1.00 26.80 92 ARG B O 1
ATOM 2897 N N . ALA B 1 104 ? 10.452 39.660 -4.041 1.00 26.88 93 ALA B N 1
ATOM 2898 C CA . ALA B 1 104 ? 10.142 39.473 -2.621 1.00 27.00 93 ALA B CA 1
ATOM 2899 C C . ALA B 1 104 ? 11.171 38.598 -1.895 1.00 26.73 93 ALA B C 1
ATOM 2900 O O . ALA B 1 104 ? 11.572 38.920 -0.772 1.00 26.13 93 ALA B O 1
ATOM 2902 N N . GLN B 1 105 ? 11.598 37.504 -2.535 1.00 26.27 94 GLN B N 1
ATOM 2903 C CA . GLN B 1 105 ? 12.656 36.655 -1.988 1.00 26.49 94 GLN B CA 1
ATOM 2904 C C . GLN B 1 105 ? 13.966 37.428 -1.826 1.00 25.03 94 GLN B C 1
ATOM 2905 O O . GLN B 1 105 ? 14.681 37.234 -0.851 1.00 24.41 94 GLN B O 1
ATOM 2911 N N . GLY B 1 106 ? 14.273 38.287 -2.794 1.00 24.29 95 GLY B N 1
ATOM 2912 C CA . GLY B 1 106 ? 15.431 39.173 -2.706 1.00 23.98 95 GLY B CA 1
ATOM 2913 C C . GLY B 1 106 ? 15.360 40.139 -1.526 1.00 23.76 95 GLY B C 1
ATOM 2914 O O . GLY B 1 106 ? 16.365 40.378 -0.854 1.00 23.10 95 GLY B O 1
ATOM 2915 N N . LEU B 1 107 ? 14.173 40.691 -1.284 1.00 24.01 96 LEU B N 1
ATOM 2916 C CA . LEU B 1 107 ? 13.964 41.609 -0.166 1.00 24.70 96 LEU B CA 1
ATOM 2917 C C . LEU B 1 107 ? 14.019 40.872 1.186 1.00 24.63 96 LEU B C 1
ATOM 2918 O O . LEU B 1 107 ? 14.554 41.393 2.162 1.00 25.08 96 LEU B O 1
ATOM 2923 N N . GLU B 1 108 ? 13.478 39.655 1.226 1.00 24.70 97 GLU B N 1
ATOM 2924 C CA . GLU B 1 108 ? 13.560 38.800 2.404 1.00 25.05 97 GLU B CA 1
ATOM 2925 C C . GLU B 1 108 ? 15.020 38.385 2.711 1.00 24.69 97 GLU B C 1
ATOM 2926 O O . GLU B 1 108 ? 15.442 38.373 3.875 1.00 24.00 97 GLU B O 1
ATOM 2932 N N . ILE B 1 109 ? 15.783 38.043 1.673 1.00 23.72 98 ILE B N 1
ATOM 2933 C CA . ILE B 1 109 ? 17.217 37.743 1.843 1.00 23.16 98 ILE B CA 1
ATOM 2934 C C . ILE B 1 109 ? 17.938 38.968 2.422 1.00 22.97 98 ILE B C 1
ATOM 2935 O O . ILE B 1 109 ? 18.760 38.848 3.335 1.00 23.31 98 ILE B O 1
ATOM 2940 N N . MET B 1 110 ? 17.617 40.148 1.901 1.00 22.79 99 MET B N 1
ATOM 2941 C CA . MET B 1 110 ? 18.193 41.389 2.413 1.00 23.02 99 MET B CA 1
ATOM 2942 C C . MET B 1 110 ? 17.910 41.591 3.915 1.00 22.89 99 MET B C 1
ATOM 2943 O O . MET B 1 110 ? 18.821 41.881 4.698 1.00 22.62 99 MET B O 1
ATOM 2948 N N . ARG B 1 111 ? 16.651 41.425 4.308 1.00 22.68 100 ARG B N 1
ATOM 2949 C CA . ARG B 1 111 ? 16.241 41.546 5.716 1.00 23.70 100 ARG B CA 1
ATOM 2950 C C . ARG B 1 111 ? 16.986 40.541 6.600 1.00 22.92 100 ARG B C 1
ATOM 2951 O O . ARG B 1 111 ? 17.552 40.903 7.639 1.00 23.20 100 ARG B O 1
ATOM 2959 N N . LYS B 1 112 ? 16.985 39.277 6.175 1.00 22.37 101 LYS B N 1
ATOM 2960 C CA . LYS B 1 112 ? 17.658 38.210 6.919 1.00 21.86 101 LYS B CA 1
ATOM 2961 C C . LYS B 1 112 ? 19.173 38.397 6.994 1.00 20.81 101 LYS B C 1
ATOM 2962 O O . LYS B 1 112 ? 19.801 37.994 7.974 1.00 21.11 101 LYS B O 1
ATOM 2968 N N . ALA B 1 113 ? 19.765 38.970 5.954 1.00 20.12 102 ALA B N 1
ATOM 2969 C CA . ALA B 1 113 ? 21.216 39.269 5.964 1.00 20.06 102 ALA B CA 1
ATOM 2970 C C . ALA B 1 113 ? 21.570 40.355 7.000 1.00 19.80 102 ALA B C 1
ATOM 2971 O O . ALA B 1 113 ? 22.583 40.286 7.705 1.00 20.25 102 ALA B O 1
ATOM 2973 N N . ILE B 1 114 ? 20.728 41.363 7.081 1.00 20.63 103 ILE B N 1
ATOM 2974 C CA . ILE B 1 114 ? 20.902 42.455 8.040 1.00 19.88 103 ILE B CA 1
ATOM 2975 C C . ILE B 1 114 ? 20.781 41.930 9.468 1.00 20.59 103 ILE B C 1
ATOM 2976 O O . ILE B 1 114 ? 21.620 42.234 10.317 1.00 20.65 103 ILE B O 1
ATOM 2981 N N . GLN B 1 115 ? 19.768 41.112 9.717 1.00 22.20 104 GLN B N 1
ATOM 2982 C CA . GLN B 1 115 ? 19.609 40.442 11.013 1.00 23.29 104 GLN B CA 1
ATOM 2983 C C . GLN B 1 115 ? 20.797 39.527 11.351 1.00 23.37 104 GLN B C 1
ATOM 2984 O O . GLN B 1 115 ? 21.303 39.549 12.482 1.00 23.17 104 GLN B O 1
ATOM 2990 N N . PHE B 1 116 ? 21.251 38.747 10.370 1.00 23.43 105 PHE B N 1
ATOM 2991 C CA . PHE B 1 116 ? 22.474 37.942 10.519 1.00 23.44 105 PHE B CA 1
ATOM 2992 C C . PHE B 1 116 ? 23.678 38.817 10.8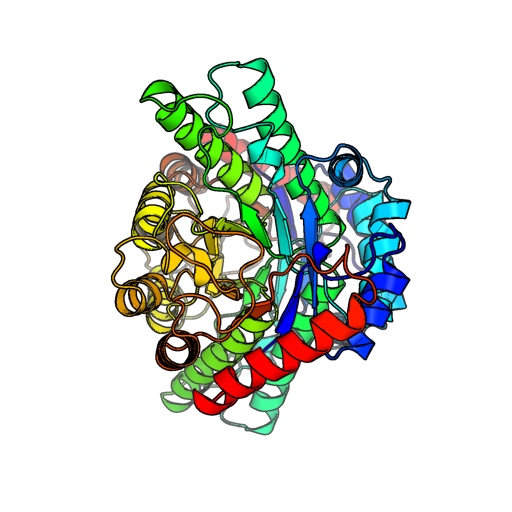87 1.00 23.95 105 PHE B C 1
ATOM 2993 O O . PHE B 1 116 ? 24.413 38.511 11.830 1.00 23.82 105 PHE B O 1
ATOM 3001 N N . ALA B 1 117 ? 23.877 39.919 10.159 1.00 24.15 106 ALA B N 1
ATOM 3002 C CA . ALA B 1 117 ? 24.985 40.829 10.477 1.00 23.88 106 ALA B CA 1
ATOM 3003 C C . ALA B 1 117 ? 24.905 41.415 11.913 1.00 23.80 106 ALA B C 1
ATOM 3004 O O . ALA B 1 117 ? 25.933 41.529 12.603 1.00 23.23 106 ALA B O 1
ATOM 3006 N N . GLN B 1 118 ? 23.700 41.769 12.354 1.00 23.75 107 GLN B N 1
ATOM 3007 C CA . GLN B 1 118 ? 23.456 42.198 13.749 1.00 24.91 107 GLN B CA 1
ATOM 3008 C C . GLN B 1 118 ? 23.841 41.098 14.754 1.00 24.60 107 GLN B C 1
ATOM 3009 O O . GLN B 1 118 ? 24.481 41.381 15.768 1.00 24.67 107 GLN B O 1
ATOM 3015 N N . ASP B 1 119 ? 23.409 39.865 14.478 1.00 24.44 108 ASP B N 1
ATOM 3016 C CA . ASP B 1 119 ? 23.605 38.719 15.384 1.00 24.85 108 ASP B CA 1
ATOM 3017 C C . ASP B 1 119 ? 25.079 38.363 15.538 1.00 25.10 108 ASP B C 1
ATOM 3018 O O . ASP B 1 119 ? 25.560 38.077 16.647 1.00 25.98 108 ASP B O 1
ATOM 3023 N N . VAL B 1 120 ? 25.800 38.408 14.425 1.00 24.90 109 VAL B N 1
ATOM 3024 C CA . VAL B 1 120 ? 27.178 37.909 14.365 1.00 25.48 109 VAL B CA 1
ATOM 3025 C C . VAL B 1 120 ? 28.219 39.044 14.369 1.00 25.05 109 VAL B C 1
ATOM 3026 O O . VAL B 1 120 ? 29.422 38.789 14.361 1.00 25.78 109 VAL B O 1
ATOM 3030 N N . GLY B 1 121 ? 27.753 40.293 14.400 1.00 24.86 110 GLY B N 1
ATOM 3031 C CA . GLY B 1 121 ? 28.645 41.458 14.471 1.00 24.36 110 GLY B CA 1
ATOM 3032 C C . GLY B 1 121 ? 29.382 41.775 13.179 1.00 24.75 110 GLY B C 1
ATOM 3033 O O . GLY B 1 121 ? 30.492 42.333 13.194 1.00 25.12 110 GLY B O 1
ATOM 3034 N N . ILE B 1 122 ? 28.783 41.400 12.056 1.00 24.08 111 ILE B N 1
ATOM 3035 C CA . ILE B 1 122 ? 29.294 41.793 10.748 1.00 24.15 111 ILE B CA 1
ATOM 3036 C C . ILE B 1 122 ? 29.055 43.306 10.566 1.00 23.41 111 ILE B C 1
ATOM 3037 O O . ILE B 1 122 ? 27.951 43.800 10.809 1.00 23.13 111 ILE B O 1
ATOM 3042 N N . ARG B 1 123 ? 30.110 44.019 10.166 1.00 23.03 112 ARG B N 1
ATOM 3043 C CA . ARG B 1 123 ? 30.107 45.487 10.051 1.00 23.00 112 ARG B CA 1
ATOM 3044 C C . ARG B 1 123 ? 29.492 46.001 8.750 1.00 23.22 112 ARG B C 1
ATOM 3045 O O . ARG B 1 123 ? 28.788 47.021 8.746 1.00 23.41 112 ARG B O 1
ATOM 3053 N N . VAL B 1 124 ? 29.782 45.302 7.654 1.00 23.14 113 VAL B N 1
ATOM 3054 C CA . VAL B 1 124 ? 29.463 45.769 6.301 1.00 23.07 113 VAL B CA 1
ATOM 3055 C C . VAL B 1 124 ? 28.914 44.604 5.469 1.00 22.93 113 VAL B C 1
ATOM 3056 O O . VAL B 1 124 ? 29.572 43.569 5.333 1.00 22.41 113 VAL B O 1
ATOM 3060 N N . ILE B 1 125 ? 27.714 44.777 4.918 1.00 23.16 114 ILE B N 1
ATOM 3061 C CA . ILE B 1 125 ? 27.193 43.873 3.899 1.00 23.38 114 ILE B CA 1
ATOM 3062 C C . ILE B 1 125 ? 27.488 44.443 2.506 1.00 24.37 114 ILE B C 1
ATOM 3063 O O . ILE B 1 125 ? 27.012 45.537 2.156 1.00 23.83 114 ILE B O 1
ATOM 3068 N N . GLN B 1 126 ? 28.271 43.703 1.721 1.00 24.77 115 GLN B N 1
ATOM 3069 C CA . GLN B 1 126 ? 28.597 44.139 0.372 1.00 26.52 115 GLN B CA 1
ATOM 3070 C C . GLN B 1 126 ? 27.486 43.726 -0.572 1.00 26.87 115 GLN B C 1
ATOM 3071 O O . GLN B 1 126 ? 27.169 42.538 -0.695 1.00 26.43 115 GLN B O 1
ATOM 3077 N N . LEU B 1 127 ? 26.904 44.721 -1.224 1.00 27.98 116 LEU B N 1
ATOM 3078 C CA . LEU B 1 127 ? 25.789 44.512 -2.135 1.00 29.40 116 LEU B CA 1
ATOM 3079 C C . LEU B 1 127 ? 26.287 44.291 -3.553 1.00 30.31 116 LEU B C 1
ATOM 3080 O O . LEU B 1 127 ? 27.261 44.913 -3.987 1.00 30.83 116 LEU B O 1
ATOM 3085 N N . ALA B 1 128 ? 25.616 43.383 -4.253 1.00 30.88 117 ALA B N 1
ATOM 3086 C CA . ALA B 1 128 ? 25.830 43.171 -5.671 1.00 31.40 117 ALA B CA 1
ATOM 3087 C C . ALA B 1 128 ? 24.950 44.179 -6.419 1.00 32.10 117 ALA B C 1
ATOM 3088 O O . ALA B 1 128 ? 23.736 44.231 -6.207 1.00 32.25 117 ALA B O 1
ATOM 3090 N N . GLY B 1 129 ? 25.568 45.014 -7.247 1.00 32.00 118 GLY B N 1
ATOM 3091 C CA . GLY B 1 129 ? 24.819 46.006 -8.015 1.00 32.39 118 GLY B CA 1
ATOM 3092 C C . GLY B 1 129 ? 24.308 45.468 -9.337 1.00 32.41 118 GLY B C 1
ATOM 3093 O O . GLY B 1 129 ? 24.740 45.911 -10.398 1.00 33.04 118 GLY B O 1
ATOM 3094 N N . TYR B 1 130 ? 23.402 44.497 -9.262 1.00 32.06 119 TYR B N 1
ATOM 3095 C CA . TYR B 1 130 ? 22.659 44.017 -10.420 1.00 32.11 119 TYR B CA 1
ATOM 3096 C C . TYR B 1 130 ? 21.184 44.303 -10.203 1.00 31.29 119 TYR B C 1
ATOM 3097 O O . TYR B 1 130 ? 20.601 43.835 -9.206 1.00 31.08 119 TYR B O 1
ATOM 3106 N N . ASP B 1 131 ? 20.567 45.045 -11.122 1.00 30.02 120 ASP B N 1
ATOM 3107 C CA . ASP B 1 131 ? 19.101 45.140 -11.106 1.00 28.90 120 ASP B CA 1
ATOM 3108 C C . ASP B 1 131 ? 18.503 43.775 -11.440 1.00 28.37 120 ASP B C 1
ATOM 3109 O O . ASP B 1 131 ? 17.620 43.280 -10.740 1.00 28.09 120 ASP B O 1
ATOM 3114 N N . VAL B 1 132 ? 19.016 43.172 -12.504 1.00 28.39 121 VAL B N 1
ATOM 3115 C CA . VAL B 1 132 ? 18.805 41.760 -12.830 1.00 28.33 121 VAL B CA 1
ATOM 3116 C C . VAL B 1 132 ? 20.112 41.258 -13.451 1.00 29.07 121 VAL B C 1
ATOM 3117 O O . VAL B 1 132 ? 20.850 42.051 -14.042 1.00 29.12 121 VAL B O 1
ATOM 3121 N N . TYR B 1 133 ? 20.403 39.963 -13.323 1.00 29.35 122 TYR B N 1
ATOM 3122 C CA . TYR B 1 133 ? 21.648 39.390 -13.868 1.00 30.14 122 TYR B CA 1
ATOM 3123 C C . TYR B 1 133 ? 21.391 38.332 -14.946 1.00 29.99 122 TYR B C 1
ATOM 3124 O O . TYR B 1 133 ? 22.042 38.341 -15.993 1.00 29.61 122 TYR B O 1
ATOM 3133 N N . TYR B 1 134 ? 20.451 37.423 -14.684 1.00 29.75 123 TYR B N 1
ATOM 3134 C CA . TYR B 1 134 ? 20.124 36.349 -15.636 1.00 30.26 123 TYR B CA 1
ATOM 3135 C C . TYR B 1 134 ? 18.979 36.717 -16.567 1.00 31.05 123 TYR B C 1
ATOM 3136 O O . TYR B 1 134 ? 18.486 35.871 -17.309 1.00 31.66 123 TYR B O 1
ATOM 3145 N N . GLN B 1 135 ? 18.534 37.969 -16.506 1.00 31.94 124 GLN B N 1
ATOM 3146 C CA . GLN B 1 135 ? 17.550 38.477 -17.458 1.00 32.32 124 GLN B CA 1
ATOM 3147 C C . GLN B 1 135 ? 17.990 39.819 -18.013 1.00 32.34 124 GLN B C 1
ATOM 3148 O O . GLN B 1 135 ? 18.926 40.433 -17.499 1.00 31.66 124 GLN B O 1
ATOM 3154 N N . GLU B 1 136 ? 17.291 40.278 -19.050 1.00 32.34 125 GLU B N 1
ATOM 3155 C CA . GLU B 1 136 ? 17.590 41.558 -19.674 1.00 33.10 125 GLU B CA 1
ATOM 3156 C C . GLU B 1 136 ? 17.066 42.704 -18.824 1.00 32.30 125 GLU B C 1
ATOM 3157 O O . GLU B 1 136 ? 15.928 42.672 -18.348 1.00 31.97 125 GLU B O 1
ATOM 3163 N N . ALA B 1 137 ? 17.918 43.706 -18.631 1.00 31.85 126 ALA B N 1
ATOM 3164 C CA . ALA B 1 137 ? 17.556 44.912 -17.901 1.00 31.15 126 ALA B CA 1
ATOM 3165 C C . ALA B 1 137 ? 16.709 45.835 -18.763 1.00 30.99 126 ALA B C 1
ATOM 3166 O O . ALA B 1 137 ? 16.835 45.843 -19.987 1.00 30.82 126 ALA B O 1
ATOM 3168 N N . ASN B 1 138 ? 15.840 46.601 -18.111 1.00 30.75 127 ASN B N 1
ATOM 3169 C CA . ASN B 1 138 ? 15.009 47.609 -18.768 1.00 30.75 127 ASN B CA 1
ATOM 3170 C C . ASN B 1 138 ? 14.658 48.698 -17.765 1.00 30.77 127 ASN B C 1
ATOM 3171 O O . ASN B 1 138 ? 15.142 48.656 -16.633 1.00 29.99 127 ASN B O 1
ATOM 3176 N N . ASN B 1 139 ? 13.813 49.656 -18.162 1.00 31.01 128 ASN B N 1
ATOM 3177 C CA . ASN B 1 139 ? 13.419 50.754 -17.271 1.00 31.31 128 ASN B CA 1
ATOM 3178 C C . ASN B 1 139 ? 12.758 50.240 -15.996 1.00 30.87 128 ASN B C 1
ATOM 3179 O O . ASN B 1 139 ? 12.957 50.797 -14.913 1.00 30.21 128 ASN B O 1
ATOM 3184 N N . GLU B 1 140 ? 11.965 49.182 -16.140 1.00 29.82 129 GLU B N 1
ATOM 3185 C CA . GLU B 1 140 ? 11.239 48.616 -15.016 1.00 29.45 129 GLU B CA 1
ATOM 3186 C C . GLU B 1 140 ? 12.163 47.884 -14.030 1.00 28.21 129 GLU B C 1
ATOM 3187 O O . GLU B 1 140 ? 12.025 48.066 -12.828 1.00 27.50 129 GLU B O 1
ATOM 3193 N N . THR B 1 141 ? 13.124 47.102 -14.519 1.00 27.25 130 THR B N 1
ATOM 3194 C CA . THR B 1 141 ? 14.080 46.469 -13.599 1.00 26.80 130 THR B CA 1
ATOM 3195 C C . THR B 1 141 ? 14.874 47.546 -12.845 1.00 26.80 130 THR B C 1
ATOM 3196 O O . THR B 1 141 ? 15.127 47.407 -11.642 1.00 25.79 130 THR B O 1
ATOM 3200 N N . ARG B 1 142 ? 15.231 48.622 -13.548 1.00 26.39 131 ARG B N 1
ATOM 3201 C CA . ARG B 1 142 ? 16.010 49.700 -12.933 1.00 26.89 131 ARG B CA 1
ATOM 3202 C C . ARG B 1 142 ? 15.222 50.396 -11.824 1.00 27.40 131 ARG B C 1
ATOM 3203 O O . ARG B 1 142 ? 15.752 50.650 -10.753 1.00 27.44 131 ARG B O 1
ATOM 3211 N N . ARG B 1 143 ? 13.945 50.661 -12.097 1.00 27.29 132 ARG B N 1
ATOM 3212 C CA . ARG B 1 143 ? 13.027 51.283 -11.169 1.00 28.67 132 ARG B CA 1
ATOM 3213 C C . ARG B 1 143 ? 12.793 50.392 -9.934 1.00 27.40 132 ARG B C 1
ATOM 3214 O O . ARG B 1 143 ? 12.760 50.877 -8.789 1.00 26.76 132 ARG B O 1
ATOM 3222 N N . ARG B 1 144 ? 12.633 49.092 -10.175 1.00 25.96 133 ARG B N 1
ATOM 3223 C CA . ARG B 1 144 ? 12.426 48.121 -9.107 1.00 25.03 133 ARG B CA 1
ATOM 3224 C C . ARG B 1 144 ? 13.678 47.964 -8.238 1.00 24.07 133 ARG B C 1
ATOM 3225 O O . ARG B 1 144 ? 13.583 47.827 -7.014 1.00 23.37 133 ARG B O 1
ATOM 3233 N N . PHE B 1 145 ? 14.840 47.958 -8.880 1.00 23.19 134 PHE B N 1
ATOM 3234 C CA . PHE B 1 145 ? 16.108 47.869 -8.161 1.00 23.90 134 PHE B CA 1
ATOM 3235 C C . PHE B 1 145 ? 16.300 49.118 -7.274 1.00 24.13 134 PHE B C 1
ATOM 3236 O O . PHE B 1 145 ? 16.684 49.017 -6.100 1.00 23.83 134 PHE B O 1
ATOM 3244 N N . ARG B 1 146 ? 16.018 50.286 -7.846 1.00 24.47 135 ARG B N 1
ATOM 3245 C CA . ARG B 1 146 ? 16.124 51.565 -7.137 1.00 25.50 135 ARG B CA 1
ATOM 3246 C C . ARG B 1 146 ? 15.267 51.569 -5.868 1.00 25.61 135 ARG B C 1
ATOM 3247 O O . ARG B 1 146 ? 15.761 51.880 -4.774 1.00 25.65 135 ARG B O 1
ATOM 3255 N N . ASP B 1 147 ? 13.992 51.215 -6.012 1.00 25.47 136 ASP B N 1
ATOM 3256 C CA . ASP B 1 147 ? 13.089 51.113 -4.863 1.00 26.59 136 ASP B CA 1
ATOM 3257 C C . ASP B 1 147 ? 13.470 50.012 -3.866 1.00 25.72 136 ASP B C 1
ATOM 3258 O O . ASP B 1 147 ? 13.244 50.147 -2.654 1.00 25.58 136 ASP B O 1
ATOM 3263 N N . GLY B 1 148 ? 14.032 48.923 -4.386 1.00 25.26 137 GLY B N 1
ATOM 3264 C CA . GLY B 1 148 ? 14.521 47.820 -3.562 1.00 24.86 137 GLY B CA 1
ATOM 3265 C C . GLY B 1 148 ? 15.676 48.246 -2.682 1.00 24.55 137 GLY B C 1
ATOM 3266 O O . GLY B 1 148 ? 15.764 47.849 -1.524 1.00 23.89 137 GLY B O 1
ATOM 3267 N N . LEU B 1 149 ? 16.567 49.044 -3.259 1.00 24.48 138 LEU B N 1
ATOM 3268 C CA . LEU B 1 149 ? 17.709 49.608 -2.566 1.00 25.72 138 LEU B CA 1
ATOM 3269 C C . LEU B 1 149 ? 17.255 50.584 -1.480 1.00 25.22 138 LEU B C 1
ATOM 3270 O O . LEU B 1 149 ? 17.788 50.569 -0.375 1.00 24.97 138 LEU B O 1
ATOM 3275 N N . LYS B 1 150 ? 16.265 51.419 -1.800 1.00 24.73 139 LYS B N 1
ATOM 3276 C CA . LYS B 1 150 ? 15.693 52.346 -0.826 1.00 25.99 139 LYS B CA 1
ATOM 3277 C C . LYS B 1 150 ? 15.107 51.591 0.379 1.00 25.04 139 LYS B C 1
ATOM 3278 O O . LYS B 1 150 ? 15.380 51.939 1.521 1.00 23.72 139 LYS B O 1
ATOM 3284 N N . GLU B 1 151 ? 14.332 50.545 0.108 1.00 24.73 140 GLU B N 1
ATOM 3285 C CA . GLU B 1 151 ? 13.789 49.690 1.161 1.00 25.21 140 GLU B CA 1
ATOM 3286 C C . GLU B 1 151 ? 14.892 49.011 1.967 1.00 23.93 140 GLU B C 1
ATOM 3287 O O . GLU B 1 151 ? 14.775 48.905 3.191 1.00 22.99 140 GLU B O 1
ATOM 3293 N N . SER B 1 152 ? 15.953 48.567 1.278 1.00 22.48 141 SER B N 1
ATOM 3294 C CA . SER B 1 152 ? 17.106 47.925 1.924 1.00 22.21 141 SER B CA 1
ATOM 3295 C C . SER B 1 152 ? 17.832 48.889 2.870 1.00 22.15 141 SER B C 1
ATOM 3296 O O . SER B 1 152 ? 18.153 48.533 4.012 1.00 21.34 141 SER B O 1
ATOM 3299 N N . VAL B 1 153 ? 18.041 50.118 2.402 1.00 21.83 142 VAL B N 1
ATOM 3300 C CA . VAL B 1 153 ? 18.684 51.161 3.199 1.00 22.22 142 VAL B CA 1
ATOM 3301 C C . VAL B 1 153 ? 17.845 51.565 4.423 1.00 22.50 142 VAL B C 1
ATOM 3302 O O . VAL B 1 153 ? 18.394 51.856 5.479 1.00 22.58 142 VAL B O 1
ATOM 3306 N N . GLU B 1 154 ? 16.522 51.553 4.287 1.00 22.68 143 GLU B N 1
ATOM 3307 C CA . GLU B 1 154 ? 15.624 51.805 5.412 1.00 24.01 143 GLU B CA 1
ATOM 3308 C C . GLU B 1 154 ? 15.756 50.736 6.488 1.00 22.90 143 GLU B C 1
ATOM 3309 O O . GLU B 1 154 ? 15.721 51.043 7.669 1.00 22.30 143 GLU B O 1
ATOM 3315 N N . MET B 1 155 ? 15.884 49.481 6.064 1.00 22.37 144 MET B N 1
ATOM 3316 C CA . MET B 1 155 ? 16.151 48.369 6.968 1.00 24.14 144 MET B CA 1
ATOM 3317 C C . MET B 1 155 ? 17.498 48.499 7.672 1.00 22.30 144 MET B C 1
ATOM 3318 O O . MET B 1 155 ? 17.583 48.271 8.883 1.00 22.23 144 MET B O 1
ATOM 3323 N N . ALA B 1 156 ? 18.532 48.875 6.916 1.00 20.58 145 ALA B N 1
ATOM 3324 C CA . ALA B 1 156 ? 19.872 49.093 7.452 1.00 21.19 145 ALA B CA 1
ATOM 3325 C C . ALA B 1 156 ? 19.968 50.262 8.429 1.00 21.12 145 ALA B C 1
ATOM 3326 O O . ALA B 1 156 ? 20.752 50.198 9.354 1.00 21.91 145 ALA B O 1
ATOM 3328 N N . SER B 1 157 ? 19.219 51.328 8.183 1.00 21.25 146 SER B N 1
ATOM 3329 C CA . SER B 1 157 ? 19.130 52.486 9.094 1.00 22.78 146 SER B CA 1
ATOM 3330 C C . SER B 1 157 ? 18.549 52.151 10.461 1.00 22.62 146 SER B C 1
ATOM 3331 O O . SER B 1 157 ? 18.977 52.712 11.471 1.00 22.98 146 SER B O 1
ATOM 3334 N N . ARG B 1 158 ? 17.549 51.279 10.479 1.00 22.80 147 ARG B N 1
ATOM 3335 C CA . ARG B 1 158 ? 16.939 50.835 11.740 1.00 23.75 147 ARG B CA 1
ATOM 3336 C C . ARG B 1 158 ? 17.901 49.927 12.518 1.00 22.47 147 ARG B C 1
ATOM 3337 O O . ARG B 1 158 ? 18.004 50.015 13.744 1.00 22.06 147 ARG B O 1
ATOM 3345 N N . ALA B 1 159 ? 18.611 49.071 11.792 1.00 21.31 148 ALA B N 1
ATOM 3346 C CA . ALA B 1 159 ? 19.528 48.102 12.404 1.00 20.16 148 ALA B CA 1
ATOM 3347 C C . ALA B 1 159 ? 20.909 48.717 12.653 1.00 20.09 148 ALA B C 1
ATOM 3348 O O . ALA B 1 159 ? 21.729 48.166 13.405 1.00 20.03 148 ALA B O 1
ATOM 3350 N N . GLN B 1 160 ? 21.163 49.863 12.019 1.00 19.83 149 GLN B N 1
ATOM 3351 C CA . GLN B 1 160 ? 22.491 50.503 12.014 1.00 20.01 149 GLN B CA 1
ATOM 3352 C C . GLN B 1 160 ? 23.582 49.575 11.476 1.00 20.24 149 GLN B C 1
ATOM 3353 O O . GLN B 1 160 ? 24.620 49.338 12.115 1.00 20.58 149 GLN B O 1
ATOM 3359 N N . VAL B 1 161 ? 23.322 49.053 10.283 1.00 19.95 150 VAL B N 1
ATOM 3360 C CA . VAL B 1 161 ? 24.218 48.146 9.609 1.00 19.94 150 VAL B CA 1
ATOM 3361 C C . VAL B 1 161 ? 24.559 48.794 8.272 1.00 20.48 150 VAL B C 1
ATOM 3362 O O . VAL B 1 161 ? 23.669 49.236 7.551 1.00 20.16 150 VAL B O 1
ATOM 3366 N N . THR B 1 162 ? 25.843 48.825 7.950 1.00 20.96 151 THR B N 1
ATOM 3367 C CA . THR B 1 162 ? 26.333 49.420 6.709 1.00 21.95 151 THR B CA 1
ATOM 3368 C C . THR B 1 162 ? 26.146 48.501 5.517 1.00 21.93 151 THR B C 1
ATOM 3369 O O . THR B 1 162 ? 26.525 47.324 5.546 1.00 21.70 151 THR B O 1
ATOM 3373 N N . LEU B 1 163 ? 25.560 49.067 4.469 1.00 22.33 152 LEU B N 1
ATOM 3374 C CA . LEU B 1 163 ? 25.484 48.415 3.182 1.00 23.63 152 LEU B CA 1
ATOM 3375 C C . LEU B 1 163 ? 26.442 49.148 2.250 1.00 24.24 152 LEU B C 1
ATOM 3376 O O . LEU B 1 163 ? 26.405 50.374 2.147 1.00 24.40 152 LEU B O 1
ATOM 3381 N N . ALA B 1 164 ? 27.325 48.400 1.600 1.00 25.18 153 ALA B N 1
ATOM 3382 C CA . ALA B 1 164 ? 28.308 49.008 0.718 1.00 26.17 153 ALA B CA 1
ATOM 3383 C C . ALA B 1 164 ? 28.206 48.384 -0.661 1.00 26.84 153 ALA B C 1
ATOM 3384 O O . ALA B 1 164 ? 28.328 47.167 -0.822 1.00 27.68 153 ALA B O 1
ATOM 3386 N N . MET B 1 165 ? 27.971 49.233 -1.648 1.00 27.91 154 MET B N 1
ATOM 3387 C CA . MET B 1 165 ? 27.771 48.800 -3.013 1.00 28.69 154 MET B CA 1
ATOM 3388 C C . MET B 1 165 ? 29.101 48.481 -3.687 1.00 29.22 154 MET B C 1
ATOM 3389 O O . MET B 1 165 ? 29.990 49.336 -3.755 1.00 28.78 154 MET B O 1
ATOM 3394 N N . GLU B 1 166 ? 29.231 47.253 -4.192 1.00 30.37 155 GLU B N 1
ATOM 3395 C CA . GLU B 1 166 ? 30.436 46.884 -4.913 1.00 31.45 155 GLU B CA 1
ATOM 3396 C C . GLU B 1 166 ? 30.421 47.446 -6.324 1.00 31.51 155 GLU B C 1
ATOM 3397 O O . GLU B 1 166 ? 29.366 47.533 -6.957 1.00 31.33 155 GLU B O 1
ATOM 3403 N N . ILE B 1 167 ? 31.603 47.809 -6.811 1.00 32.22 156 ILE B N 1
ATOM 3404 C CA . ILE B 1 167 ? 31.771 48.206 -8.198 1.00 32.89 156 ILE B CA 1
ATOM 3405 C C . ILE B 1 167 ? 31.865 46.902 -8.999 1.00 33.32 156 ILE B C 1
ATOM 3406 O O . ILE B 1 167 ? 32.701 46.035 -8.704 1.00 33.37 156 ILE B O 1
ATOM 3411 N N . MET B 1 168 ? 30.997 46.782 -10.002 1.00 33.98 157 MET B N 1
ATOM 3412 C CA . MET B 1 168 ? 30.602 45.496 -10.588 1.00 34.60 157 MET B CA 1
ATOM 3413 C C . MET B 1 168 ? 31.169 45.170 -11.969 1.00 35.34 157 MET B C 1
ATOM 3414 O O . MET B 1 168 ? 31.660 46.044 -12.689 1.00 34.55 157 MET B O 1
ATOM 3419 N N . ASP B 1 169 ? 31.056 43.890 -12.325 1.00 36.18 158 ASP B N 1
ATOM 3420 C CA . ASP B 1 169 ? 31.315 43.387 -13.676 1.00 37.50 158 ASP B CA 1
ATOM 3421 C C . ASP B 1 169 ? 30.089 43.589 -14.572 1.00 37.49 158 ASP B C 1
ATOM 3422 O O . ASP B 1 169 ? 29.815 42.766 -15.453 1.00 38.04 158 ASP B O 1
ATOM 3427 N N . TYR B 1 170 ? 29.370 44.689 -14.347 1.00 37.09 159 TYR B N 1
ATOM 3428 C CA . TYR B 1 170 ? 28.033 44.905 -14.901 1.00 36.76 159 TYR B CA 1
ATOM 3429 C C . TYR B 1 170 ? 27.806 46.408 -15.112 1.00 36.53 159 TYR B C 1
ATOM 3430 O O . TYR B 1 170 ? 28.112 47.204 -14.213 1.00 35.79 159 TYR B O 1
ATOM 3439 N N . PRO B 1 171 ? 27.290 46.804 -16.303 1.00 36.38 160 PRO B N 1
ATOM 3440 C CA . PRO B 1 171 ? 27.241 48.224 -16.695 1.00 36.43 160 PRO B CA 1
ATOM 3441 C C . PRO B 1 171 ? 26.571 49.170 -15.686 1.00 36.03 160 PRO B C 1
ATOM 3442 O O . PRO B 1 171 ? 27.019 50.309 -15.531 1.00 36.12 160 PRO B O 1
ATOM 3446 N N . LEU B 1 172 ? 25.519 48.699 -15.013 1.00 35.74 161 LEU B N 1
ATOM 3447 C CA . LEU B 1 172 ? 24.706 49.540 -14.110 1.00 35.24 161 LEU B CA 1
ATOM 3448 C C . LEU B 1 172 ? 25.535 50.153 -12.979 1.00 34.81 161 LEU B C 1
ATOM 3449 O O . LEU B 1 172 ? 25.247 51.266 -12.521 1.00 34.58 161 LEU B O 1
ATOM 3454 N N . MET B 1 173 ? 26.560 49.424 -12.545 1.00 33.73 162 MET B N 1
ATOM 3455 C CA . MET B 1 173 ? 27.397 49.835 -11.417 1.00 33.27 162 MET B CA 1
ATOM 3456 C C . MET B 1 173 ? 28.873 49.580 -11.710 1.00 32.84 162 MET B C 1
ATOM 3457 O O . MET B 1 173 ? 29.599 49.110 -10.831 1.00 32.56 162 MET B O 1
ATOM 3462 N N . ASN B 1 174 ? 29.323 49.891 -12.933 1.00 32.71 163 ASN B N 1
ATOM 3463 C CA . ASN B 1 174 ? 30.699 49.547 -13.344 1.00 32.85 163 ASN B CA 1
ATOM 3464 C C . ASN B 1 174 ? 31.776 50.582 -12.982 1.00 32.59 163 ASN B C 1
ATOM 3465 O O . ASN B 1 174 ? 32.926 50.480 -13.423 1.00 32.67 163 ASN B O 1
ATOM 3470 N N . SER B 1 175 ? 31.400 51.561 -12.164 1.00 31.85 164 SER B N 1
ATOM 3471 C CA . SER B 1 175 ? 32.336 52.577 -11.705 1.00 31.48 164 SER B CA 1
ATOM 3472 C C . SER B 1 175 ? 31.941 53.148 -10.347 1.00 30.69 164 SER B C 1
ATOM 3473 O O . SER B 1 175 ? 30.782 53.058 -9.935 1.00 29.98 164 SER B O 1
ATOM 3476 N N . ILE B 1 176 ? 32.916 53.737 -9.664 1.00 29.97 165 ILE B N 1
ATOM 3477 C CA . ILE B 1 176 ? 32.649 54.467 -8.426 1.00 29.67 165 ILE B CA 1
ATOM 3478 C C . ILE B 1 176 ? 31.626 55.584 -8.663 1.00 29.14 165 ILE B C 1
ATOM 3479 O O . ILE B 1 176 ? 30.723 55.778 -7.845 1.00 28.87 165 ILE B O 1
ATOM 3484 N N . SER B 1 177 ? 31.753 56.282 -9.791 1.00 28.66 166 SER B N 1
ATOM 3485 C CA . SER B 1 177 ? 30.822 57.349 -10.169 1.00 28.43 166 SER B CA 1
ATOM 3486 C C . SER B 1 177 ? 29.364 56.894 -10.143 1.00 28.22 166 SER B C 1
ATOM 3487 O O . SER B 1 177 ? 28.499 57.607 -9.614 1.00 27.28 166 SER B O 1
ATOM 3490 N N . LYS B 1 178 ? 29.097 55.710 -10.702 1.00 27.97 167 LYS B N 1
ATOM 3491 C CA . LYS B 1 178 ? 27.730 55.153 -10.720 1.00 28.78 167 LYS B CA 1
ATOM 3492 C C . LYS B 1 178 ? 27.216 54.878 -9.310 1.00 27.89 167 LYS B C 1
ATOM 3493 O O . LYS B 1 178 ? 26.063 55.202 -8.982 1.00 28.08 167 LYS B O 1
ATOM 3499 N N . ALA B 1 179 ? 28.072 54.278 -8.485 1.00 27.57 168 ALA B N 1
ATOM 3500 C CA . ALA B 1 179 ? 27.740 54.029 -7.078 1.00 27.43 168 ALA B CA 1
ATOM 3501 C C . ALA B 1 179 ? 27.535 55.347 -6.323 1.00 26.69 168 ALA B C 1
ATOM 3502 O O . ALA B 1 179 ? 26.630 55.453 -5.495 1.00 27.11 168 ALA B O 1
ATOM 3504 N N . LEU B 1 180 ? 28.355 56.349 -6.640 1.00 26.45 169 LEU B N 1
ATOM 3505 C CA . LEU B 1 180 ? 28.191 57.710 -6.096 1.00 26.52 169 LEU B CA 1
ATOM 3506 C C . LEU B 1 180 ? 26.834 58.341 -6.404 1.00 25.47 169 LEU B C 1
ATOM 3507 O O . LEU B 1 180 ? 26.283 59.030 -5.560 1.00 25.26 169 LEU B O 1
ATOM 3512 N N . GLY B 1 181 ? 26.321 58.112 -7.614 1.00 24.84 170 GLY B N 1
ATOM 3513 C CA . GLY B 1 181 ? 24.978 58.574 -8.014 1.00 24.14 170 GLY B CA 1
ATOM 3514 C C . GLY B 1 181 ? 23.889 57.982 -7.128 1.00 23.71 170 GLY B C 1
ATOM 3515 O O . GLY B 1 181 ? 23.038 58.703 -6.620 1.00 23.38 170 GLY B O 1
ATOM 3516 N N . TYR B 1 182 ? 23.921 56.664 -6.927 1.00 23.59 171 TYR B N 1
ATOM 3517 C CA . TYR B 1 182 ? 23.012 56.030 -5.975 1.00 23.98 171 TYR B CA 1
ATOM 3518 C C . TYR B 1 182 ? 23.191 56.591 -4.571 1.00 23.57 171 TYR B C 1
ATOM 3519 O O . TYR B 1 182 ? 22.193 56.861 -3.897 1.00 23.60 171 TYR B O 1
ATOM 3528 N N . ALA B 1 183 ? 24.444 56.790 -4.146 1.00 23.10 172 ALA B N 1
ATOM 3529 C CA . ALA B 1 183 ? 24.711 57.336 -2.806 1.00 23.61 172 ALA B CA 1
ATOM 3530 C C . ALA B 1 183 ? 24.087 58.711 -2.616 1.00 23.98 172 ALA B C 1
ATOM 3531 O O . ALA B 1 183 ? 23.462 58.945 -1.585 1.00 24.22 172 ALA B O 1
ATOM 3533 N N . HIS B 1 184 ? 24.251 59.597 -3.609 1.00 24.26 173 HIS B N 1
ATOM 3534 C CA . HIS B 1 184 ? 23.642 60.952 -3.617 1.00 25.37 173 HIS B CA 1
ATOM 3535 C C . HIS B 1 184 ? 22.116 60.870 -3.606 1.00 24.73 173 HIS B C 1
ATOM 3536 O O . HIS B 1 184 ? 21.462 61.674 -2.955 1.00 24.71 173 HIS B O 1
ATOM 3543 N N . TYR B 1 185 ? 21.557 59.925 -4.365 1.00 24.27 174 TYR B N 1
ATOM 3544 C CA . TYR B 1 185 ? 20.100 59.693 -4.379 1.00 23.33 174 TYR B CA 1
ATOM 3545 C C . TYR B 1 185 ? 19.589 59.269 -3.004 1.00 23.27 174 TYR B C 1
ATOM 3546 O O . TYR B 1 185 ? 18.593 59.804 -2.510 1.00 22.58 174 TYR B O 1
ATOM 3555 N N . LEU B 1 186 ? 20.268 58.301 -2.391 1.00 22.84 175 LEU B N 1
ATOM 3556 C CA . LEU B 1 186 ? 19.786 57.738 -1.134 1.00 22.98 175 LEU B CA 1
ATOM 3557 C C . LEU B 1 186 ? 20.044 58.667 0.050 1.00 22.95 175 LEU B C 1
ATOM 3558 O O . LEU B 1 186 ? 19.251 58.684 0.992 1.00 23.61 175 LEU B O 1
ATOM 3563 N N . ASN B 1 187 ? 21.141 59.434 -0.013 1.00 21.79 176 ASN B N 1
ATOM 3564 C CA . ASN B 1 187 ? 21.487 60.445 1.003 1.00 22.32 176 ASN B CA 1
ATOM 3565 C C . ASN B 1 187 ? 21.384 59.881 2.425 1.00 21.45 176 ASN B C 1
ATOM 3566 O O . ASN B 1 187 ? 20.767 60.472 3.296 1.00 21.76 176 ASN B O 1
ATOM 3571 N N . ASN B 1 188 ? 21.994 58.718 2.638 1.00 21.38 177 ASN B N 1
ATOM 3572 C CA . ASN B 1 188 ? 21.851 57.995 3.907 1.00 20.96 177 ASN B CA 1
ATOM 3573 C C . ASN B 1 188 ? 23.208 57.473 4.359 1.00 20.56 177 ASN B C 1
ATOM 3574 O O . ASN B 1 188 ? 23.934 56.900 3.542 1.00 21.10 177 ASN B O 1
ATOM 3579 N N . PRO B 1 189 ? 23.553 57.647 5.658 1.00 20.00 178 PRO B N 1
ATOM 3580 C CA . PRO B 1 189 ? 24.906 57.304 6.115 1.00 20.01 178 PRO B CA 1
ATOM 3581 C C . PRO B 1 189 ? 25.204 55.794 6.063 1.00 19.52 178 PRO B C 1
ATOM 3582 O O . PRO B 1 189 ? 26.363 55.404 6.117 1.00 19.38 178 PRO B O 1
ATOM 3586 N N . TRP B 1 190 ? 24.169 54.972 5.925 1.00 19.60 179 TRP B N 1
ATOM 3587 C CA . TRP B 1 190 ? 24.336 53.509 5.937 1.00 19.61 179 TRP B CA 1
ATOM 3588 C C . TRP B 1 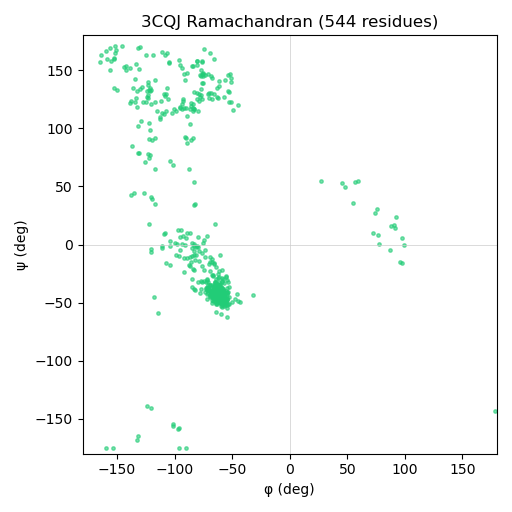190 ? 24.496 52.914 4.535 1.00 20.38 179 TRP B C 1
ATOM 3589 O O . TRP B 1 190 ? 24.655 51.700 4.369 1.00 21.19 179 TRP B O 1
ATOM 3600 N N . PHE B 1 191 ? 24.471 53.766 3.518 1.00 20.49 180 PHE B N 1
ATOM 3601 C CA . PHE B 1 191 ? 24.790 53.322 2.157 1.00 20.92 180 PHE B CA 1
ATOM 3602 C C . PHE B 1 191 ? 26.164 53.880 1.795 1.00 20.64 180 PHE B C 1
ATOM 3603 O O . PHE B 1 191 ? 26.350 55.105 1.723 1.00 20.33 180 PHE B O 1
ATOM 3611 N N . GLN B 1 192 ? 27.133 52.988 1.602 1.00 20.45 181 GLN B N 1
ATOM 3612 C CA . GLN B 1 192 ? 28.494 53.411 1.276 1.00 21.19 181 GLN B CA 1
ATOM 3613 C C . GLN B 1 192 ? 29.067 52.650 0.080 1.00 22.04 181 GLN B C 1
ATOM 3614 O O . GLN B 1 192 ? 28.317 52.004 -0.656 1.00 22.04 181 GLN B O 1
ATOM 3620 N N . LEU B 1 193 ? 30.385 52.728 -0.115 1.00 22.75 182 LEU B N 1
ATOM 3621 C CA . LEU B 1 193 ? 31.038 52.161 -1.302 1.00 24.03 182 LEU B CA 1
ATOM 3622 C C . LEU B 1 193 ? 32.143 51.149 -0.988 1.00 24.70 182 LEU B C 1
ATOM 3623 O O . LEU B 1 193 ? 32.962 51.335 -0.083 1.00 24.20 182 LEU B O 1
ATOM 3628 N N . TYR B 1 194 ? 32.169 50.086 -1.780 1.00 25.76 183 TYR B N 1
ATOM 3629 C CA . TYR B 1 194 ? 33.125 49.000 -1.598 1.00 27.10 183 TYR B CA 1
ATOM 3630 C C . TYR B 1 194 ? 33.749 48.729 -2.966 1.00 27.25 183 TYR B C 1
ATOM 3631 O O . TYR B 1 194 ? 33.318 47.816 -3.662 1.00 27.33 183 TYR B O 1
ATOM 3640 N N . PRO B 1 195 ? 34.717 49.570 -3.389 1.00 27.92 184 PRO B N 1
ATOM 3641 C CA . PRO B 1 195 ? 35.279 49.341 -4.716 1.00 28.48 184 PRO B CA 1
ATOM 3642 C C . PRO B 1 195 ? 36.090 48.041 -4.815 1.00 29.57 184 PRO B C 1
ATOM 3643 O O . PRO B 1 195 ? 36.758 47.633 -3.854 1.00 29.70 184 PRO B O 1
ATOM 3647 N N . ASP B 1 196 ? 35.978 47.402 -5.972 1.00 29.83 185 ASP B N 1
ATOM 3648 C CA . ASP B 1 196 ? 36.824 46.291 -6.376 1.00 30.71 185 ASP B CA 1
ATOM 3649 C C . ASP B 1 196 ? 37.713 46.854 -7.486 1.00 31.37 185 ASP B C 1
ATOM 3650 O O . ASP B 1 196 ? 37.217 47.209 -8.562 1.00 31.25 185 ASP B O 1
ATOM 3655 N N . ILE B 1 197 ? 39.012 46.975 -7.214 1.00 31.96 186 ILE B N 1
ATOM 3656 C CA . ILE B 1 197 ? 39.929 47.638 -8.144 1.00 32.99 186 ILE B CA 1
ATOM 3657 C C . ILE B 1 197 ? 40.104 46.861 -9.451 1.00 33.26 186 ILE B C 1
ATOM 3658 O O . ILE B 1 197 ? 40.386 47.458 -10.494 1.00 33.68 186 ILE B O 1
ATOM 3663 N N . GLY B 1 198 ? 39.920 45.540 -9.388 1.00 33.05 187 GLY B N 1
ATOM 3664 C CA . GLY B 1 198 ? 39.838 44.703 -10.580 1.00 33.21 187 GLY B CA 1
ATOM 3665 C C . GLY B 1 198 ? 38.697 45.105 -11.506 1.00 33.48 187 GLY B C 1
ATOM 3666 O O . GLY B 1 198 ? 38.930 45.445 -12.669 1.00 33.58 187 GLY B O 1
ATOM 3667 N N . ASN B 1 199 ? 37.467 45.063 -10.990 1.00 33.21 188 ASN B N 1
ATOM 3668 C CA . ASN B 1 199 ? 36.271 45.453 -11.756 1.00 33.24 188 ASN B CA 1
ATOM 3669 C C . ASN B 1 199 ? 36.313 46.899 -12.250 1.00 33.45 188 ASN B C 1
ATOM 3670 O O . ASN B 1 199 ? 35.885 47.185 -13.357 1.00 33.62 188 ASN B O 1
ATOM 3675 N N . LEU B 1 200 ? 36.837 47.795 -11.418 1.00 33.27 189 LEU B N 1
ATOM 3676 C CA . LEU B 1 200 ? 37.019 49.200 -11.776 1.00 33.78 189 LEU B CA 1
ATOM 3677 C C . LEU B 1 200 ? 37.959 49.415 -12.977 1.00 34.28 189 LEU B C 1
ATOM 3678 O O . LEU B 1 200 ? 37.823 50.395 -13.713 1.00 34.05 189 LEU B O 1
ATOM 3683 N N . SER B 1 201 ? 38.897 48.488 -13.163 1.00 34.94 190 SER B N 1
ATOM 3684 C CA . SER B 1 201 ? 39.926 48.592 -14.195 1.00 35.85 190 SER B CA 1
ATOM 3685 C C . SER B 1 201 ? 39.592 47.841 -15.490 1.00 36.37 190 SER B C 1
ATOM 3686 O O . SER B 1 201 ? 40.285 48.005 -16.496 1.00 36.21 190 SER B O 1
ATOM 3689 N N . ALA B 1 202 ? 38.538 47.027 -15.461 1.00 37.19 191 ALA B N 1
ATOM 3690 C CA . ALA B 1 202 ? 38.171 46.181 -16.604 1.00 37.82 191 ALA B CA 1
ATOM 3691 C C . ALA B 1 202 ? 37.219 46.846 -17.605 1.00 38.34 191 ALA B C 1
ATOM 3692 O O . ALA B 1 202 ? 36.702 46.183 -18.511 1.00 38.65 191 ALA B O 1
ATOM 3694 N N . TRP B 1 203 ? 36.995 48.150 -17.452 1.00 38.70 192 TRP B N 1
ATOM 3695 C CA . TRP B 1 203 ? 36.108 48.882 -18.352 1.00 38.87 192 TRP B CA 1
ATOM 3696 C C . TRP B 1 203 ? 36.863 50.024 -19.044 1.00 38.58 192 TRP B C 1
ATOM 3697 O O . TRP B 1 203 ? 38.027 49.867 -19.414 1.00 38.72 192 TRP B O 1
ATOM 3708 N N . ASP B 1 204 ? 36.206 51.167 -19.209 1.00 38.09 193 ASP B N 1
ATOM 3709 C CA . ASP B 1 204 ? 36.836 52.338 -19.815 1.00 37.79 193 ASP B CA 1
ATOM 3710 C C . ASP B 1 204 ? 36.908 53.507 -18.828 1.00 36.82 193 ASP B C 1
ATOM 3711 O O . ASP B 1 204 ? 36.788 54.679 -19.208 1.00 36.95 193 ASP B O 1
ATOM 3716 N N . ASN B 1 205 ? 37.112 53.176 -17.557 1.00 35.62 194 ASN B N 1
ATOM 3717 C CA . ASN B 1 205 ? 37.125 54.172 -16.491 1.00 34.27 194 ASN B CA 1
ATOM 3718 C C . ASN B 1 205 ? 38.449 54.909 -16.387 1.00 33.70 194 ASN B C 1
ATOM 3719 O O . ASN B 1 205 ? 39.489 54.390 -16.797 1.00 33.31 194 ASN B O 1
ATOM 3724 N N . ASP B 1 206 ? 38.394 56.130 -15.855 1.00 32.63 195 ASP B N 1
ATOM 3725 C CA . ASP B 1 206 ? 39.584 56.774 -15.332 1.00 32.14 195 ASP B CA 1
ATOM 3726 C C . ASP B 1 206 ? 39.736 56.291 -13.886 1.00 31.95 195 ASP B C 1
ATOM 3727 O O . ASP B 1 206 ? 39.208 56.904 -12.948 1.00 31.11 195 ASP B O 1
ATOM 3732 N N . VAL B 1 207 ? 40.458 55.181 -13.730 1.00 31.31 196 VAL B N 1
ATOM 3733 C CA . VAL B 1 207 ? 40.595 54.474 -12.455 1.00 30.92 196 VAL B CA 1
ATOM 3734 C C . VAL B 1 207 ? 41.103 55.326 -11.287 1.00 30.72 196 VAL B C 1
ATOM 3735 O O . VAL B 1 207 ? 40.525 55.302 -10.197 1.00 30.39 196 VAL B O 1
ATOM 3739 N N . GLN B 1 208 ? 42.191 56.063 -11.499 1.00 30.70 197 GLN B N 1
ATOM 3740 C CA . GLN B 1 208 ? 42.782 56.840 -10.410 1.00 30.65 197 GLN B CA 1
ATOM 3741 C C . GLN B 1 208 ? 41.899 58.036 -10.023 1.00 31.03 197 GLN B C 1
ATOM 3742 O O . GLN B 1 208 ? 41.787 58.369 -8.838 1.00 30.64 197 GLN B O 1
ATOM 3748 N N . MET B 1 209 ? 41.274 58.668 -11.022 1.00 31.22 198 MET B N 1
ATOM 3749 C CA . MET B 1 209 ? 40.261 59.700 -10.777 1.00 31.68 198 MET B CA 1
ATOM 3750 C C . MET B 1 209 ? 39.165 59.150 -9.861 1.00 31.72 198 MET B C 1
ATOM 3751 O O . MET B 1 209 ? 38.886 59.741 -8.819 1.00 31.15 198 MET B O 1
ATOM 3756 N N . GLU B 1 210 ? 38.572 58.017 -10.251 1.00 31.99 199 GLU B N 1
ATOM 3757 C CA . GLU B 1 210 ? 37.452 57.388 -9.524 1.00 31.96 199 GLU B CA 1
ATOM 3758 C C . GLU B 1 210 ? 37.751 57.115 -8.048 1.00 31.71 199 GLU B C 1
ATOM 3759 O O . GLU B 1 210 ? 36.943 57.428 -7.170 1.00 31.35 199 GLU B O 1
ATOM 3765 N N . LEU B 1 211 ? 38.915 56.525 -7.783 1.00 31.31 200 LEU B N 1
ATOM 3766 C CA . LEU B 1 211 ? 39.311 56.167 -6.425 1.00 30.79 200 LEU B CA 1
ATOM 3767 C C . LEU B 1 211 ? 39.387 57.389 -5.517 1.00 30.85 200 LEU B C 1
ATOM 3768 O O . LEU B 1 211 ? 38.952 57.349 -4.363 1.00 30.78 200 LEU B O 1
ATOM 3773 N N . GLN B 1 212 ? 39.928 58.473 -6.055 1.00 30.86 201 GLN B N 1
ATOM 3774 C CA . GLN B 1 212 ? 40.019 59.734 -5.333 1.00 31.53 201 GLN B CA 1
ATOM 3775 C C . GLN B 1 212 ? 38.620 60.330 -5.142 1.00 30.91 201 GLN B C 1
ATOM 3776 O O . GLN B 1 212 ? 38.276 60.746 -4.045 1.00 31.00 201 GLN B O 1
ATOM 3782 N N . ALA B 1 213 ? 37.806 60.329 -6.196 1.00 30.58 202 ALA B N 1
ATOM 3783 C CA . ALA B 1 213 ? 36.447 60.858 -6.116 1.00 30.57 202 ALA B CA 1
ATOM 3784 C C . ALA B 1 213 ? 35.624 60.216 -4.997 1.00 30.72 202 ALA B C 1
ATOM 3785 O O . ALA B 1 213 ? 34.883 60.901 -4.305 1.00 31.10 202 ALA B O 1
ATOM 3787 N N . GLY B 1 214 ? 35.753 58.904 -4.827 1.00 30.23 203 GLY B N 1
ATOM 3788 C CA . GLY B 1 214 ? 34.902 58.179 -3.891 1.00 30.70 203 GLY B CA 1
ATOM 3789 C C . GLY B 1 214 ? 35.388 58.176 -2.453 1.00 30.94 203 GLY B C 1
ATOM 3790 O O . GLY B 1 214 ? 34.692 57.676 -1.577 1.00 31.39 203 GLY B O 1
ATOM 3791 N N . ILE B 1 215 ? 36.557 58.765 -2.204 1.00 31.12 204 ILE B N 1
ATOM 3792 C CA . ILE B 1 215 ? 37.295 58.578 -0.942 1.00 31.77 204 ILE B CA 1
ATOM 3793 C C . ILE B 1 215 ? 36.460 58.720 0.351 1.00 31.95 204 ILE B C 1
ATOM 3794 O O . ILE B 1 215 ? 36.525 57.843 1.241 1.00 33.32 204 ILE B O 1
ATOM 3799 N N . GLY B 1 216 ? 35.644 59.770 0.445 1.00 31.36 205 GLY B N 1
ATOM 3800 C CA . GLY B 1 216 ? 34.746 59.931 1.593 1.00 30.10 205 GLY B CA 1
ATOM 3801 C C . GLY B 1 216 ? 33.708 58.829 1.829 1.00 29.71 205 GLY B C 1
ATOM 3802 O O . GLY B 1 216 ? 33.037 58.832 2.860 1.00 29.22 205 GLY B O 1
ATOM 3803 N N . HIS B 1 217 ? 33.576 57.898 0.877 1.00 28.87 206 HIS B N 1
ATOM 3804 C CA . HIS B 1 217 ? 32.570 56.832 0.926 1.00 28.66 206 HIS B CA 1
ATOM 3805 C C . HIS B 1 217 ? 33.125 55.414 0.912 1.00 27.84 206 HIS B C 1
ATOM 3806 O O . HIS B 1 217 ? 32.362 54.451 0.996 1.00 27.64 206 HIS B O 1
ATOM 3813 N N . ILE B 1 218 ? 34.440 55.275 0.779 1.00 27.09 207 ILE B N 1
ATOM 3814 C CA . ILE B 1 218 ? 35.043 53.959 0.636 1.00 25.97 207 ILE B CA 1
ATOM 3815 C C . ILE B 1 218 ? 35.247 53.344 2.007 1.00 26.04 207 ILE B C 1
ATOM 3816 O O . ILE B 1 218 ? 35.982 53.889 2.826 1.00 25.74 207 ILE B O 1
ATOM 3821 N N . VAL B 1 219 ? 34.575 52.216 2.255 1.00 26.03 208 VAL B N 1
ATOM 3822 C CA . VAL B 1 219 ? 34.646 51.527 3.554 1.00 25.97 208 VAL B CA 1
ATOM 3823 C C . VAL B 1 219 ? 35.519 50.280 3.505 1.00 26.90 208 VAL B C 1
ATOM 3824 O O . VAL B 1 219 ? 35.948 49.781 4.536 1.00 27.77 208 VAL B O 1
ATOM 3828 N N . ALA B 1 220 ? 35.790 49.790 2.301 1.00 27.10 209 ALA B N 1
ATOM 3829 C CA . ALA B 1 220 ? 36.572 48.576 2.115 1.00 27.65 209 ALA B CA 1
ATOM 3830 C C . ALA B 1 220 ? 37.032 48.520 0.666 1.00 27.45 209 ALA B C 1
ATOM 3831 O O . ALA B 1 220 ? 36.477 49.235 -0.175 1.00 27.06 209 ALA B O 1
ATOM 3833 N N . VAL B 1 221 ? 38.040 47.689 0.379 1.00 27.89 210 VAL B N 1
ATOM 3834 C CA . VAL B 1 221 ? 38.592 47.562 -0.988 1.00 28.30 210 VAL B CA 1
ATOM 3835 C C . VAL B 1 221 ? 38.885 46.105 -1.351 1.00 28.81 210 VAL B C 1
ATOM 3836 O O . VAL B 1 221 ? 39.643 45.432 -0.649 1.00 28.85 210 VAL B O 1
ATOM 3840 N N . HIS B 1 222 ? 38.272 45.618 -2.432 1.00 29.32 211 HIS B N 1
ATOM 3841 C CA . HIS B 1 222 ? 38.575 44.282 -2.960 1.00 29.98 211 HIS B CA 1
ATOM 3842 C C . HIS B 1 222 ? 39.819 44.370 -3.843 1.00 30.36 211 HIS B C 1
ATOM 3843 O O . HIS B 1 222 ? 39.913 45.250 -4.708 1.00 30.20 211 HIS B O 1
ATOM 3850 N N . VAL B 1 223 ? 40.770 43.466 -3.607 1.00 31.27 212 VAL B N 1
ATOM 3851 C CA . VAL B 1 223 ? 42.035 43.422 -4.340 1.00 31.72 212 VAL B CA 1
ATOM 3852 C C . VAL B 1 223 ? 42.091 42.158 -5.200 1.00 32.91 212 VAL B C 1
ATOM 3853 O O . VAL B 1 223 ? 42.215 41.044 -4.677 1.00 32.26 212 VAL B O 1
ATOM 3857 N N . LYS B 1 224 ? 41.970 42.350 -6.512 1.00 33.65 213 LYS B N 1
ATOM 3858 C CA . LYS B 1 224 ? 42.128 41.282 -7.496 1.00 35.66 213 LYS B CA 1
ATOM 3859 C C . LYS B 1 224 ? 42.544 41.879 -8.852 1.00 36.43 213 LYS B C 1
ATOM 3860 O O . LYS B 1 224 ? 42.318 43.069 -9.111 1.00 36.30 213 LYS B O 1
ATOM 3866 N N . ASP B 1 225 ? 43.149 41.053 -9.705 1.00 37.74 214 ASP B N 1
ATOM 3867 C CA . ASP B 1 225 ? 43.496 41.460 -11.073 1.00 38.99 214 ASP B CA 1
ATOM 3868 C C . ASP B 1 225 ? 42.402 41.040 -12.051 1.00 40.08 214 ASP B C 1
ATOM 3869 O O . ASP B 1 225 ? 41.652 40.093 -11.787 1.00 40.62 214 ASP B O 1
ATOM 3874 N N . THR B 1 226 ? 42.307 41.759 -13.168 1.00 41.32 215 THR B N 1
ATOM 3875 C CA . THR B 1 226 ? 41.341 41.466 -14.229 1.00 42.86 215 THR B CA 1
ATOM 3876 C C . THR B 1 226 ? 41.914 41.788 -15.606 1.00 44.06 215 THR B C 1
ATOM 3877 O O . THR B 1 226 ? 42.981 42.388 -15.726 1.00 44.08 215 THR B O 1
ATOM 3881 N N . LYS B 1 227 ? 41.182 41.380 -16.638 1.00 45.92 216 LYS B N 1
ATOM 3882 C CA . LYS B 1 227 ? 41.422 41.806 -18.015 1.00 47.96 216 LYS B CA 1
ATOM 3883 C C . LYS B 1 227 ? 40.082 42.266 -18.593 1.00 49.24 216 LYS B C 1
ATOM 3884 O O . LYS B 1 227 ? 39.032 41.781 -18.155 1.00 49.55 216 LYS B O 1
ATOM 3890 N N . PRO B 1 228 ? 40.095 43.217 -19.557 1.00 50.50 217 PRO B N 1
ATOM 3891 C CA . PRO B 1 228 ? 38.813 43.666 -20.112 1.00 51.37 217 PRO B CA 1
ATOM 3892 C C . PRO B 1 228 ? 37.910 42.496 -20.518 1.00 52.28 217 PRO B C 1
ATOM 3893 O O . PRO B 1 228 ? 38.267 41.710 -21.402 1.00 52.72 217 PRO B O 1
ATOM 3897 N N . GLY B 1 229 ? 36.769 42.370 -19.842 1.00 52.89 218 GLY B N 1
ATOM 3898 C CA . GLY B 1 229 ? 35.797 41.321 -20.143 1.00 53.65 218 GLY B CA 1
ATOM 3899 C C . GLY B 1 229 ? 36.045 40.013 -19.416 1.00 54.42 218 GLY B C 1
ATOM 3900 O O . GLY B 1 229 ? 35.252 39.072 -19.532 1.00 54.57 218 GLY B O 1
ATOM 3901 N N . VAL B 1 230 ? 37.157 39.949 -18.682 1.00 54.97 219 VAL B N 1
ATOM 3902 C CA . VAL B 1 230 ? 37.501 38.793 -17.856 1.00 55.34 219 VAL B CA 1
ATOM 3903 C C . VAL B 1 230 ? 37.667 39.302 -16.430 1.00 55.80 219 VAL B C 1
ATOM 3904 O O . VAL B 1 230 ? 38.679 39.930 -16.092 1.00 55.77 219 VAL B O 1
ATOM 3908 N N . PHE B 1 231 ? 36.663 39.027 -15.602 1.00 56.16 220 PHE B N 1
ATOM 3909 C CA . PHE B 1 231 ? 36.579 39.602 -14.261 1.00 56.51 220 PHE B CA 1
ATOM 3910 C C . PHE B 1 231 ? 36.948 38.601 -13.165 1.00 56.54 220 PHE B C 1
ATOM 3911 O O . PHE B 1 231 ? 36.879 38.922 -11.975 1.00 56.70 220 PHE B O 1
ATOM 3919 N N . LYS B 1 232 ? 37.346 37.394 -13.559 1.00 56.60 221 LYS B N 1
ATOM 3920 C CA . LYS B 1 232 ? 37.601 36.327 -12.586 1.00 56.70 221 LYS B CA 1
ATOM 3921 C C . LYS B 1 232 ? 38.850 35.474 -12.865 1.00 56.42 221 LYS B C 1
ATOM 3922 O O . LYS B 1 232 ? 39.263 35.301 -14.018 1.00 56.19 221 LYS B O 1
ATOM 3928 N N . ASN B 1 233 ? 39.414 34.939 -11.779 1.00 56.06 222 ASN B N 1
ATOM 3929 C CA . ASN B 1 233 ? 40.700 34.211 -11.753 1.00 55.58 222 ASN B CA 1
ATOM 3930 C C . ASN B 1 233 ? 41.743 34.569 -12.831 1.00 54.77 222 ASN B C 1
ATOM 3931 O O . ASN B 1 233 ? 42.227 33.711 -13.578 1.00 54.82 222 ASN B O 1
ATOM 3936 N N . VAL B 1 234 ? 42.061 35.859 -12.894 1.00 53.48 223 VAL B N 1
ATOM 3937 C CA . VAL B 1 234 ? 43.197 36.368 -13.638 1.00 52.30 223 VAL B CA 1
ATOM 3938 C C . VAL B 1 234 ? 44.337 36.480 -12.624 1.00 51.52 223 VAL B C 1
ATOM 3939 O O . VAL B 1 234 ? 44.218 37.229 -11.651 1.00 51.29 223 VAL B O 1
ATOM 3943 N N . PRO B 1 235 ? 45.435 35.718 -12.828 1.00 50.72 224 PRO B N 1
ATOM 3944 C CA . PRO B 1 235 ? 46.525 35.712 -11.849 1.00 50.06 224 PRO B CA 1
ATOM 3945 C C . PRO B 1 235 ? 47.066 37.110 -11.585 1.00 49.46 224 PRO B C 1
ATOM 3946 O O . PRO B 1 235 ? 47.151 37.926 -12.511 1.00 49.11 224 PRO B O 1
ATOM 3950 N N . PHE B 1 236 ? 47.405 37.380 -10.323 1.00 48.71 225 PHE B N 1
ATOM 3951 C CA . PHE B 1 236 ? 47.975 38.666 -9.925 1.00 48.15 225 PHE B CA 1
ATOM 3952 C C . PHE B 1 236 ? 49.190 39.022 -10.775 1.00 47.78 225 PHE B C 1
ATOM 3953 O O . PHE B 1 236 ? 50.151 38.255 -10.853 1.00 47.54 225 PHE B O 1
ATOM 3961 N N . GLY B 1 237 ? 49.126 40.182 -11.424 1.00 47.34 226 GLY B N 1
ATOM 3962 C CA . GLY B 1 237 ? 50.212 40.638 -12.290 1.00 46.76 226 GLY B CA 1
ATOM 3963 C C . GLY B 1 237 ? 50.035 40.332 -13.768 1.00 46.22 226 GLY B C 1
ATOM 3964 O O . GLY B 1 237 ? 50.734 40.901 -14.607 1.00 46.21 226 GLY B O 1
ATOM 3965 N N . GLU B 1 238 ? 49.101 39.443 -14.094 1.00 45.70 227 GLU B N 1
ATOM 3966 C CA . GLU B 1 238 ? 48.850 39.080 -15.490 1.00 45.43 227 GLU B CA 1
ATOM 3967 C C . GLU B 1 238 ? 47.769 39.921 -16.177 1.00 44.84 227 GLU B C 1
ATOM 3968 O O . GLU B 1 238 ? 47.622 39.865 -17.401 1.00 44.37 227 GLU B O 1
ATOM 3974 N N . GLY B 1 239 ? 47.029 40.705 -15.394 1.00 44.11 228 GLY B N 1
ATOM 3975 C CA . GLY B 1 239 ? 45.980 41.552 -15.946 1.00 43.30 228 GLY B CA 1
ATOM 3976 C C . GLY B 1 239 ? 46.408 42.987 -16.175 1.00 42.98 228 GLY B C 1
ATOM 3977 O O . GLY B 1 239 ? 47.605 43.276 -16.285 1.00 42.98 228 GLY B O 1
ATOM 3978 N N . VAL B 1 240 ? 45.421 43.884 -16.248 1.00 42.50 229 VAL B N 1
ATOM 3979 C CA . VAL B 1 240 ? 45.658 45.307 -16.548 1.00 42.13 229 VAL B CA 1
ATOM 3980 C C . VAL B 1 240 ? 45.695 46.226 -15.316 1.00 41.70 229 VAL B C 1
ATOM 3981 O O . VAL B 1 240 ? 46.041 47.404 -15.436 1.00 41.56 229 VAL B O 1
ATOM 3985 N N . VAL B 1 241 ? 45.338 45.692 -14.148 1.00 40.99 230 VAL B N 1
ATOM 3986 C CA . VAL B 1 241 ? 45.302 46.490 -12.922 1.00 40.85 230 VAL B CA 1
ATOM 3987 C C . VAL B 1 241 ? 46.697 47.020 -12.568 1.00 40.78 230 VAL B C 1
ATOM 3988 O O . VAL B 1 241 ? 47.663 46.256 -12.484 1.00 40.73 230 VAL B O 1
ATOM 3992 N N . ASP B 1 242 ? 46.792 48.335 -12.394 1.00 40.43 231 ASP B N 1
ATOM 3993 C CA . ASP B 1 242 ? 48.018 48.964 -11.923 1.00 40.37 231 ASP B CA 1
ATOM 3994 C C . ASP B 1 242 ? 47.935 49.045 -10.395 1.00 40.08 231 ASP B C 1
ATOM 3995 O O . ASP B 1 242 ? 47.396 50.008 -9.840 1.00 39.88 231 ASP B O 1
ATOM 4000 N N . PHE B 1 243 ? 48.466 48.023 -9.723 1.00 39.69 232 PHE B N 1
ATOM 4001 C CA . PHE B 1 243 ? 48.306 47.886 -8.280 1.00 39.47 232 PHE B CA 1
ATOM 4002 C C . PHE B 1 243 ? 49.031 48.952 -7.471 1.00 39.64 232 PHE B C 1
ATOM 4003 O O . PHE B 1 243 ? 48.466 49.518 -6.529 1.00 39.51 232 PHE B O 1
ATOM 4011 N N . GLU B 1 244 ? 50.277 49.228 -7.845 1.00 39.57 233 GLU B N 1
ATOM 4012 C CA . GLU B 1 244 ? 51.093 50.223 -7.157 1.00 39.75 233 GLU B CA 1
ATOM 4013 C C . GLU B 1 244 ? 50.493 51.629 -7.263 1.00 39.53 233 GLU B C 1
ATOM 4014 O O . GLU B 1 244 ? 50.596 52.422 -6.327 1.00 39.79 233 GLU B O 1
ATOM 4020 N N . ARG B 1 245 ? 49.854 51.921 -8.395 1.00 39.50 234 ARG B N 1
ATOM 4021 C CA . ARG B 1 245 ? 49.200 53.213 -8.613 1.00 39.48 234 ARG B CA 1
ATOM 4022 C C . ARG B 1 245 ? 47.927 53.366 -7.778 1.00 38.76 234 ARG B C 1
ATOM 4023 O O . ARG B 1 245 ? 47.726 54.404 -7.132 1.00 38.90 234 ARG B O 1
ATOM 4031 N N . CYS B 1 246 ? 47.080 52.335 -7.795 1.00 37.63 235 CYS B N 1
ATOM 4032 C CA . CYS B 1 246 ? 45.838 52.311 -7.013 1.00 37.14 235 CYS B CA 1
ATOM 4033 C C . CYS B 1 246 ? 46.133 52.433 -5.523 1.00 36.84 235 CYS B C 1
ATOM 4034 O O . CYS B 1 246 ? 45.454 53.173 -4.812 1.00 36.54 235 CYS B O 1
ATOM 4037 N N . PHE B 1 247 ? 47.151 51.706 -5.060 1.00 36.42 236 PHE B N 1
ATOM 4038 C CA . PHE B 1 247 ? 47.559 51.776 -3.661 1.00 36.17 236 PHE B CA 1
ATOM 4039 C C . PHE B 1 247 ? 48.101 53.155 -3.291 1.00 36.30 236 PHE B C 1
ATOM 4040 O O . PHE B 1 247 ? 47.828 53.643 -2.199 1.00 35.82 236 PHE B O 1
ATOM 4048 N N . GLU B 1 248 ? 48.861 53.783 -4.192 1.00 36.79 237 GLU B N 1
ATOM 4049 C CA . GLU B 1 248 ? 49.407 55.118 -3.908 1.00 37.52 237 GLU B CA 1
ATOM 4050 C C . GLU B 1 248 ? 48.312 56.187 -3.947 1.00 36.51 237 GLU B C 1
ATOM 4051 O O . GLU B 1 248 ? 48.303 57.078 -3.107 1.00 36.65 237 GLU B O 1
ATOM 4057 N N . THR B 1 249 ? 47.373 56.075 -4.887 1.00 36.02 238 THR B N 1
ATOM 4058 C CA . THR B 1 249 ? 46.215 56.977 -4.913 1.00 34.99 238 THR B CA 1
ATOM 4059 C C . THR B 1 249 ? 45.434 56.893 -3.597 1.00 34.73 238 THR B C 1
ATOM 4060 O O . THR B 1 249 ? 45.149 57.919 -2.972 1.00 34.15 238 THR B O 1
ATOM 4064 N N . LEU B 1 250 ? 45.108 55.670 -3.178 1.00 34.07 239 LEU B N 1
ATOM 4065 C CA . LEU B 1 250 ? 44.315 55.457 -1.962 1.00 33.71 239 LEU B CA 1
ATOM 4066 C C . LEU B 1 250 ? 45.079 55.952 -0.736 1.00 33.99 239 LEU B C 1
ATOM 4067 O O . LEU B 1 250 ? 44.509 56.606 0.132 1.00 33.00 239 LEU B O 1
ATOM 4072 N N . LYS B 1 251 ? 46.383 55.666 -0.702 1.00 34.58 240 LYS B N 1
ATOM 4073 C CA . LYS B 1 251 ? 47.276 56.152 0.346 1.00 35.80 240 LYS B CA 1
ATOM 4074 C C . LYS B 1 251 ? 47.305 57.686 0.397 1.00 36.06 240 LYS B C 1
ATOM 4075 O O . LYS B 1 251 ? 47.100 58.270 1.461 1.00 35.83 240 LYS B O 1
ATOM 4081 N N . GLN B 1 252 ? 47.565 58.326 -0.748 1.00 36.40 241 GLN B N 1
ATOM 4082 C CA . GLN B 1 252 ? 47.672 59.796 -0.803 1.00 36.96 241 GLN B CA 1
ATOM 4083 C C . GLN B 1 252 ? 46.335 60.483 -0.533 1.00 36.45 241 GLN B C 1
ATOM 4084 O O . GLN B 1 252 ? 46.297 61.616 -0.065 1.00 36.02 241 GLN B O 1
ATOM 4090 N N . SER B 1 253 ? 45.239 59.783 -0.814 1.00 36.62 242 SER B N 1
ATOM 4091 C CA . SER B 1 253 ? 43.904 60.336 -0.596 1.00 36.62 242 SER B CA 1
ATOM 4092 C C . SER B 1 253 ? 43.444 60.175 0.854 1.00 36.46 242 SER B C 1
ATOM 4093 O O . SER B 1 253 ? 42.420 60.728 1.258 1.00 36.22 242 SER B O 1
ATOM 4096 N N . GLY B 1 254 ? 44.206 59.421 1.636 1.00 36.39 243 GLY B N 1
ATOM 4097 C CA . GLY B 1 254 ? 43.913 59.254 3.059 1.00 36.41 243 GLY B CA 1
ATOM 4098 C C . GLY B 1 254 ? 43.046 58.056 3.396 1.00 36.14 243 GLY B C 1
ATOM 4099 O O . GLY B 1 254 ? 42.379 58.043 4.435 1.00 36.65 243 GLY B O 1
ATOM 4100 N N . TYR B 1 255 ? 43.039 57.047 2.527 1.00 35.37 244 TYR B N 1
ATOM 4101 C CA . TYR B 1 255 ? 42.302 55.822 2.826 1.00 34.60 244 TYR B CA 1
ATOM 4102 C C . TYR B 1 255 ? 42.992 55.060 3.950 1.00 34.95 244 TYR B C 1
ATOM 4103 O O . TYR B 1 255 ? 44.189 54.762 3.861 1.00 34.79 244 TYR B O 1
ATOM 4112 N N . CYS B 1 256 ? 42.230 54.738 4.994 1.00 34.69 245 CYS B N 1
ATOM 4113 C CA . CYS B 1 256 ? 42.761 54.026 6.156 1.00 35.31 245 CYS B CA 1
ATOM 4114 C C . CYS B 1 256 ? 42.062 52.716 6.462 1.00 33.92 245 CYS B C 1
ATOM 4115 O O . CYS B 1 256 ? 42.178 52.200 7.577 1.00 34.22 245 CYS B O 1
ATOM 4118 N N . GLY B 1 257 ? 41.330 52.181 5.493 1.00 32.77 246 GLY B N 1
ATOM 4119 C CA . GLY B 1 257 ? 40.479 51.029 5.749 1.00 31.07 246 GLY B CA 1
ATOM 4120 C C . GLY B 1 257 ? 41.138 49.724 5.376 1.00 30.14 246 GLY B C 1
ATOM 4121 O O . GLY B 1 257 ? 42.303 49.702 4.997 1.00 30.82 246 GLY B O 1
ATOM 4122 N N . PRO B 1 258 ? 40.386 48.622 5.475 1.00 29.61 247 PRO B N 1
ATOM 4123 C CA . PRO B 1 258 ? 40.872 47.288 5.136 1.00 28.98 247 PRO B CA 1
ATOM 4124 C C . PRO B 1 258 ? 40.968 47.001 3.638 1.00 28.68 247 PRO B C 1
ATOM 4125 O O . PRO B 1 258 ? 40.290 47.645 2.819 1.00 28.36 247 PRO B O 1
ATOM 4129 N N . TYR B 1 259 ? 41.825 46.041 3.297 1.00 28.37 248 TYR B N 1
ATOM 4130 C CA . TYR B 1 259 ? 41.934 45.516 1.940 1.00 28.30 248 TYR B CA 1
ATOM 4131 C C . TYR B 1 259 ? 41.634 44.031 1.977 1.00 28.44 248 TYR B C 1
ATOM 4132 O O . TYR B 1 259 ? 42.171 43.305 2.817 1.00 28.12 248 TYR B O 1
ATOM 4141 N N . LEU B 1 260 ? 40.792 43.581 1.055 1.00 28.59 249 LEU B N 1
ATOM 4142 C CA . LEU B 1 260 ? 40.435 42.176 0.975 1.00 29.24 249 LEU B CA 1
ATOM 4143 C C . LEU B 1 260 ? 41.007 41.556 -0.306 1.00 29.98 249 LEU B C 1
ATOM 4144 O O . LEU B 1 260 ? 40.741 42.042 -1.424 1.00 29.54 249 LEU B O 1
ATOM 4149 N N . ILE B 1 261 ? 41.796 40.493 -0.141 1.00 30.26 250 ILE B N 1
ATOM 4150 C CA . ILE B 1 261 ? 42.341 39.764 -1.288 1.00 31.19 250 ILE B CA 1
ATOM 4151 C C . ILE B 1 261 ? 41.328 38.743 -1.785 1.00 31.87 250 ILE B C 1
ATOM 4152 O O . ILE B 1 261 ? 40.974 37.797 -1.076 1.00 31.21 250 ILE B O 1
ATOM 4157 N N . GLU B 1 262 ? 40.855 38.952 -3.007 1.00 33.52 251 GLU B N 1
ATOM 4158 C CA . GLU B 1 262 ? 39.829 38.094 -3.582 1.00 35.76 251 GLU B CA 1
ATOM 4159 C C . GLU B 1 262 ? 40.454 37.070 -4.511 1.00 36.47 251 GLU B C 1
ATOM 4160 O O . GLU B 1 262 ? 41.064 37.425 -5.526 1.00 36.85 251 GLU B O 1
ATOM 4166 N N . MET B 1 263 ? 40.338 35.804 -4.123 1.00 37.49 252 MET B N 1
ATOM 4167 C CA . MET B 1 263 ? 40.759 34.679 -4.951 1.00 39.09 252 MET B CA 1
ATOM 4168 C C . MET B 1 263 ? 39.903 33.471 -4.614 1.00 39.89 252 MET B C 1
ATOM 4169 O O . MET B 1 263 ? 39.223 33.448 -3.593 1.00 39.35 252 MET B O 1
ATOM 4174 N N . TRP B 1 264 ? 40.001 32.454 -5.464 1.00 41.70 253 TRP B N 1
ATOM 4175 C CA . TRP B 1 264 ? 39.212 31.232 -5.370 1.00 43.67 253 TRP B CA 1
ATOM 4176 C C . TRP B 1 264 ? 40.166 30.041 -5.372 1.00 44.91 253 TRP B C 1
ATOM 4177 O O . TRP B 1 264 ? 39.943 29.053 -6.065 1.00 45.41 253 TRP B O 1
ATOM 4188 N N . SER B 1 265 ? 41.240 30.158 -4.593 1.00 46.30 254 SER B N 1
ATOM 4189 C CA . SER B 1 265 ? 42.283 29.131 -4.513 1.00 47.75 254 SER B CA 1
ATOM 4190 C C . SER B 1 265 ? 41.832 27.898 -3.721 1.00 48.60 254 SER B C 1
ATOM 4191 O O . SER B 1 265 ? 42.514 26.872 -3.729 1.00 49.14 254 SER B O 1
ATOM 4194 N N . GLU B 1 266 ? 40.681 28.017 -3.054 1.00 49.57 255 GLU B N 1
ATOM 4195 C CA . GLU B 1 266 ? 39.931 26.895 -2.460 1.00 50.56 255 GLU B CA 1
ATOM 4196 C C . GLU B 1 266 ? 40.096 25.614 -3.273 1.00 51.19 255 GLU B C 1
ATOM 4197 O O . GLU B 1 266 ? 40.295 24.531 -2.714 1.00 51.19 255 GLU B O 1
ATOM 4203 N N . THR B 1 267 ? 40.008 25.763 -4.598 1.00 51.76 256 THR B N 1
ATOM 4204 C CA . THR B 1 267 ? 40.184 24.657 -5.536 1.00 52.46 256 THR B CA 1
ATOM 4205 C C . THR B 1 267 ? 41.398 24.929 -6.430 1.00 52.72 256 THR B C 1
ATOM 4206 O O . THR B 1 267 ? 41.265 25.145 -7.644 1.00 52.91 256 THR B O 1
ATOM 4210 N N . ALA B 1 268 ? 42.570 24.956 -5.796 1.00 52.69 257 ALA B N 1
ATOM 4211 C CA . ALA B 1 268 ? 43.859 25.024 -6.482 1.00 52.55 257 ALA B CA 1
ATOM 4212 C C . ALA B 1 268 ? 44.747 23.936 -5.895 1.00 52.34 257 ALA B C 1
ATOM 4213 O O . ALA B 1 268 ? 44.382 23.315 -4.885 1.00 52.39 257 ALA B O 1
ATOM 4215 N N . GLU B 1 269 ? 45.899 23.699 -6.524 1.00 52.05 258 GLU B N 1
ATOM 4216 C CA . GLU B 1 269 ? 46.789 22.602 -6.127 1.00 51.53 258 GLU B CA 1
ATOM 4217 C C . GLU B 1 269 ? 47.131 22.699 -4.636 1.00 50.73 258 GLU B C 1
ATOM 4218 O O . GLU B 1 269 ? 46.778 21.812 -3.854 1.00 50.70 258 GLU B O 1
ATOM 4224 N N . ASP B 1 270 ? 47.788 23.789 -4.242 1.00 49.70 259 ASP B N 1
ATOM 4225 C CA . ASP B 1 270 ? 48.063 24.050 -2.830 1.00 48.79 259 ASP B CA 1
ATOM 4226 C C . ASP B 1 270 ? 47.473 25.405 -2.412 1.00 47.91 259 ASP B C 1
ATOM 4227 O O . ASP B 1 270 ? 48.146 26.430 -2.522 1.00 47.74 259 ASP B O 1
ATOM 4232 N N . PRO B 1 271 ? 46.214 25.405 -1.926 1.00 47.10 260 PRO B N 1
ATOM 4233 C CA . PRO B 1 271 ? 45.472 26.627 -1.585 1.00 46.31 260 PRO B CA 1
ATOM 4234 C C . PRO B 1 271 ? 46.217 27.551 -0.612 1.00 45.53 260 PRO B C 1
ATOM 4235 O O . PRO B 1 271 ? 46.372 28.737 -0.905 1.00 45.13 260 PRO B O 1
ATOM 4239 N N . ALA B 1 272 ? 46.686 27.007 0.514 1.00 44.74 261 ALA B N 1
ATOM 4240 C CA . ALA B 1 272 ? 47.462 27.777 1.499 1.00 43.67 261 ALA B CA 1
ATOM 4241 C C . ALA B 1 272 ? 48.707 28.412 0.882 1.00 42.90 261 ALA B C 1
ATOM 4242 O O . ALA B 1 272 ? 49.004 29.580 1.137 1.00 42.50 261 ALA B O 1
ATOM 4244 N N . ALA B 1 273 ? 49.424 27.641 0.068 1.00 42.11 262 ALA B N 1
ATOM 4245 C CA . ALA B 1 273 ? 50.619 28.137 -0.602 1.00 41.34 262 ALA B CA 1
ATOM 4246 C C . ALA B 1 273 ? 50.286 29.227 -1.621 1.00 40.93 262 ALA B C 1
ATOM 4247 O O . ALA B 1 273 ? 51.008 30.219 -1.711 1.00 40.55 262 ALA B O 1
ATOM 4249 N N . GLU B 1 274 ? 49.195 29.043 -2.372 1.00 40.30 263 GLU B N 1
ATOM 4250 C CA . GLU B 1 274 ? 48.721 30.061 -3.323 1.00 40.32 263 GLU B CA 1
ATOM 4251 C C . GLU B 1 274 ? 48.406 31.387 -2.639 1.00 39.50 263 GLU B C 1
ATOM 4252 O O . GLU B 1 274 ? 48.778 32.442 -3.150 1.00 39.17 263 GLU B O 1
ATOM 4258 N N . VAL B 1 275 ? 47.719 31.325 -1.494 1.00 39.13 264 VAL B N 1
ATOM 4259 C CA . VAL B 1 275 ? 47.326 32.536 -0.757 1.00 38.95 264 VAL B CA 1
ATOM 4260 C C . VAL B 1 275 ? 48.518 33.237 -0.104 1.00 38.49 264 VAL B C 1
ATOM 4261 O O . VAL B 1 275 ? 48.548 34.463 -0.042 1.00 37.98 264 VAL B O 1
ATOM 4265 N N . ALA B 1 276 ? 49.498 32.457 0.360 1.00 38.51 265 ALA B N 1
ATOM 4266 C CA . ALA B 1 276 ? 50.743 33.011 0.905 1.00 38.48 265 ALA B CA 1
ATOM 4267 C C . ALA B 1 276 ? 51.508 33.818 -0.144 1.00 38.37 265 ALA B C 1
ATOM 4268 O O . ALA B 1 276 ? 51.990 34.918 0.137 1.00 38.16 265 ALA B O 1
ATOM 4270 N N . LYS B 1 277 ? 51.611 33.265 -1.349 1.00 38.39 266 LYS B N 1
ATOM 4271 C CA . LYS B 1 277 ? 52.295 33.936 -2.453 1.00 38.90 266 LYS B CA 1
ATOM 4272 C C . LYS B 1 277 ? 51.558 35.223 -2.840 1.00 38.63 266 LYS B C 1
ATOM 4273 O O . LYS B 1 277 ? 52.163 36.291 -2.929 1.00 38.81 266 LYS B O 1
ATOM 4279 N N . ALA B 1 278 ? 50.250 35.117 -3.048 1.00 38.28 267 ALA B N 1
ATOM 4280 C CA . ALA B 1 278 ? 49.419 36.274 -3.368 1.00 38.22 267 ALA B CA 1
ATOM 4281 C C . ALA B 1 278 ? 49.495 37.355 -2.286 1.00 37.99 267 ALA B C 1
ATOM 4282 O O . ALA B 1 278 ? 49.550 38.544 -2.609 1.00 38.22 267 ALA B O 1
ATOM 4284 N N . ARG B 1 279 ? 49.511 36.933 -1.021 1.00 37.70 268 ARG B N 1
ATOM 4285 C CA . ARG B 1 279 ? 49.647 37.830 0.134 1.00 37.53 268 ARG B CA 1
ATOM 4286 C C . ARG B 1 279 ? 50.923 38.671 0.067 1.00 37.69 268 ARG B C 1
ATOM 4287 O O . ARG B 1 279 ? 50.874 39.898 0.182 1.00 37.53 268 ARG B O 1
ATOM 4295 N N . ASP B 1 280 ? 52.055 37.992 -0.112 1.00 37.53 269 ASP B N 1
ATOM 4296 C CA . ASP B 1 280 ? 53.368 38.631 -0.221 1.00 37.47 269 ASP B CA 1
ATOM 4297 C C . ASP B 1 280 ? 53.499 39.485 -1.481 1.00 36.89 269 ASP B C 1
ATOM 4298 O O . ASP B 1 280 ? 54.103 40.557 -1.443 1.00 36.49 269 ASP B O 1
ATOM 4303 N N . TRP B 1 281 ? 52.928 39.003 -2.585 1.00 36.46 270 TRP B N 1
ATOM 4304 C CA . TRP B 1 281 ? 52.869 39.764 -3.838 1.00 36.46 270 TRP B CA 1
ATOM 4305 C C . TRP B 1 281 ? 52.089 41.080 -3.661 1.00 36.30 270 TRP B C 1
ATOM 4306 O O . TRP B 1 281 ? 52.544 42.137 -4.101 1.00 35.80 270 TRP B O 1
ATOM 4317 N N . VAL B 1 282 ? 50.919 41.008 -3.020 1.00 36.55 271 VAL B N 1
ATOM 4318 C CA . VAL B 1 282 ? 50.100 42.197 -2.750 1.00 36.49 271 VAL B CA 1
ATOM 4319 C C . VAL B 1 282 ? 50.853 43.161 -1.824 1.00 37.08 271 VAL B C 1
ATOM 4320 O O . VAL B 1 282 ? 50.951 44.358 -2.105 1.00 36.71 271 VAL B O 1
ATOM 4324 N N . LYS B 1 283 ? 51.412 42.627 -0.741 1.00 37.87 272 LYS B N 1
ATOM 4325 C CA . LYS B 1 283 ? 52.157 43.440 0.221 1.00 39.13 272 LYS B CA 1
ATOM 4326 C C . LYS B 1 283 ? 53.402 44.101 -0.380 1.00 39.70 272 LYS B C 1
ATOM 4327 O O . LYS B 1 283 ? 53.798 45.183 0.065 1.00 40.06 272 LYS B O 1
ATOM 4333 N N . ALA B 1 284 ? 53.991 43.471 -1.399 1.00 40.24 273 ALA B N 1
ATOM 4334 C CA . ALA B 1 284 ? 55.133 44.058 -2.115 1.00 40.90 273 ALA B CA 1
ATOM 4335 C C . ALA B 1 284 ? 54.702 45.276 -2.936 1.00 41.25 273 ALA B C 1
ATOM 4336 O O . ALA B 1 284 ? 55.377 46.309 -2.926 1.00 41.48 273 ALA B O 1
ATOM 4338 N N . ARG B 1 285 ? 53.580 45.141 -3.642 1.00 41.73 274 ARG B N 1
ATOM 4339 C CA . ARG B 1 285 ? 52.957 46.256 -4.365 1.00 42.32 274 ARG B CA 1
ATOM 4340 C C . ARG B 1 285 ? 52.617 47.427 -3.444 1.00 42.53 274 ARG B C 1
ATOM 4341 O O . ARG B 1 285 ? 52.870 48.585 -3.793 1.00 42.35 274 ARG B O 1
ATOM 4349 N N . MET B 1 286 ? 52.056 47.111 -2.273 1.00 42.94 275 MET B N 1
ATOM 4350 C CA . MET B 1 286 ? 51.748 48.103 -1.235 1.00 43.46 275 MET B CA 1
ATOM 4351 C C . MET B 1 286 ? 52.995 48.817 -0.719 1.00 43.80 275 MET B C 1
ATOM 4352 O O . MET B 1 286 ? 52.998 50.044 -0.593 1.00 43.78 275 MET B O 1
ATOM 4357 N N . ALA B 1 287 ? 54.047 48.048 -0.426 1.00 44.28 276 ALA B N 1
ATOM 4358 C CA . ALA B 1 287 ? 55.318 48.607 0.045 1.00 44.84 276 ALA B CA 1
ATOM 4359 C C . ALA B 1 287 ? 55.918 49.580 -0.974 1.00 45.31 276 ALA B C 1
ATOM 4360 O O . ALA B 1 287 ? 56.447 50.628 -0.597 1.00 45.24 276 ALA B O 1
ATOM 4362 N N . LYS B 1 288 ? 55.816 49.230 -2.258 1.00 46.02 277 LYS B N 1
ATOM 4363 C CA . LYS B 1 288 ? 56.266 50.092 -3.350 1.00 46.84 277 LYS B CA 1
ATOM 4364 C C . LYS B 1 288 ? 55.515 51.419 -3.423 1.00 47.37 277 LYS B C 1
ATOM 4365 O O . LYS B 1 288 ? 56.044 52.408 -3.933 1.00 47.54 277 LYS B O 1
ATOM 4371 N N . ALA B 1 289 ? 54.284 51.434 -2.914 1.00 47.81 278 ALA B N 1
ATOM 4372 C CA . ALA B 1 289 ? 53.431 52.614 -2.979 1.00 48.34 278 ALA B CA 1
ATOM 4373 C C . ALA B 1 289 ? 53.506 53.473 -1.714 1.00 48.68 278 ALA B C 1
ATOM 4374 O O . ALA B 1 289 ? 52.755 54.440 -1.576 1.00 48.84 278 ALA B O 1
ATOM 4376 N N . GLY B 1 290 ? 54.409 53.118 -0.798 1.00 49.20 279 GLY B N 1
ATOM 4377 C CA . GLY B 1 290 ? 54.608 53.879 0.440 1.00 49.66 279 GLY B CA 1
ATOM 4378 C C . GLY B 1 290 ? 53.919 53.288 1.659 1.00 50.14 279 GLY B C 1
ATOM 4379 O O . GLY B 1 290 ? 54.011 53.835 2.765 1.00 49.96 279 GLY B O 1
ATOM 4380 N N . MET B 1 291 ? 53.227 52.170 1.457 1.00 50.58 280 MET B N 1
ATOM 4381 C CA . MET B 1 291 ? 52.508 51.492 2.534 1.00 51.04 280 MET B CA 1
ATOM 4382 C C . MET B 1 291 ? 53.425 50.532 3.287 1.00 51.16 280 MET B C 1
ATOM 4383 O O . MET B 1 291 ? 53.700 50.726 4.471 1.00 51.59 280 MET B O 1
#

InterPro domains:
  IPR004560 L-ribulose-5-phosphate 3-epimerase [TIGR00542] (4-281)
  IPR013022 Xylose isomerase-like, TIM barrel domain [PF01261] (25-273)
  IPR023492 L-ribulose-5-phosphate 3-epimerase, Enterobacteriaceae [MF_01951] (1-284)
  IPR036237 Xylose isomerase-like superfamily [SSF51658] (21-275)
  IPR050417 Sugar Epimerase/Isomerase [PTHR43489] (6-274)

Secondary structure (DSSP, 8-state):
---EEEEGGGS---S-HHHHHHHHHHTT-SEEEEE--SSHHHHGGGG--HHHHHHHHHHHHHH--EEEEEEEGGGGTS-TT-SSHHHHHHHHHHHHHHHHHHHHHT--EEEEP--S-SSS---HHHHHHHHHHHHHHHHHHHHHT-EEEEEP-SSGGG-SHHHHHHHHHHH--TTEEEE-BHHHHHSSS--HHHHHHHTGGGB--EEE-EEETTEEEEEPTTSSS--HHHHHHHHHHTT--S-EEE---GGGSS-HHHHHHHHHHHHHHHHHHTT-/---EEEEGGGS----HHHHHHHHHHTT-SEEEEE--SSHHHHGGGG--HHHHHHHHHHHHHH--B--EEEEGGGGTS-TT-SSHHHHHHHHHHHHHHHHHHHHHT--EEEEP--S-SSS---HHHHHHHHHHHHHHHHHHHHHT-EEEEEP-SSGGG-SHHHHHHHHHHH--TTEEEE-BHHHHHSSS--HHHHHHHTGGGB--EEE-EEETTEEEEEPTTTSS--HHHHHHHHHHHT--S-EEE---GGGSSSHHHHHHHHHHHHHHHHHHTT-

Radius of gyration: 23.14 Å; Cα contacts (8 Å, |Δi|>4): 1172; chains: 2; bounding box: 55×57×64 Å

Organism: Escherichia coli O157:H7 (NCBI:txid83334)

CATH classification: 3.20.20.150

Foldseek 3Di:
DAAEEEELQLAADDPPQLVSQLLCVVLPHQEYAAEQAQDPVSLCLLVDDLVSLVVNLVSCVVSNYYHQEYEYHNCQQQPQLDPPVVSNVVSLVSLLSVLVSCLSNVHAEYEDEPDLYHPDDDDPSSVVSNLVSVLVSVVSCQVSVHAYAYEQDPDVCRQALVSLVVSCVVNVHPRYAHEYELQSNQQDPDPSLVRLLVRLVRYAEYEYDHAHNSGRADQDPPNHDRPLLSSLLSCVVSPNRHHYYYDHNNNVPPDSSVSSSVVVVVSVVSNVSSVD/DAQEEEEQLLAADDPLLVSQLLCVVLPHQEYEAEQAQDPVSLCLLVDDLVSLVVLLVSCVVSNHYHQEYEYRNCQQQPQLDPPPVSNVVVLVSLLSVLVSCLSNVHAEYEDEPDLYHPDDDDPSSVVRNLVSVLSSLVSCVVSVHAYAYEQDLDDCRQALVSLVVSCVVNVHPRYAHEYELQSNQQDPDPSLVRLLVRLVGHAEYEYDHAANVGRADDPPPNHDRPLLSSLLSCVVSPPDHYYYYDHNNNPPPDSSVSVSVVVVVNVVSNVSSVD

Nearest PDB structures (foldseek):
  3cqj-assembly1_B  TM=1.001E+00  e=6.321E-51  Escherichia coli
  3cqk-assembly1_B  TM=9.989E-01  e=5.137E-50  Escherichia coli
  3cqh-assembly1_A  TM=9.760E-01  e=6.028E-42  Escherichia coli
  3cqh-assembly1_B  TM=9.774E-01  e=1.322E-40  Escherichia coli
  3dx5-assembly1_A  TM=7.515E-01  e=1.425E-09  Bacillus anthracis

Sequence (551 aa):
QIPLGIYEKALPAGECWLERLQLAKTLGFDFVEMSVDETDERLSRLDWSREQRLALVNAIVETGVRVPSMCLSAHRRFPLGSEDDAVRAQGLEIMRKAIQFAQDVGIRVIQLAGYDVYYQEANNETRRRFRDGLKESVEMASRAQVTLAMEIMDYPLMNSISKALGYAHYLNNPWFQLYPDIGNLSAWDNDVQMELQAGIGHIVAVHVKDTKPGVFKNVPFGEGVVDFERCFETLKQQSGYCCGPYLIEMWSETAEDPAAEVAKARDWVKARMAKAGMQIPLGIYEKALPAGCCWLERLQLAKTLGFDFVEMSVDETDERLSRLDWSREQRLALVNAIVETGVRVPSMCLSAHRRFPLGSEDDAVRAQGLEIMRKAIQFAQDVGIRVIQLAGYDVYYQEANNETRRRFRDGLKESVEMASRAQVTLAMEIMDYPLMNSISKALGYAHYLNNPWFQLYPDIGNLSAWDNDVQMELQAGIGHIVAVHVKDTKPGVFKNVPFGEGVVDFERCFETLKQSGYCGPYLIEMWSETAEDPAAEVAKARDWVKARMAKAGM